Protein AF-A0A0G1YY27-F1 (afdb_monomer_lite)

Sequence (427 aa):
MSLHPALSERAGQSLVEVLVAITVGSIMVIAALSIITPALRGNTDVERIQAGTAIAKEMLENIRTFSESDWNNIADLATGSGNKYFLNAGSSPFRIATGTEGLVLAGSTSSLIGYFKLDETSGNISQDYSGNNATGTWSGSPTAASDCAAGGCYTFDGTDDYIDTPDDSTSLGGGSLSFDDAEDWSVAVWYKGTQTGCGPGTTEVILGRDNGDIWANFGLCDGKAAYAHYNGAWLQIKSNTSVNDDRWHHLVFVNHANATGDMYVDGTLEVGGASSAFNASERRFVINNFMRGHSAAYTAGSLDEVRIYEKALSADEVASIYKAQAFSRYFYVEDVRREVSGALAVSGNVDPSTKKVTVTYAWPGASGNSISSYLTRFRNNIASQTDWSGGSGEIGPVTQMNSGFAAHSNIDYATTAGSIIIDGLTP

pLDDT: mean 81.44, std 15.32, range [33.22, 98.62]

Foldseek 3Di:
DDDDDDDDDDDDDDPVVVVVVVVVVVVVVVVVVVVVVVVVVVVLVVVVVVVQVVVLVVQVVLVQVVCQVPVCLALVQDFDPVFWWGWDPVDVVIHIDTDKDKDWPDLDLPQWQFKFFQQDPDDQWGDGPNPQRQIKGWWPDWDWDDDAPARIWTWDAFPITKIFTDDVPDDDGGNWDWAALLFWKKKKWKWFAQDQAQWVPGRQAQFFDAEPQAQWGWHDYRQWTWIWGDDVHIDIDTFPDRRNPRDIKMWMWIHHSVQFIWIDILLDTRDGRHHNHDPVVSPTTTGRMGQAYYPGRGHTTMIGTIIMGSHGDDSVSSNCNSSGFTKMKTKGKHFWAADPVRDTDPDHDTDSFKIKMKMWMDTPPDDIDIDIDMHGNDPPPPPDQQFLQVEEDDPDDDPDDDNHDHDDPQWDCPPDTRDTDGHPDDD

Secondary structure (DSSP, 8-state):
--PPP------PPPHHHHHHHHHHHHHHHHHHHHHHHHHHHHHHHHHHHHHHHHHHHHHHHHHHHHHHH-THHHHTSPPSTTS-EEEETTSSS-EEEES-EEEE--S--TTEEEEE-----SSSEE---SSS---EEEES-PEEESS-SSS-EEEEESSS-EEEPP--SSS--S---EE-TTS-EEEEEEEE------TTTSSEEEEE--STT-SEEEEEETTEEEEEEESSSEEEEEEEEE--SSS-EEEEEEEETTTEEEEEETTEEEEEEEE----TTT--EE--EESEETTTEE-EEEEEEEEEESS---HHHHHHHHT--EEEEEEEEEEEEE-TTS-EESSSEEEEEEEEEEEEEE-TTSPPEEEEEEEE--TT--------TTEE---S--SS--SEE---TTEE-SSSTT--EETT---

Structure (mmCIF, N/CA/C/O backbone):
data_AF-A0A0G1YY27-F1
#
_entry.id   AF-A0A0G1YY27-F1
#
loop_
_atom_site.group_PDB
_atom_site.id
_atom_site.type_symbol
_atom_site.label_atom_id
_atom_site.label_alt_id
_atom_site.label_comp_id
_atom_site.label_asym_id
_atom_site.label_entity_id
_atom_site.label_seq_id
_atom_site.pdbx_PDB_ins_code
_atom_site.Cartn_x
_atom_site.Cartn_y
_atom_site.Cartn_z
_atom_site.occupancy
_atom_site.B_iso_or_equiv
_atom_site.auth_seq_id
_atom_site.auth_comp_id
_atom_site.auth_asym_id
_atom_site.auth_atom_id
_atom_site.pdbx_PDB_model_num
ATOM 1 N N . MET A 1 1 ? 73.632 -51.063 -4.921 1.00 45.75 1 MET A N 1
ATOM 2 C CA . MET A 1 1 ? 72.415 -51.208 -5.744 1.00 45.75 1 MET A CA 1
ATOM 3 C C . MET A 1 1 ? 71.287 -51.609 -4.804 1.00 45.75 1 MET A C 1
ATOM 5 O O . MET A 1 1 ? 71.221 -52.762 -4.413 1.00 45.75 1 MET A O 1
ATOM 9 N N . SER A 1 2 ? 70.511 -50.635 -4.329 1.00 42.28 2 SER A N 1
ATOM 10 C CA . SER A 1 2 ? 69.338 -50.846 -3.472 1.00 42.28 2 SER A CA 1
ATOM 11 C C . SER A 1 2 ? 68.198 -50.058 -4.105 1.00 42.28 2 SER A C 1
ATOM 13 O O . SER A 1 2 ? 68.303 -48.843 -4.256 1.00 42.28 2 SER A O 1
ATOM 15 N N . LEU A 1 3 ? 67.190 -50.776 -4.595 1.00 43.44 3 LEU A N 1
ATOM 16 C CA . LEU A 1 3 ? 65.989 -50.232 -5.218 1.00 43.44 3 LEU A CA 1
ATOM 17 C C . LEU A 1 3 ? 64.995 -49.857 -4.111 1.00 43.44 3 LEU A C 1
ATOM 19 O O . LEU A 1 3 ? 64.585 -50.715 -3.335 1.00 43.44 3 LEU A O 1
ATOM 23 N N . HIS A 1 4 ? 64.595 -48.589 -4.053 1.00 47.00 4 HIS A N 1
ATOM 24 C CA . HIS A 1 4 ? 63.364 -48.161 -3.387 1.00 47.00 4 HIS A CA 1
ATOM 25 C C . HIS A 1 4 ? 62.231 -48.134 -4.417 1.00 47.00 4 HIS A C 1
ATOM 27 O O . HIS A 1 4 ? 62.365 -47.431 -5.420 1.00 47.00 4 HIS A O 1
ATOM 33 N N . PRO A 1 5 ? 61.104 -48.824 -4.181 1.00 59.22 5 PRO A N 1
ATOM 34 C CA . PRO A 1 5 ? 59.851 -48.508 -4.835 1.00 59.22 5 PRO A CA 1
ATOM 35 C C . PRO A 1 5 ? 58.946 -47.752 -3.852 1.00 59.22 5 PRO A C 1
ATOM 37 O O . PRO A 1 5 ? 58.589 -48.271 -2.798 1.00 59.22 5 PRO A O 1
ATOM 40 N N . ALA A 1 6 ? 58.547 -46.535 -4.211 1.00 46.12 6 ALA A N 1
ATOM 41 C CA . ALA A 1 6 ? 57.373 -45.885 -3.640 1.00 46.12 6 ALA A CA 1
ATOM 42 C C . ALA A 1 6 ? 56.526 -45.343 -4.799 1.00 46.12 6 ALA A C 1
ATOM 44 O O . ALA A 1 6 ? 56.836 -44.315 -5.397 1.00 46.12 6 ALA A O 1
ATOM 45 N N . LEU A 1 7 ? 55.491 -46.104 -5.149 1.00 51.06 7 LEU A N 1
ATOM 46 C CA . LEU A 1 7 ? 54.300 -45.650 -5.866 1.00 51.06 7 LEU A CA 1
ATOM 47 C C . LEU A 1 7 ? 53.138 -45.601 -4.860 1.00 51.06 7 LEU A C 1
ATOM 49 O O . LEU A 1 7 ? 53.197 -46.319 -3.865 1.00 51.06 7 LEU A O 1
ATOM 53 N N . SER A 1 8 ? 52.079 -44.859 -5.221 1.00 47.38 8 SER A N 1
ATOM 54 C CA . SER A 1 8 ? 50.761 -44.694 -4.560 1.00 47.38 8 SER A CA 1
ATOM 55 C C . SER A 1 8 ? 50.662 -43.432 -3.681 1.00 47.38 8 SER A C 1
ATOM 57 O O . SER A 1 8 ? 51.514 -43.202 -2.836 1.00 47.38 8 SER A O 1
ATOM 59 N N . GLU A 1 9 ? 49.700 -42.514 -3.823 1.00 48.53 9 GLU A N 1
ATOM 60 C CA . GLU A 1 9 ? 48.502 -42.414 -4.667 1.00 48.53 9 GLU A CA 1
ATOM 61 C C . GLU A 1 9 ? 48.037 -40.945 -4.647 1.00 48.53 9 GLU A C 1
ATOM 63 O O . GLU A 1 9 ? 48.021 -40.302 -3.598 1.00 48.53 9 GLU A O 1
ATOM 68 N N . ARG A 1 10 ? 47.635 -40.394 -5.798 1.00 53.78 10 ARG A N 1
ATOM 69 C CA . ARG A 1 10 ? 46.806 -39.182 -5.831 1.00 53.78 10 ARG A CA 1
ATOM 70 C C . ARG A 1 10 ? 45.367 -39.637 -5.597 1.00 53.78 10 ARG A C 1
ATOM 72 O O . ARG A 1 10 ? 44.793 -40.269 -6.478 1.00 53.78 10 ARG A O 1
ATOM 79 N N . ALA A 1 11 ? 44.816 -39.348 -4.423 1.00 56.75 11 ALA A N 1
ATOM 80 C CA . ALA A 1 11 ? 43.426 -39.641 -4.097 1.00 56.75 11 ALA A CA 1
ATOM 81 C C . ALA A 1 11 ? 42.490 -38.846 -5.025 1.00 56.75 11 ALA A C 1
ATOM 83 O O . ALA A 1 11 ? 42.406 -37.621 -4.946 1.00 56.75 11 ALA A O 1
ATOM 84 N N . GLY A 1 12 ? 41.819 -39.550 -5.936 1.00 59.56 12 GLY A N 1
ATOM 85 C CA . GLY A 1 12 ? 40.653 -39.032 -6.639 1.00 59.56 12 GLY A CA 1
ATOM 86 C C . GLY A 1 12 ? 39.471 -39.018 -5.676 1.00 59.56 12 GLY A C 1
ATOM 87 O O . GLY A 1 12 ? 39.143 -40.056 -5.106 1.00 59.56 12 GLY A O 1
ATOM 88 N N . GLN A 1 13 ? 38.845 -37.858 -5.483 1.00 59.88 13 GLN A N 1
ATOM 89 C CA . GLN A 1 13 ? 37.563 -37.769 -4.783 1.00 59.88 13 GLN A CA 1
ATOM 90 C C . GLN A 1 13 ? 36.547 -38.665 -5.501 1.00 59.88 13 GLN A C 1
ATOM 92 O O . GLN A 1 13 ? 36.352 -38.555 -6.714 1.00 59.88 13 GLN A O 1
ATOM 97 N N . SER A 1 14 ? 35.940 -39.592 -4.763 1.00 74.88 14 SER A N 1
ATOM 98 C CA . SER A 1 14 ? 34.971 -40.533 -5.322 1.00 74.88 14 SER A CA 1
ATOM 99 C C . SER A 1 14 ? 33.672 -39.795 -5.648 1.00 74.88 14 SER A C 1
ATOM 101 O O . SER A 1 14 ? 33.188 -39.002 -4.843 1.00 74.88 14 SER A O 1
ATOM 103 N N . LEU A 1 15 ? 33.055 -40.091 -6.798 1.00 66.25 15 LEU A N 1
ATOM 104 C CA . LEU A 1 15 ? 31.728 -39.585 -7.195 1.00 66.25 15 LEU A CA 1
ATOM 105 C C . LEU A 1 15 ? 30.682 -39.753 -6.070 1.00 66.25 15 LEU A C 1
ATOM 107 O O . LEU A 1 15 ? 29.768 -38.946 -5.922 1.00 66.25 15 LEU A O 1
ATOM 111 N N . VAL A 1 16 ? 30.850 -40.794 -5.251 1.00 72.88 16 VAL A N 1
ATOM 112 C CA . VAL A 1 16 ? 29.996 -41.104 -4.100 1.00 72.88 16 VAL A CA 1
ATOM 113 C C . VAL A 1 16 ? 30.104 -40.039 -3.003 1.00 72.88 16 VAL A C 1
ATOM 115 O O . VAL A 1 16 ? 29.083 -39.680 -2.427 1.00 72.88 16 VAL A O 1
ATOM 118 N N . GLU A 1 17 ? 31.287 -39.478 -2.737 1.00 73.12 17 GLU A N 1
ATOM 119 C CA . GLU A 1 17 ? 31.454 -38.410 -1.735 1.00 73.12 17 GLU A CA 1
ATOM 120 C C . GLU A 1 17 ? 30.757 -37.118 -2.163 1.00 73.12 17 GLU A C 1
ATOM 122 O O . GLU A 1 17 ? 30.114 -36.468 -1.342 1.00 73.12 17 GLU A O 1
ATOM 127 N N . VAL A 1 18 ? 30.813 -36.779 -3.455 1.00 76.38 18 VAL A N 1
ATOM 128 C CA . VAL A 1 18 ? 30.100 -35.615 -4.004 1.00 76.38 18 VAL A CA 1
ATOM 129 C C . VAL A 1 18 ? 28.587 -35.816 -3.895 1.00 76.38 18 VAL A C 1
ATOM 131 O O . VAL A 1 18 ? 27.871 -34.906 -3.479 1.00 76.38 18 VAL A O 1
ATOM 134 N N . LEU A 1 19 ? 28.089 -37.019 -4.195 1.00 76.38 19 LEU A N 1
ATOM 135 C CA . LEU A 1 19 ? 26.661 -37.327 -4.101 1.00 76.38 19 LEU A CA 1
ATOM 136 C C . LEU A 1 19 ? 26.157 -37.282 -2.650 1.00 76.38 19 LEU A C 1
ATOM 138 O O . LEU A 1 19 ? 25.090 -36.731 -2.376 1.00 76.38 19 LEU A O 1
ATOM 142 N N . VAL A 1 20 ? 26.937 -37.823 -1.711 1.00 80.81 20 VAL A N 1
ATOM 143 C CA . VAL A 1 20 ? 26.630 -37.770 -0.275 1.00 80.81 20 VAL A CA 1
ATOM 144 C C . VAL A 1 20 ? 26.664 -36.326 0.224 1.00 80.81 20 VAL A C 1
ATOM 146 O O . VAL A 1 20 ? 25.742 -35.920 0.924 1.00 80.81 20 VAL A O 1
ATOM 149 N N . ALA A 1 21 ? 27.647 -35.519 -0.186 1.00 73.50 21 ALA A N 1
ATOM 150 C CA . ALA A 1 21 ? 27.725 -34.107 0.190 1.00 73.50 21 ALA A CA 1
ATOM 151 C C . ALA A 1 21 ? 26.520 -33.297 -0.320 1.00 73.50 21 ALA A C 1
ATOM 153 O O . ALA A 1 21 ? 25.949 -32.511 0.435 1.00 73.50 21 ALA A O 1
ATOM 154 N N . ILE A 1 22 ? 26.075 -33.530 -1.560 1.00 79.81 22 ILE A N 1
ATOM 155 C CA . ILE A 1 22 ? 24.872 -32.889 -2.122 1.00 79.81 22 ILE A CA 1
ATOM 156 C C . ILE A 1 22 ? 23.608 -33.346 -1.379 1.00 79.81 22 ILE A C 1
ATOM 158 O O . ILE A 1 22 ? 22.726 -32.538 -1.082 1.00 79.81 22 ILE A O 1
ATOM 162 N N . THR A 1 23 ? 23.519 -34.632 -1.036 1.00 82.00 23 THR A N 1
ATOM 163 C CA . THR A 1 23 ? 22.360 -35.191 -0.320 1.00 82.00 23 THR A CA 1
ATOM 164 C C . THR A 1 23 ? 22.272 -34.639 1.103 1.00 82.00 23 THR A C 1
ATOM 166 O O . THR A 1 23 ? 21.217 -34.192 1.543 1.00 82.00 23 THR A O 1
ATOM 169 N N . VAL A 1 24 ? 23.393 -34.594 1.823 1.00 80.12 24 VAL A N 1
ATOM 170 C CA . VAL A 1 24 ? 23.451 -34.010 3.170 1.00 80.12 24 VAL A CA 1
ATOM 171 C C . VAL A 1 24 ? 23.188 -32.503 3.114 1.00 80.12 24 VAL A C 1
ATOM 173 O O . VAL A 1 24 ? 22.425 -31.990 3.929 1.00 80.12 24 VAL A O 1
ATOM 176 N N . GLY A 1 25 ? 23.748 -31.802 2.123 1.00 73.50 25 GLY A N 1
ATOM 177 C CA . GLY A 1 25 ? 23.511 -30.374 1.911 1.00 73.50 25 GLY A CA 1
ATOM 178 C C . GLY A 1 25 ? 22.038 -30.050 1.657 1.00 73.50 25 GLY A C 1
ATOM 179 O O . GLY A 1 25 ? 21.488 -29.156 2.293 1.00 73.50 25 GLY A O 1
ATOM 180 N N . SER A 1 26 ? 21.365 -30.814 0.795 1.00 68.56 26 SER A N 1
ATOM 181 C CA . SER A 1 26 ? 19.937 -30.617 0.505 1.00 68.56 26 SER A CA 1
ATOM 182 C C . SER A 1 26 ? 19.043 -30.904 1.716 1.00 68.56 26 SER A C 1
ATOM 184 O O . SER A 1 26 ? 18.138 -30.120 1.999 1.00 68.56 26 SER A O 1
ATOM 186 N N . ILE A 1 27 ? 19.335 -31.949 2.498 1.00 78.69 27 ILE A N 1
ATOM 187 C CA . ILE A 1 27 ? 18.615 -32.238 3.751 1.00 78.69 27 ILE A CA 1
ATOM 188 C C . ILE A 1 27 ? 18.801 -31.103 4.769 1.00 78.69 27 ILE A C 1
ATOM 190 O O . ILE A 1 27 ? 17.835 -30.682 5.405 1.00 78.69 27 ILE A O 1
ATOM 194 N N . MET A 1 28 ? 20.020 -30.572 4.902 1.00 71.88 28 MET A N 1
ATOM 195 C CA . MET A 1 28 ? 20.314 -29.461 5.813 1.00 71.88 28 MET A CA 1
ATOM 196 C C . MET A 1 28 ? 19.580 -28.176 5.415 1.00 71.88 28 MET A C 1
ATOM 198 O O . MET A 1 28 ? 19.048 -27.488 6.284 1.00 71.88 28 MET A O 1
ATOM 202 N N . VAL A 1 29 ? 19.496 -27.872 4.116 1.00 70.44 29 VAL A N 1
ATOM 203 C CA . VAL A 1 29 ? 18.755 -26.704 3.612 1.00 70.44 29 VAL A CA 1
ATOM 204 C C . VAL A 1 29 ? 17.254 -26.844 3.879 1.00 70.44 29 VAL A C 1
ATOM 206 O O . VAL A 1 29 ? 16.634 -25.902 4.368 1.00 70.44 29 VAL A O 1
ATOM 209 N N . ILE A 1 30 ? 16.670 -28.023 3.640 1.00 67.19 30 ILE A N 1
ATOM 210 C CA . ILE A 1 30 ? 15.247 -28.281 3.923 1.00 67.19 30 ILE A CA 1
ATOM 211 C C . ILE A 1 30 ? 14.961 -28.162 5.429 1.00 67.19 30 ILE A C 1
ATOM 213 O O . ILE A 1 30 ? 13.982 -27.525 5.824 1.00 67.19 30 ILE A O 1
ATOM 217 N N . ALA A 1 31 ? 15.834 -28.712 6.278 1.00 63.16 31 ALA A N 1
ATOM 218 C CA . ALA A 1 31 ? 15.712 -28.598 7.729 1.00 63.16 31 ALA A CA 1
ATOM 219 C C . ALA A 1 31 ? 15.813 -27.135 8.198 1.00 63.16 31 ALA A C 1
ATOM 221 O O . ALA A 1 31 ? 14.989 -26.690 8.998 1.00 63.16 31 ALA A O 1
ATOM 222 N N . ALA A 1 32 ? 16.756 -26.358 7.658 1.00 53.66 32 ALA A N 1
ATOM 223 C CA . ALA A 1 32 ? 16.901 -24.940 7.977 1.00 53.66 32 ALA A CA 1
ATOM 224 C C . ALA A 1 32 ? 15.657 -24.128 7.577 1.00 53.66 32 ALA A C 1
ATOM 226 O O . ALA A 1 32 ? 15.125 -23.385 8.401 1.00 53.66 32 ALA A O 1
ATOM 227 N N . LEU A 1 33 ? 15.134 -24.322 6.361 1.00 45.41 33 LEU A N 1
ATOM 228 C CA . LEU A 1 33 ? 13.908 -23.659 5.899 1.00 45.41 33 LEU A CA 1
ATOM 229 C C . LEU A 1 33 ? 12.706 -23.999 6.793 1.00 45.41 33 LEU A C 1
ATOM 231 O O . LEU A 1 33 ? 11.946 -23.109 7.170 1.00 45.41 33 LEU A O 1
ATOM 235 N N . SER A 1 34 ? 12.580 -25.261 7.219 1.00 48.91 34 SER A N 1
ATOM 236 C CA . SER A 1 34 ? 11.485 -25.699 8.095 1.00 48.91 34 SER A CA 1
ATOM 237 C C . SER A 1 34 ? 11.510 -25.082 9.501 1.00 48.91 34 SER A C 1
ATOM 239 O O . SER A 1 34 ? 10.46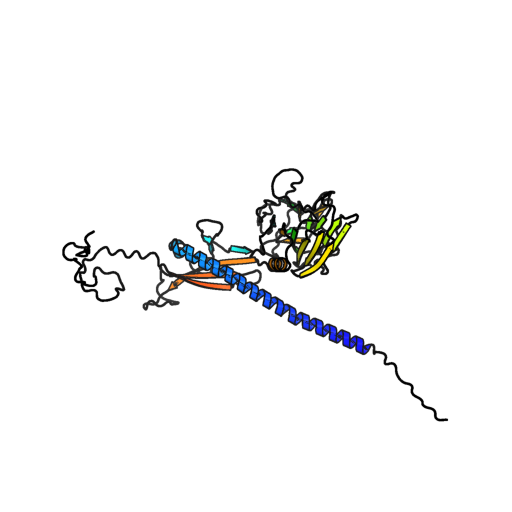4 -24.999 10.138 1.00 48.91 34 SER A O 1
ATOM 241 N N . ILE A 1 35 ? 12.673 -24.619 9.975 1.00 53.44 35 ILE A N 1
ATOM 242 C CA . ILE A 1 35 ? 12.840 -23.963 11.284 1.00 53.44 35 ILE A CA 1
ATOM 243 C C . ILE A 1 35 ? 12.706 -22.439 11.159 1.00 53.44 35 ILE A C 1
ATOM 245 O O . ILE A 1 35 ? 12.109 -21.793 12.021 1.00 53.44 35 ILE A O 1
ATOM 249 N N . ILE A 1 36 ? 13.235 -21.857 10.080 1.00 46.44 36 ILE A N 1
ATOM 250 C CA . ILE A 1 36 ? 13.251 -20.406 9.864 1.00 46.44 36 ILE A CA 1
ATOM 251 C C . ILE A 1 36 ? 11.839 -19.870 9.601 1.00 46.44 36 ILE A C 1
ATOM 253 O O . ILE A 1 36 ? 11.460 -18.854 10.179 1.00 46.44 36 ILE A O 1
ATOM 257 N N . THR A 1 37 ? 11.018 -20.550 8.792 1.00 38.00 37 THR A N 1
ATOM 258 C CA . THR A 1 37 ? 9.678 -20.041 8.448 1.00 38.00 37 THR A CA 1
ATOM 259 C C . THR A 1 37 ? 8.736 -19.937 9.660 1.00 38.00 37 THR A C 1
ATOM 261 O O . THR A 1 37 ? 8.112 -18.886 9.819 1.00 38.00 37 THR A O 1
ATOM 264 N N . PRO A 1 38 ? 8.627 -20.937 10.561 1.00 38.38 38 PRO A N 1
ATOM 265 C CA . PRO A 1 38 ? 7.834 -20.799 11.785 1.00 38.38 38 PRO A CA 1
ATOM 266 C C . PRO A 1 38 ? 8.396 -19.756 12.757 1.00 38.38 38 PRO A C 1
ATOM 268 O O . PRO A 1 38 ? 7.618 -19.062 13.405 1.00 38.38 38 PRO A O 1
ATOM 271 N N . ALA A 1 39 ? 9.724 -19.614 12.848 1.00 33.22 39 ALA A N 1
ATOM 272 C CA . ALA A 1 39 ? 10.358 -18.618 13.712 1.00 33.22 39 ALA A CA 1
ATOM 273 C C . ALA A 1 39 ? 10.089 -17.179 13.235 1.00 33.22 39 ALA A C 1
ATOM 275 O O . ALA A 1 39 ? 9.752 -16.315 14.044 1.00 33.22 39 ALA A O 1
ATOM 276 N N . LEU A 1 40 ? 10.162 -16.932 11.922 1.00 38.59 40 LEU A N 1
ATOM 277 C CA . LEU A 1 40 ? 9.809 -15.643 11.320 1.00 38.59 40 LEU A CA 1
ATOM 278 C C . LEU A 1 40 ? 8.316 -15.330 11.497 1.00 38.59 40 LEU A C 1
ATOM 280 O O . LEU A 1 40 ? 7.984 -14.225 11.919 1.00 38.59 40 LEU A O 1
ATOM 284 N N . ARG A 1 41 ? 7.430 -16.315 11.269 1.00 45.84 41 ARG A N 1
ATOM 285 C CA . ARG A 1 41 ? 5.979 -16.179 11.513 1.00 45.84 41 ARG A CA 1
ATOM 286 C C . ARG A 1 41 ? 5.661 -15.863 12.978 1.00 45.84 41 ARG A C 1
ATOM 288 O O . ARG A 1 41 ? 4.852 -14.984 13.259 1.00 45.84 41 ARG A O 1
ATOM 295 N N . GLY A 1 42 ? 6.339 -16.533 13.912 1.00 40.66 42 GLY A N 1
ATOM 296 C CA . GLY A 1 42 ? 6.190 -16.272 15.343 1.00 40.66 42 GLY A CA 1
ATOM 297 C C . GLY A 1 42 ? 6.600 -14.850 15.730 1.00 40.66 42 GLY A C 1
ATOM 298 O O . GLY A 1 42 ? 5.909 -14.207 16.514 1.00 40.66 42 GLY A O 1
ATOM 299 N N . ASN A 1 43 ? 7.678 -14.325 15.142 1.00 54.47 43 ASN A N 1
ATOM 300 C CA . ASN A 1 43 ? 8.119 -12.958 15.414 1.00 54.47 43 ASN A CA 1
ATOM 301 C C . ASN A 1 43 ? 7.130 -11.917 14.854 1.00 54.47 43 ASN A C 1
ATOM 303 O O . ASN A 1 43 ? 6.803 -10.947 15.534 1.00 54.47 43 ASN A O 1
ATOM 307 N N . THR A 1 44 ? 6.573 -12.156 13.660 1.00 55.62 44 THR A N 1
ATOM 308 C CA . THR A 1 44 ? 5.564 -11.263 13.067 1.00 55.62 44 THR A CA 1
ATOM 309 C C . THR A 1 44 ? 4.243 -11.250 13.835 1.00 55.62 44 THR A C 1
ATOM 311 O O . THR A 1 44 ? 3.635 -10.190 13.967 1.00 55.62 44 THR A O 1
ATOM 314 N N . ASP A 1 45 ? 3.797 -12.385 14.384 1.00 62.75 45 ASP A N 1
ATOM 315 C CA . ASP A 1 45 ? 2.562 -12.441 15.180 1.00 62.75 45 ASP A CA 1
ATOM 316 C C . ASP A 1 45 ? 2.717 -11.734 16.533 1.00 62.75 45 ASP A C 1
ATOM 318 O O . ASP A 1 45 ? 1.796 -11.059 16.991 1.00 62.75 45 ASP A O 1
ATOM 322 N N . VAL A 1 46 ? 3.895 -11.819 17.160 1.00 68.12 46 VAL A N 1
ATOM 323 C CA . VAL A 1 46 ? 4.189 -11.070 18.393 1.00 68.12 46 VAL A CA 1
ATOM 324 C C . VAL A 1 46 ? 4.170 -9.562 18.134 1.00 68.12 46 VAL A C 1
ATOM 326 O O . VAL A 1 46 ? 3.550 -8.824 18.903 1.00 68.12 46 VAL A O 1
ATOM 329 N N . GLU A 1 47 ? 4.783 -9.103 17.041 1.00 64.00 47 GLU A N 1
ATOM 330 C CA . GLU A 1 47 ? 4.723 -7.697 16.620 1.00 64.00 47 GLU A CA 1
ATOM 331 C C . GLU A 1 47 ? 3.268 -7.253 16.350 1.00 64.00 47 GLU A C 1
ATOM 333 O O . GLU A 1 47 ? 2.847 -6.196 16.826 1.00 64.00 47 GLU A O 1
ATOM 338 N N . ARG A 1 48 ? 2.461 -8.091 15.676 1.00 70.19 48 ARG A N 1
ATOM 339 C CA . ARG A 1 48 ? 1.024 -7.850 15.420 1.00 70.19 48 ARG A CA 1
ATOM 340 C C . ARG A 1 48 ? 0.207 -7.717 16.702 1.00 70.19 48 ARG A C 1
ATOM 342 O O . ARG A 1 48 ? -0.599 -6.797 16.840 1.00 70.19 48 ARG A O 1
ATOM 349 N N . ILE A 1 49 ? 0.437 -8.592 17.680 1.00 77.44 49 ILE A N 1
ATOM 350 C CA . ILE A 1 49 ? -0.238 -8.524 18.983 1.00 77.44 49 ILE A CA 1
ATOM 351 C C . ILE A 1 49 ? 0.128 -7.229 19.715 1.00 77.44 49 ILE A C 1
ATOM 353 O O . ILE A 1 49 ? -0.746 -6.587 20.300 1.00 77.44 49 ILE A O 1
ATOM 357 N N . GLN A 1 50 ? 1.397 -6.813 19.683 1.00 76.81 50 GLN A N 1
ATOM 358 C CA . GLN A 1 50 ? 1.836 -5.575 20.333 1.00 76.81 50 GLN A CA 1
ATOM 359 C C . GLN A 1 50 ? 1.189 -4.337 19.699 1.00 76.81 50 GLN A C 1
ATOM 361 O O . GLN A 1 50 ? 0.622 -3.508 20.418 1.00 76.81 50 GLN A O 1
ATOM 366 N N . ALA A 1 51 ? 1.213 -4.247 18.368 1.00 73.94 51 ALA A N 1
ATOM 367 C CA . ALA A 1 51 ? 0.614 -3.150 17.614 1.00 73.94 51 ALA A CA 1
ATOM 368 C C . ALA A 1 51 ? -0.912 -3.083 17.807 1.00 73.94 51 ALA A C 1
ATOM 370 O O . ALA A 1 51 ? -1.457 -2.040 18.179 1.00 73.94 51 ALA A O 1
ATOM 371 N N . GLY A 1 52 ? -1.600 -4.218 17.672 1.00 79.38 52 GLY A N 1
ATOM 372 C CA . GLY A 1 52 ? -3.039 -4.312 17.907 1.00 79.38 52 GLY A CA 1
ATOM 373 C C . GLY A 1 52 ? -3.443 -4.017 19.358 1.00 79.38 52 GLY A C 1
ATOM 374 O O . GLY A 1 52 ? -4.462 -3.372 19.608 1.00 79.38 52 GLY A O 1
ATOM 375 N N . THR A 1 53 ? -2.608 -4.384 20.337 1.00 83.00 53 THR A N 1
ATOM 376 C CA . THR A 1 53 ? -2.828 -4.018 21.746 1.00 83.00 53 THR A CA 1
ATOM 377 C C . THR A 1 53 ? -2.734 -2.507 21.961 1.00 83.00 53 THR A C 1
ATOM 379 O O . THR A 1 53 ? -3.522 -1.959 22.733 1.00 83.00 53 THR A O 1
ATOM 382 N N . ALA A 1 54 ? -1.798 -1.816 21.303 1.00 78.38 54 ALA A N 1
ATOM 383 C CA . ALA A 1 54 ? -1.685 -0.359 21.387 1.00 78.38 54 ALA A CA 1
ATOM 384 C C . ALA A 1 54 ? -2.928 0.337 20.804 1.00 78.38 54 ALA A C 1
ATOM 386 O O . ALA A 1 54 ? -3.522 1.180 21.475 1.00 78.38 54 ALA A O 1
ATOM 387 N N . ILE A 1 55 ? -3.383 -0.105 19.626 1.00 82.62 55 ILE A N 1
ATOM 388 C CA . ILE A 1 55 ? -4.634 0.335 18.986 1.00 82.62 55 ILE A CA 1
ATOM 389 C C . ILE A 1 55 ? -5.840 0.169 19.921 1.00 82.62 55 ILE A C 1
ATOM 391 O O . ILE A 1 55 ? -6.702 1.047 20.024 1.00 82.62 55 ILE A O 1
ATOM 395 N N . ALA A 1 56 ? -5.939 -0.989 20.576 1.00 88.25 56 ALA A N 1
ATOM 396 C CA . ALA A 1 56 ? -7.064 -1.287 21.447 1.00 88.25 56 ALA A CA 1
ATOM 397 C C . ALA A 1 56 ? -7.040 -0.429 22.718 1.00 88.25 56 ALA A C 1
ATOM 399 O O . ALA A 1 56 ? -8.092 0.033 23.160 1.00 88.25 56 ALA A O 1
ATOM 400 N N . LYS A 1 57 ? -5.850 -0.181 23.288 1.00 84.12 57 LYS A N 1
ATOM 401 C CA . LYS A 1 57 ? -5.667 0.719 24.438 1.00 84.12 57 LYS A CA 1
ATOM 402 C C . LYS A 1 57 ? -6.052 2.156 24.100 1.00 84.12 57 LYS A C 1
ATOM 404 O O . LYS A 1 57 ? -6.750 2.783 24.884 1.00 84.12 57 LYS A O 1
ATOM 409 N N . GLU A 1 58 ? -5.643 2.649 22.937 1.00 87.00 58 GLU A N 1
ATOM 410 C CA . GLU A 1 58 ? -6.018 3.978 22.449 1.00 87.00 58 GLU A CA 1
ATOM 411 C C . GLU A 1 58 ? -7.547 4.124 22.337 1.00 87.00 58 GLU A C 1
ATOM 413 O O . GLU A 1 58 ? -8.127 5.044 22.910 1.00 87.00 58 GLU A O 1
ATOM 418 N N . MET A 1 59 ? -8.223 3.170 21.683 1.00 88.25 59 MET A N 1
ATOM 419 C CA . MET A 1 59 ? -9.690 3.151 21.604 1.00 88.25 59 MET A CA 1
ATOM 420 C C . MET A 1 59 ? -10.329 3.107 22.999 1.00 88.25 59 MET A C 1
ATOM 422 O O . MET A 1 59 ? -11.296 3.819 23.251 1.00 88.25 59 MET A O 1
ATOM 426 N N . LEU A 1 60 ? -9.790 2.310 23.925 1.00 90.31 60 LEU A N 1
ATOM 427 C CA . LEU A 1 60 ? -10.305 2.223 25.290 1.00 90.31 60 LEU A CA 1
ATOM 428 C C . LEU A 1 60 ? -10.211 3.563 26.040 1.00 90.31 60 LEU A C 1
ATOM 430 O O . LEU A 1 60 ? -11.171 3.947 26.710 1.00 90.31 60 LEU A O 1
ATOM 434 N N . GLU A 1 61 ? -9.097 4.285 25.907 1.00 86.94 61 GLU A N 1
ATOM 435 C CA . GLU A 1 61 ? -8.942 5.625 26.489 1.00 86.94 61 GLU A CA 1
ATOM 436 C C . GLU A 1 61 ? -9.884 6.642 25.830 1.00 86.94 61 GLU A C 1
ATOM 438 O O . GLU A 1 61 ? -10.541 7.411 26.531 1.00 86.94 61 GLU A O 1
ATOM 443 N N . ASN A 1 62 ? -10.065 6.586 24.507 1.00 88.06 62 ASN A N 1
ATOM 444 C CA . ASN A 1 62 ? -11.039 7.434 23.814 1.00 88.06 62 ASN A CA 1
ATOM 445 C C . ASN A 1 62 ? -12.475 7.161 24.288 1.00 88.06 62 ASN A C 1
ATOM 447 O O . ASN A 1 62 ? -13.226 8.101 24.549 1.00 88.06 62 ASN A O 1
ATOM 451 N N . ILE A 1 63 ? -12.858 5.890 24.468 1.00 90.56 63 ILE A N 1
ATOM 452 C CA . ILE A 1 63 ? -14.167 5.512 25.026 1.00 90.56 63 ILE A CA 1
ATOM 453 C C . ILE A 1 63 ? -14.305 6.034 26.454 1.00 90.56 63 ILE A C 1
ATOM 455 O O . ILE A 1 63 ? -15.366 6.541 26.819 1.00 90.56 63 ILE A O 1
ATOM 459 N N . ARG A 1 64 ? -13.243 5.958 27.260 1.00 88.44 64 ARG A N 1
ATOM 460 C CA . ARG A 1 64 ? -13.242 6.513 28.612 1.00 88.44 64 ARG A CA 1
ATOM 461 C C . ARG A 1 64 ? -13.510 8.015 28.581 1.00 88.44 64 ARG A C 1
ATOM 463 O O . ARG A 1 64 ? -14.474 8.452 29.205 1.00 88.44 64 ARG A O 1
ATOM 470 N N . THR A 1 65 ? -12.743 8.788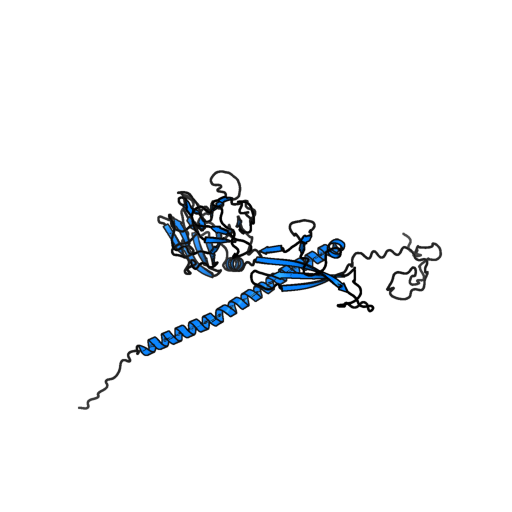 27.814 1.00 86.06 65 THR A N 1
ATOM 471 C CA . THR A 1 65 ? -12.964 10.234 27.655 1.00 86.06 65 THR A CA 1
ATOM 472 C C . THR A 1 65 ? -14.371 10.544 27.136 1.00 86.06 65 THR A C 1
ATOM 474 O O . THR A 1 65 ? -15.039 11.438 27.652 1.00 86.06 65 THR A O 1
ATOM 477 N N . PHE A 1 66 ? -14.864 9.770 26.167 1.00 87.19 66 PHE A N 1
ATOM 478 C CA . PHE A 1 66 ? -16.205 9.927 25.607 1.00 87.19 66 PHE A CA 1
ATOM 479 C C . PHE A 1 66 ? -17.315 9.662 26.640 1.00 87.19 66 PHE A C 1
ATOM 481 O O . PHE A 1 66 ? -18.289 10.414 26.708 1.00 87.19 66 PHE A O 1
ATOM 488 N N . SER A 1 67 ? -17.132 8.648 27.494 1.00 88.50 67 SER A N 1
ATOM 489 C CA . SER A 1 67 ? -18.036 8.323 28.607 1.00 88.50 67 SER A CA 1
ATOM 490 C C . SER A 1 67 ? -18.007 9.362 29.732 1.00 88.50 67 SER A C 1
ATOM 492 O O . SER A 1 67 ? -19.007 9.567 30.417 1.00 88.50 67 SER A O 1
ATOM 494 N N . GLU A 1 68 ? -16.865 10.030 29.926 1.00 85.19 68 GLU A N 1
ATOM 495 C CA . GLU A 1 68 ? -16.710 11.102 30.911 1.00 85.19 68 GLU A CA 1
ATOM 496 C C . GLU A 1 68 ? -17.363 12.412 30.456 1.00 85.19 68 GLU A C 1
ATOM 498 O O . GLU A 1 68 ? -17.732 13.223 31.308 1.00 85.19 68 GLU A O 1
ATOM 503 N N . SER A 1 69 ? -17.515 12.618 29.142 1.00 84.50 69 SER A N 1
ATOM 504 C CA . SER A 1 69 ? -18.219 13.775 28.580 1.00 84.50 69 SER A CA 1
ATOM 505 C C . SER A 1 69 ? -19.732 13.694 28.802 1.00 84.50 69 SER A C 1
ATOM 507 O O . SER A 1 69 ? -20.337 14.683 29.204 1.00 84.50 69 SER A O 1
ATOM 509 N N . ASP A 1 70 ? -20.341 12.539 28.529 1.00 86.06 70 ASP A N 1
ATOM 510 C CA . ASP A 1 70 ? -21.737 12.233 28.858 1.00 86.06 70 ASP A CA 1
ATOM 511 C C . ASP A 1 70 ? -21.872 10.717 29.052 1.00 86.06 70 ASP A C 1
ATOM 513 O O . ASP A 1 70 ? -21.547 9.933 28.162 1.00 86.06 70 ASP A O 1
ATOM 517 N N . TRP A 1 71 ? -22.353 10.297 30.224 1.00 87.19 71 TRP A N 1
ATOM 518 C CA . TRP A 1 71 ? -22.506 8.879 30.557 1.00 87.19 71 TRP A CA 1
ATOM 519 C C . TRP A 1 71 ? -23.522 8.173 29.653 1.00 87.19 71 TRP A C 1
ATOM 521 O O . TRP A 1 71 ? -23.352 6.990 29.347 1.00 87.19 71 TRP A O 1
ATOM 531 N N . ASN A 1 72 ? -24.552 8.888 29.195 1.00 88.00 72 ASN A N 1
ATOM 532 C CA . ASN A 1 72 ? -25.619 8.309 28.378 1.00 88.00 72 ASN A CA 1
ATOM 533 C C . ASN A 1 72 ? -25.101 7.832 27.015 1.00 88.00 72 ASN A C 1
ATOM 535 O O . ASN A 1 72 ? -25.616 6.861 26.468 1.00 88.00 72 ASN A O 1
ATOM 539 N N . ASN A 1 73 ? -23.992 8.410 26.537 1.00 87.06 73 ASN A N 1
ATOM 540 C CA . ASN A 1 73 ? -23.294 7.953 25.336 1.00 87.06 73 ASN A CA 1
ATOM 541 C C . ASN A 1 73 ? -22.920 6.462 25.375 1.00 87.06 73 ASN A C 1
ATOM 543 O O . ASN A 1 73 ? -22.825 5.827 24.328 1.00 87.06 73 ASN A O 1
ATOM 547 N N . ILE A 1 74 ? -22.661 5.917 26.568 1.00 90.81 74 ILE A N 1
ATOM 548 C CA . ILE A 1 74 ? -22.298 4.509 26.767 1.00 90.81 74 ILE A CA 1
ATOM 549 C C . ILE A 1 74 ? -23.429 3.727 27.440 1.00 90.81 74 ILE A C 1
ATOM 551 O O . ILE A 1 74 ? -23.624 2.551 27.133 1.00 90.81 74 ILE A O 1
ATOM 555 N N . ALA A 1 75 ? -24.168 4.352 28.360 1.00 89.12 75 ALA A N 1
ATOM 556 C CA . ALA A 1 75 ? -25.190 3.676 29.154 1.00 89.12 75 ALA A CA 1
ATOM 557 C C . ALA A 1 75 ? -26.344 3.113 28.311 1.00 89.12 75 ALA A C 1
ATOM 559 O O . ALA A 1 75 ? -26.841 2.033 28.639 1.00 89.12 75 ALA A O 1
ATOM 560 N N . ASP A 1 76 ? -26.707 3.818 27.234 1.00 89.94 76 ASP A N 1
ATOM 561 C CA . ASP A 1 76 ? -27.868 3.516 26.388 1.00 89.94 76 ASP A CA 1
ATOM 562 C C . ASP A 1 76 ? -27.549 2.553 25.230 1.00 89.94 76 ASP A C 1
ATOM 564 O O . ASP A 1 76 ? -28.440 2.160 24.474 1.00 89.94 76 ASP A O 1
ATOM 568 N N . LEU A 1 77 ? -26.284 2.150 25.072 1.00 93.56 77 LEU A N 1
ATOM 569 C CA . LEU A 1 77 ? -25.887 1.196 24.038 1.00 93.56 77 LEU A CA 1
ATOM 570 C C . LEU A 1 77 ? -26.451 -0.199 24.326 1.00 93.56 77 LEU A C 1
ATOM 572 O O . LEU A 1 77 ? -26.479 -0.660 25.470 1.00 93.56 77 LEU A O 1
ATOM 576 N N . ALA A 1 78 ? -26.837 -0.909 23.264 1.00 95.62 78 ALA A N 1
ATOM 577 C CA . ALA A 1 78 ? -27.277 -2.291 23.381 1.00 95.62 78 ALA A CA 1
ATOM 578 C C . ALA A 1 78 ? -26.117 -3.173 23.866 1.00 95.62 78 ALA A C 1
ATOM 580 O O . ALA A 1 78 ? -25.007 -3.128 23.329 1.00 95.62 78 ALA A O 1
ATOM 581 N N . THR A 1 79 ? -26.374 -3.987 24.890 1.00 93.88 79 THR A N 1
ATOM 582 C CA . THR A 1 79 ? -25.340 -4.800 25.534 1.00 93.88 79 THR A CA 1
ATOM 583 C C . THR A 1 79 ? -25.139 -6.147 24.835 1.00 93.88 79 THR A C 1
ATOM 585 O O . THR A 1 79 ? -26.041 -6.678 24.187 1.00 93.88 79 THR A O 1
ATOM 588 N N . GLY A 1 80 ? -23.935 -6.710 24.944 1.00 93.06 80 GLY A N 1
ATOM 589 C CA . GLY A 1 80 ? -23.561 -8.017 24.394 1.00 93.06 80 GLY A CA 1
ATOM 590 C C . GLY A 1 80 ? -22.622 -7.947 23.185 1.00 93.06 80 GLY A C 1
ATOM 591 O O . GLY A 1 80 ? -22.621 -6.987 22.421 1.00 93.06 80 GLY A O 1
ATOM 592 N N . SER A 1 81 ? -21.830 -9.005 22.990 1.00 91.25 81 SER A N 1
ATOM 593 C CA . SER A 1 81 ? -20.757 -9.076 21.979 1.00 91.25 81 SER A CA 1
ATOM 594 C C . SER A 1 81 ? -21.226 -9.040 20.519 1.00 91.25 81 SER A C 1
ATOM 596 O O . SER A 1 81 ? -20.417 -8.795 19.624 1.00 91.25 81 SER A O 1
ATOM 598 N N . GLY A 1 82 ? -22.521 -9.261 20.266 1.00 91.56 82 GLY A N 1
ATOM 599 C CA . GLY A 1 82 ? -23.129 -9.100 18.941 1.00 91.56 82 GLY A CA 1
ATOM 600 C C . GLY A 1 82 ? -23.328 -7.637 18.527 1.00 91.56 82 GLY A C 1
ATOM 601 O O . GLY A 1 82 ? -23.401 -7.349 17.335 1.00 91.56 82 GLY A O 1
ATOM 602 N N . ASN A 1 83 ? -23.369 -6.712 19.491 1.00 95.25 83 ASN A N 1
ATOM 603 C CA . ASN A 1 83 ? -23.569 -5.285 19.255 1.00 95.25 83 ASN A CA 1
ATOM 604 C C . ASN A 1 83 ? -22.209 -4.589 19.155 1.00 95.25 83 ASN A C 1
ATOM 606 O O . ASN A 1 83 ? -21.614 -4.199 20.159 1.00 95.25 83 ASN A O 1
ATOM 610 N N . LYS A 1 84 ? -21.687 -4.495 17.931 1.00 95.19 84 LYS A N 1
ATOM 611 C CA . LYS A 1 84 ? -20.361 -3.929 17.661 1.00 95.19 84 LYS A CA 1
ATOM 612 C C . LYS A 1 84 ? -20.445 -2.429 17.411 1.00 95.19 84 LYS A C 1
ATOM 614 O O . LYS A 1 84 ? -21.286 -1.980 16.630 1.00 95.19 84 LYS A O 1
ATOM 619 N N . TYR A 1 85 ? -19.530 -1.685 18.017 1.00 94.44 85 TYR A N 1
ATOM 620 C CA . TYR A 1 85 ? -19.430 -0.237 17.903 1.00 94.44 85 TYR A CA 1
ATOM 621 C C . TYR A 1 85 ? -17.984 0.209 17.685 1.00 94.44 85 TYR A C 1
ATOM 623 O O . TYR A 1 85 ? -17.042 -0.486 18.060 1.00 94.44 85 TYR A O 1
ATOM 631 N N . PHE A 1 86 ? -17.792 1.401 17.133 1.00 92.44 86 PHE A N 1
ATOM 632 C CA . PHE A 1 86 ? -16.505 2.095 17.113 1.00 92.44 86 PHE A CA 1
ATOM 633 C C . PHE A 1 86 ? -16.713 3.607 17.263 1.00 92.44 86 PHE A C 1
ATOM 635 O O . PHE A 1 86 ? -17.826 4.111 17.090 1.00 92.44 86 PHE A O 1
ATOM 642 N N . LEU A 1 87 ? -15.653 4.329 17.628 1.00 87.62 87 LEU A N 1
ATOM 643 C CA . LEU A 1 87 ? -15.656 5.790 17.696 1.00 87.62 87 LEU A CA 1
ATOM 644 C C . LEU A 1 87 ? -15.109 6.369 16.391 1.00 87.62 87 LEU A C 1
ATOM 646 O O . LEU A 1 87 ? -13.981 6.069 16.018 1.00 87.62 87 LEU A O 1
ATOM 650 N N . ASN A 1 88 ? -15.881 7.223 15.717 1.00 73.56 88 ASN A N 1
ATOM 651 C CA . ASN A 1 88 ? -15.415 7.906 14.513 1.00 73.56 88 ASN A CA 1
ATOM 652 C C . ASN A 1 88 ? -14.505 9.093 14.885 1.00 73.56 88 ASN A C 1
ATOM 654 O O . ASN A 1 88 ? -14.989 10.166 15.265 1.00 73.56 88 ASN A O 1
ATOM 658 N N . ALA A 1 89 ? -13.190 8.892 14.762 1.00 57.38 89 ALA A N 1
ATOM 659 C CA . ALA A 1 89 ? -12.161 9.882 15.088 1.00 57.38 89 ALA A CA 1
ATOM 660 C C . ALA A 1 89 ? -12.094 11.075 14.110 1.00 57.38 89 ALA A C 1
ATOM 662 O O . ALA A 1 89 ? -11.505 12.098 14.445 1.00 57.38 89 ALA A O 1
ATOM 663 N N . GLY A 1 90 ? -12.732 10.988 12.933 1.00 53.91 90 GLY A N 1
ATOM 664 C CA . GLY A 1 90 ? -12.815 12.091 11.963 1.00 53.91 90 GLY A CA 1
ATOM 665 C C . GLY A 1 90 ? -13.849 13.167 12.318 1.00 53.91 90 GLY A C 1
ATOM 666 O O . GLY A 1 90 ? -13.971 14.166 11.613 1.00 53.91 90 GLY A O 1
ATOM 667 N N . SER A 1 91 ? -14.610 12.973 13.400 1.00 51.56 91 SER A N 1
ATOM 668 C CA . SER A 1 91 ? -15.636 13.910 13.865 1.00 51.56 91 SER A CA 1
ATOM 669 C C . SER A 1 91 ? -15.264 14.523 15.216 1.00 51.56 91 SER A C 1
ATOM 671 O O . SER A 1 91 ? -14.877 13.816 16.145 1.00 51.56 91 SER A O 1
ATOM 673 N N . SER A 1 92 ? -15.404 15.846 15.336 1.00 59.59 92 SER A N 1
ATOM 674 C CA . SER A 1 92 ? -15.334 16.566 16.611 1.00 59.59 92 SER A CA 1
ATOM 675 C C . SER A 1 92 ? -16.714 17.157 16.933 1.00 59.59 92 SER A C 1
ATOM 677 O O . SER A 1 92 ? -17.218 17.955 16.138 1.00 59.59 92 SER A O 1
ATOM 679 N N . PRO A 1 93 ? -17.367 16.782 18.055 1.00 67.31 93 PRO A N 1
ATOM 680 C CA . PRO A 1 93 ? -16.947 15.762 19.022 1.00 67.31 93 PRO A CA 1
ATOM 681 C C . PRO A 1 93 ? -17.041 14.344 18.441 1.00 67.31 93 PRO A C 1
ATOM 683 O O . PRO A 1 93 ? -17.785 14.136 17.482 1.00 67.31 93 PRO A O 1
ATOM 686 N N . PHE A 1 94 ? -16.383 13.369 19.077 1.00 72.56 94 PHE A N 1
ATOM 687 C CA . PHE A 1 94 ? -16.504 11.954 18.717 1.00 72.56 94 PHE A CA 1
ATOM 688 C C . PHE A 1 94 ? -17.973 11.509 18.609 1.00 72.56 94 PHE A C 1
ATOM 690 O O . PHE A 1 94 ? -18.863 12.018 19.303 1.00 72.56 94 PHE A O 1
ATOM 697 N N . ARG A 1 95 ? -18.241 10.548 17.724 1.00 82.69 95 ARG A N 1
ATOM 698 C CA . ARG A 1 95 ? -19.553 9.911 17.560 1.00 82.69 95 ARG A CA 1
ATOM 699 C C . ARG A 1 95 ? -19.390 8.399 17.537 1.00 82.69 95 ARG A C 1
ATOM 701 O O . ARG A 1 95 ? -18.430 7.892 16.960 1.00 82.69 95 ARG A O 1
ATOM 708 N N . ILE A 1 96 ? -20.344 7.696 18.141 1.00 89.25 96 ILE A N 1
ATOM 709 C CA . ILE A 1 96 ? -20.443 6.242 18.021 1.00 89.25 96 ILE A CA 1
ATOM 710 C C . ILE A 1 96 ? -21.033 5.894 16.661 1.00 89.25 96 ILE A C 1
ATOM 712 O O . ILE A 1 96 ? -22.045 6.459 16.249 1.00 89.25 96 ILE A O 1
ATOM 716 N N . ALA A 1 97 ? -20.416 4.921 16.005 1.00 88.50 97 ALA A N 1
ATOM 717 C CA . ALA A 1 97 ? -20.946 4.242 14.837 1.00 88.50 97 ALA A CA 1
ATOM 718 C C . ALA A 1 97 ? -21.066 2.739 15.123 1.00 88.50 97 ALA A C 1
ATOM 720 O O . ALA A 1 97 ? -20.342 2.185 15.952 1.00 88.50 97 ALA A O 1
ATOM 721 N N . THR A 1 98 ? -22.004 2.075 14.451 1.00 91.56 98 THR A N 1
ATOM 722 C CA . THR A 1 98 ? -22.179 0.619 14.523 1.00 91.56 98 THR A CA 1
ATOM 723 C C . THR A 1 98 ? -21.232 -0.087 13.561 1.00 91.56 98 THR A C 1
ATOM 725 O O . THR A 1 98 ? -21.034 0.381 12.442 1.00 91.56 98 THR A O 1
ATOM 728 N N . GLY A 1 99 ? -20.726 -1.254 13.951 1.00 88.75 99 GLY A N 1
ATOM 729 C CA . GLY A 1 99 ? -19.901 -2.112 13.104 1.00 88.75 99 GLY A CA 1
ATOM 730 C C . GLY A 1 99 ? -18.454 -2.212 13.573 1.00 88.75 99 GLY A C 1
ATOM 731 O O . GLY A 1 99 ? -18.168 -2.209 14.770 1.00 88.75 99 GLY A O 1
ATOM 732 N N . THR A 1 100 ? -17.548 -2.374 12.616 1.00 85.69 100 THR A N 1
ATOM 733 C CA . THR A 1 100 ? -16.116 -2.578 12.841 1.00 85.69 100 THR A CA 1
ATOM 734 C C . THR A 1 100 ? -15.334 -1.555 12.029 1.00 85.69 100 THR A C 1
ATOM 736 O O . THR A 1 100 ? -15.628 -1.345 10.858 1.00 85.69 100 THR A O 1
ATOM 739 N N . GLU A 1 101 ? -14.357 -0.917 12.665 1.00 83.62 101 GLU A N 1
ATOM 740 C CA . GLU A 1 101 ? -13.464 0.061 12.051 1.00 83.62 101 GLU A CA 1
ATOM 741 C C . GLU A 1 101 ? -12.263 -0.656 11.431 1.00 83.62 101 GLU A C 1
ATOM 743 O O . GLU A 1 101 ? -11.589 -1.425 12.118 1.00 83.62 101 GLU A O 1
ATOM 748 N N . GLY A 1 102 ? -11.992 -0.401 10.151 1.00 74.88 102 GLY A N 1
ATOM 749 C CA . GLY A 1 102 ? -10.736 -0.775 9.504 1.00 74.88 102 GLY A CA 1
ATOM 750 C C . GLY A 1 102 ? -9.654 0.260 9.803 1.00 74.88 102 GLY A C 1
ATOM 751 O O . GLY A 1 102 ? -9.887 1.462 9.710 1.00 74.88 102 GLY A O 1
ATOM 752 N N . LEU A 1 103 ? -8.469 -0.209 10.167 1.00 69.56 103 LEU A N 1
ATOM 753 C CA . LEU A 1 103 ? -7.299 0.596 10.472 1.00 69.56 103 LEU A CA 1
ATOM 754 C C . LEU A 1 103 ? -6.136 0.091 9.644 1.00 69.56 103 LEU A C 1
ATOM 756 O O . LEU A 1 103 ? -5.819 -1.092 9.670 1.00 69.56 103 LEU A O 1
ATOM 760 N N . VAL A 1 104 ? -5.437 1.005 8.998 1.00 63.97 104 VAL A N 1
ATOM 761 C CA . VAL A 1 104 ? -4.107 0.717 8.478 1.00 63.97 104 VAL A CA 1
ATOM 762 C C . VAL A 1 104 ? -3.152 1.476 9.374 1.00 63.97 104 VAL A C 1
ATOM 764 O O . VAL A 1 104 ? -3.216 2.705 9.440 1.00 63.97 104 VAL A O 1
ATOM 767 N N . LEU A 1 105 ? -2.301 0.759 10.111 1.00 60.69 105 LEU A N 1
ATOM 768 C CA . LEU A 1 105 ? -1.169 1.406 10.766 1.00 60.69 105 LEU A CA 1
ATOM 769 C C . LEU A 1 105 ? -0.233 1.862 9.660 1.00 60.69 105 LEU A C 1
ATOM 771 O O . LEU A 1 105 ? 0.543 1.068 9.133 1.00 60.69 105 LEU A O 1
ATOM 775 N N . ALA A 1 106 ? -0.372 3.122 9.261 1.00 53.09 106 ALA A N 1
ATOM 776 C CA . ALA A 1 106 ? 0.468 3.687 8.232 1.00 53.09 106 ALA A CA 1
ATOM 777 C C . ALA A 1 106 ? 1.927 3.621 8.705 1.00 53.09 106 ALA A C 1
ATOM 779 O O . ALA A 1 106 ? 2.309 4.275 9.677 1.00 53.09 106 ALA A O 1
ATOM 780 N N . GLY A 1 107 ? 2.746 2.834 8.003 1.00 56.88 107 GLY A N 1
ATOM 781 C CA . GLY A 1 107 ? 4.165 3.153 7.897 1.00 56.88 107 GLY A CA 1
ATOM 782 C C . GLY A 1 107 ? 4.296 4.589 7.378 1.00 56.88 107 GLY A C 1
ATOM 783 O O . GLY A 1 107 ? 3.449 5.018 6.598 1.00 56.88 107 GLY A O 1
ATOM 784 N N . SER A 1 108 ? 5.287 5.329 7.889 1.00 52.84 108 SER A N 1
ATOM 785 C CA . SER A 1 108 ? 5.647 6.726 7.568 1.00 52.84 108 SER A CA 1
ATOM 786 C C . SER A 1 108 ? 4.711 7.433 6.567 1.00 52.84 108 SER A C 1
ATOM 788 O O . SER A 1 108 ? 4.801 7.208 5.366 1.00 52.84 108 SER A O 1
ATOM 790 N N . THR A 1 109 ? 3.813 8.306 7.042 1.00 59.16 109 THR A N 1
ATOM 791 C CA . THR A 1 109 ? 3.005 9.191 6.170 1.00 59.16 109 THR A CA 1
ATOM 792 C C . THR A 1 109 ? 3.762 10.454 5.751 1.00 59.16 109 THR A C 1
ATOM 794 O O . THR A 1 109 ? 3.215 11.308 5.056 1.00 59.16 109 THR A O 1
ATOM 797 N N . SER A 1 110 ? 5.016 10.603 6.188 1.00 65.75 110 SER A N 1
ATOM 798 C CA . SER A 1 110 ? 5.866 11.722 5.792 1.00 65.75 110 SER A CA 1
ATOM 799 C C . SER A 1 110 ? 6.135 11.664 4.291 1.00 65.75 110 SER A C 1
ATOM 801 O O . SER A 1 110 ? 6.510 10.615 3.775 1.00 65.75 110 SER A O 1
ATOM 803 N N . SER A 1 111 ? 5.990 12.802 3.612 1.00 81.50 111 SER A N 1
ATOM 804 C CA . SER A 1 111 ? 6.242 12.951 2.169 1.00 81.50 111 SER A CA 1
ATOM 805 C C . SER A 1 111 ? 5.409 12.025 1.269 1.00 81.50 111 SER A C 1
ATOM 807 O O . SER A 1 111 ? 5.785 11.790 0.126 1.00 81.50 111 SER A O 1
ATOM 809 N N . LEU A 1 112 ? 4.295 11.481 1.770 1.00 85.12 112 LEU A N 1
ATOM 810 C CA . LEU A 1 112 ? 3.355 10.689 0.980 1.00 85.12 112 LEU A CA 1
ATOM 811 C C . LEU A 1 112 ? 2.542 11.629 0.077 1.00 85.12 112 LEU A C 1
ATOM 813 O O . LEU A 1 112 ? 1.884 12.537 0.580 1.00 85.12 112 LEU A O 1
ATOM 817 N N . ILE A 1 113 ? 2.576 11.396 -1.233 1.00 88.19 113 ILE A N 1
ATOM 818 C CA . ILE A 1 113 ? 1.930 12.239 -2.262 1.00 88.19 113 ILE A CA 1
ATOM 819 C C . ILE A 1 113 ? 0.977 11.473 -3.184 1.00 88.19 113 ILE A C 1
ATOM 821 O O . ILE A 1 113 ? 0.345 12.059 -4.060 1.00 88.19 113 ILE A O 1
ATOM 825 N N . GLY A 1 114 ? 0.873 10.162 -2.987 1.00 87.31 114 GLY A N 1
ATOM 826 C CA . GLY A 1 114 ? -0.173 9.332 -3.564 1.00 87.31 114 GLY A CA 1
ATOM 827 C C . GLY A 1 114 ? -0.402 8.128 -2.665 1.00 87.31 114 GLY A C 1
ATOM 828 O O . GLY A 1 114 ? 0.557 7.453 -2.288 1.00 87.31 114 GLY A O 1
ATOM 829 N N . TYR A 1 115 ? -1.652 7.870 -2.287 1.00 89.75 115 TYR A N 1
ATOM 830 C CA . TYR A 1 115 ? -2.007 6.666 -1.541 1.00 89.75 115 TYR A CA 1
ATOM 831 C C . TYR A 1 115 ? -3.370 6.136 -1.960 1.00 89.75 115 TYR A C 1
ATOM 833 O O . TYR A 1 115 ? -4.393 6.733 -1.637 1.00 89.75 115 TYR A O 1
ATOM 841 N N . PHE A 1 116 ? -3.376 4.990 -2.630 1.00 91.06 116 PHE A N 1
ATOM 842 C CA . PHE A 1 116 ? -4.571 4.338 -3.146 1.00 91.06 116 PHE A CA 1
ATOM 843 C C . PHE A 1 116 ? -4.695 2.980 -2.472 1.00 91.06 116 PHE A C 1
ATOM 845 O O . PHE A 1 116 ? -3.917 2.068 -2.744 1.00 91.06 116 PHE A O 1
ATOM 852 N N . LYS A 1 117 ? -5.664 2.871 -1.564 1.00 87.56 117 LYS A N 1
ATOM 853 C CA . LYS A 1 117 ? -5.928 1.624 -0.837 1.00 87.56 117 LYS A CA 1
ATOM 854 C C . LYS A 1 117 ? -6.588 0.577 -1.720 1.00 87.56 117 LYS A C 1
ATOM 856 O O . LYS A 1 117 ? -6.310 -0.589 -1.557 1.00 87.56 117 LYS A O 1
ATOM 861 N N . LEU A 1 118 ? -7.415 1.015 -2.676 1.00 89.81 118 LEU A N 1
ATOM 862 C CA . LEU A 1 118 ? -8.226 0.143 -3.536 1.00 89.81 118 LEU A CA 1
ATOM 863 C C . LEU A 1 118 ? -9.301 -0.647 -2.756 1.00 89.81 118 LEU A C 1
ATOM 865 O O . LEU A 1 118 ? -9.744 -1.715 -3.171 1.00 89.81 118 LEU A O 1
ATOM 869 N N . ASP A 1 119 ? -9.774 -0.048 -1.656 1.00 86.38 119 ASP A N 1
ATOM 870 C CA . ASP A 1 119 ? -10.829 -0.544 -0.762 1.00 86.38 119 ASP A CA 1
ATOM 871 C C . ASP A 1 119 ? -12.250 -0.144 -1.209 1.00 86.38 119 ASP A C 1
ATOM 873 O O . ASP A 1 119 ? -13.239 -0.450 -0.529 1.00 86.38 119 ASP A O 1
ATOM 877 N N . GLU A 1 120 ? -12.389 0.632 -2.289 1.00 82.19 120 GLU A N 1
ATOM 878 C CA . GLU A 1 120 ? -13.681 1.159 -2.714 1.00 82.19 120 GLU A CA 1
ATOM 879 C C . GLU A 1 120 ? -14.650 0.017 -3.037 1.00 82.19 120 GLU A C 1
ATOM 881 O O . GLU A 1 120 ? -14.282 -0.988 -3.630 1.00 82.19 120 GLU A O 1
ATOM 886 N N . THR A 1 121 ? -15.918 0.152 -2.647 1.00 77.44 121 THR A N 1
ATOM 887 C CA . THR A 1 121 ? -16.944 -0.896 -2.849 1.00 77.44 121 THR A CA 1
ATOM 888 C C . THR A 1 121 ? -17.972 -0.530 -3.919 1.00 77.44 121 THR A C 1
ATOM 890 O O . THR A 1 121 ? -18.870 -1.316 -4.222 1.00 77.44 121 THR A O 1
ATOM 893 N N . SER A 1 122 ? -17.874 0.678 -4.482 1.00 76.62 122 SER A N 1
ATOM 894 C CA . SER A 1 122 ? -18.785 1.190 -5.505 1.00 76.62 122 SER A CA 1
ATOM 895 C C . SER A 1 122 ? -18.193 2.398 -6.226 1.00 76.62 122 SER A C 1
ATOM 897 O O . SER A 1 122 ? -17.449 3.167 -5.620 1.00 76.62 122 SER A O 1
ATOM 899 N N . GLY A 1 123 ? -18.635 2.628 -7.462 1.00 83.50 123 GLY A N 1
ATOM 900 C CA . GLY A 1 123 ? -18.170 3.738 -8.292 1.00 83.50 123 GLY A CA 1
ATOM 901 C C . GLY A 1 123 ? -16.951 3.364 -9.129 1.00 83.50 123 GLY A C 1
ATOM 902 O O . GLY A 1 123 ? -16.523 2.217 -9.144 1.00 83.50 123 GLY A O 1
ATOM 903 N N . ASN A 1 124 ? -16.432 4.344 -9.860 1.00 86.38 124 ASN A N 1
ATOM 904 C CA . ASN A 1 124 ? -15.266 4.212 -10.728 1.00 86.38 124 ASN A CA 1
ATOM 905 C C . ASN A 1 124 ? -14.188 5.229 -10.339 1.00 86.38 124 ASN A C 1
ATOM 907 O O . ASN A 1 124 ? -13.535 5.803 -11.210 1.00 86.38 124 ASN A O 1
ATOM 911 N N . ILE A 1 125 ? -13.978 5.437 -9.035 1.00 86.06 125 ILE A N 1
ATOM 912 C CA . ILE A 1 125 ? -12.951 6.338 -8.496 1.00 86.06 125 ILE A CA 1
ATOM 913 C C . ILE A 1 125 ? -12.017 5.564 -7.558 1.00 86.06 125 ILE A C 1
ATOM 915 O O . ILE A 1 125 ? -12.496 4.781 -6.742 1.00 86.06 125 ILE A O 1
ATOM 919 N N . SER A 1 126 ? -10.704 5.757 -7.685 1.00 87.56 126 SER A N 1
ATOM 920 C CA . SER A 1 126 ? -9.694 5.325 -6.707 1.00 87.56 126 SER A CA 1
ATOM 921 C C . SER A 1 126 ? -9.288 6.548 -5.897 1.00 87.56 126 SER A C 1
ATOM 923 O O . SER A 1 126 ? -8.622 7.445 -6.420 1.00 87.56 126 SER A O 1
ATOM 925 N N . GLN A 1 127 ? -9.711 6.629 -4.638 1.00 84.44 127 GLN A N 1
ATOM 926 C CA . GLN A 1 127 ? -9.465 7.812 -3.824 1.00 84.44 127 GLN A CA 1
ATOM 927 C C . GLN A 1 127 ? -7.979 7.921 -3.468 1.00 84.44 127 GLN A C 1
ATOM 929 O O . GLN A 1 127 ? -7.373 6.969 -2.978 1.00 84.44 127 GLN A O 1
ATOM 934 N N . ASP A 1 128 ? -7.410 9.114 -3.647 1.00 82.38 128 ASP A N 1
ATOM 935 C CA . ASP A 1 128 ? -6.099 9.434 -3.087 1.00 82.38 128 ASP A CA 1
ATOM 936 C C . ASP A 1 128 ? -6.250 9.844 -1.611 1.00 82.38 128 ASP A C 1
ATOM 938 O O . ASP A 1 128 ? -6.895 10.846 -1.286 1.00 82.38 128 ASP A O 1
ATOM 942 N N . TYR A 1 129 ? -5.659 9.053 -0.718 1.00 79.12 129 TYR A N 1
ATOM 943 C CA . TYR A 1 129 ? -5.643 9.241 0.734 1.00 79.12 129 TYR A CA 1
ATOM 944 C C . TYR A 1 129 ? -4.406 10.001 1.237 1.00 79.12 129 TYR A C 1
ATOM 946 O O . TYR A 1 129 ? -4.281 10.212 2.444 1.00 79.12 129 TYR A O 1
ATOM 954 N N . SER A 1 130 ? -3.493 10.410 0.351 1.00 75.44 130 SER A N 1
ATOM 955 C CA . SER A 1 130 ? -2.321 11.217 0.723 1.00 75.44 130 SER A CA 1
ATOM 956 C C . SER A 1 130 ? -2.675 12.680 1.012 1.00 75.44 130 SER A C 1
ATOM 958 O O . SER A 1 130 ? -1.978 13.354 1.766 1.00 75.44 130 SER A O 1
ATOM 960 N N . GLY A 1 131 ? -3.784 13.162 0.439 1.00 71.69 131 GLY A N 1
ATOM 961 C CA . GLY A 1 131 ? -4.187 14.567 0.481 1.00 71.69 131 GLY A CA 1
ATOM 962 C C . GLY A 1 131 ? -3.658 15.410 -0.686 1.00 71.69 131 GLY A C 1
ATOM 963 O O . GLY A 1 131 ? -3.939 16.607 -0.721 1.00 71.69 131 GLY A O 1
ATOM 964 N N . ASN A 1 132 ? -2.946 14.810 -1.649 1.00 74.00 132 ASN A N 1
ATOM 965 C CA . ASN A 1 132 ? -2.428 15.491 -2.842 1.00 74.00 132 ASN A CA 1
ATOM 966 C C . ASN A 1 132 ? -3.466 15.618 -3.977 1.00 74.00 132 ASN A C 1
ATOM 968 O O . ASN A 1 132 ? -3.201 16.242 -4.999 1.00 74.00 132 ASN A O 1
ATOM 972 N N . ASN A 1 133 ? -4.667 15.059 -3.794 1.00 79.00 133 ASN A N 1
ATOM 973 C CA . ASN A 1 133 ? -5.749 15.035 -4.783 1.00 79.00 133 ASN A CA 1
ATOM 974 C C . ASN A 1 133 ? -5.379 14.328 -6.101 1.00 79.00 133 ASN A C 1
ATOM 976 O O . ASN A 1 133 ? -5.995 14.596 -7.130 1.00 79.00 133 ASN A O 1
ATOM 980 N N . ALA A 1 134 ? -4.468 13.352 -6.071 1.00 82.94 134 ALA A N 1
ATOM 981 C CA . ALA A 1 134 ? -4.12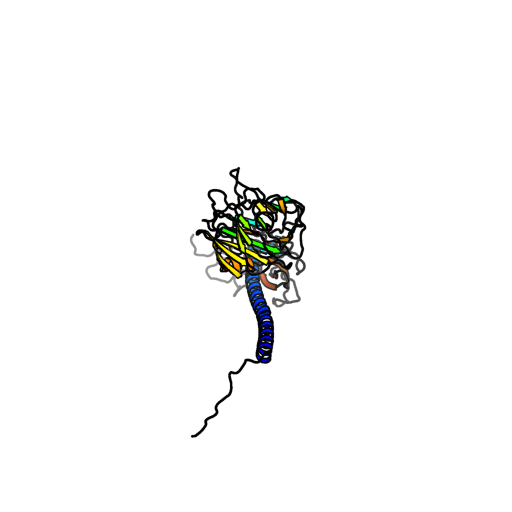2 12.512 -7.224 1.00 82.94 134 ALA A CA 1
ATOM 982 C C . ALA A 1 134 ? -5.198 11.442 -7.536 1.00 82.94 134 ALA A C 1
ATOM 984 O O . ALA A 1 134 ? -4.890 10.356 -8.013 1.00 82.94 134 ALA A O 1
ATOM 985 N N . THR A 1 135 ? -6.467 11.714 -7.218 1.00 85.44 135 THR A N 1
ATOM 986 C CA . THR A 1 135 ? -7.573 10.741 -7.263 1.00 85.44 135 THR A CA 1
ATOM 987 C C . THR A 1 135 ? -7.733 10.143 -8.661 1.00 85.44 135 THR A C 1
ATOM 989 O O . THR A 1 135 ? -7.874 10.878 -9.636 1.00 85.44 135 THR A O 1
ATOM 992 N N . GLY A 1 136 ? -7.723 8.812 -8.746 1.00 88.81 136 GLY A N 1
ATOM 993 C CA . GLY A 1 136 ? -7.764 8.070 -10.002 1.00 88.81 136 GLY A CA 1
ATOM 994 C C . GLY A 1 136 ? -9.181 7.747 -10.471 1.00 88.81 136 GLY A C 1
ATOM 995 O O . GLY A 1 136 ? -10.115 7.680 -9.672 1.00 88.81 136 GLY A O 1
ATOM 996 N N . THR A 1 137 ? -9.343 7.516 -11.771 1.00 92.25 137 THR A N 1
ATOM 997 C CA . THR A 1 137 ? -10.591 7.062 -12.398 1.00 92.25 137 THR A CA 1
ATOM 998 C C . THR A 1 137 ? -10.379 5.701 -13.043 1.00 92.25 137 THR A C 1
ATOM 1000 O O . THR A 1 137 ? -9.426 5.502 -13.790 1.00 92.25 137 THR A O 1
ATOM 1003 N N . TRP A 1 138 ? -11.276 4.760 -12.774 1.00 92.06 138 TRP A N 1
ATOM 1004 C CA . TRP A 1 138 ? -11.185 3.405 -13.310 1.00 92.06 138 TRP A CA 1
ATOM 1005 C C . TRP A 1 138 ? -11.767 3.327 -14.727 1.00 92.06 138 TRP A C 1
ATOM 1007 O O . TRP A 1 138 ? -12.752 4.001 -15.048 1.00 92.06 138 TRP A O 1
ATOM 1017 N N . SER A 1 139 ? -11.207 2.435 -15.539 1.00 94.06 139 SER A N 1
ATOM 1018 C CA . SER A 1 139 ? -11.691 2.051 -16.869 1.00 94.06 139 SER A CA 1
ATOM 1019 C C . SER A 1 139 ? -11.608 0.526 -17.039 1.00 94.06 139 SER A C 1
ATOM 1021 O O . SER A 1 139 ? -10.942 -0.123 -16.239 1.00 94.06 139 SER A O 1
ATOM 1023 N N . GLY A 1 140 ? -12.325 -0.049 -18.012 1.00 90.06 140 GLY A N 1
ATOM 1024 C CA . GLY A 1 140 ? -12.407 -1.508 -18.264 1.00 90.06 140 GLY A CA 1
ATOM 1025 C C . GLY A 1 140 ? -13.355 -2.285 -17.336 1.00 90.06 140 GLY A C 1
ATOM 1026 O O . GLY A 1 140 ? -14.049 -3.197 -17.771 1.00 90.06 140 GLY A O 1
ATOM 1027 N N . SER A 1 141 ? -13.590 -1.771 -16.123 1.00 90.12 141 SER A N 1
ATOM 1028 C CA . SER A 1 141 ? -14.369 -2.414 -15.040 1.00 90.12 141 SER A CA 1
ATOM 1029 C C . SER A 1 141 ? -13.618 -3.545 -14.317 1.00 90.12 141 SER A C 1
ATOM 1031 O O . SER A 1 141 ? -14.143 -4.662 -14.222 1.00 90.12 141 SER A O 1
ATOM 1033 N N . PRO A 1 142 ? -12.453 -3.250 -13.711 1.00 91.38 142 PRO A N 1
ATOM 1034 C CA . PRO A 1 142 ? -11.710 -4.227 -12.935 1.00 91.38 142 PRO A CA 1
ATOM 1035 C C . PRO A 1 142 ? -12.550 -4.780 -11.790 1.00 91.38 142 PRO A C 1
ATOM 1037 O O . PRO A 1 142 ? -13.452 -4.135 -11.242 1.00 91.38 142 PRO A O 1
ATOM 1040 N N . THR A 1 143 ? -12.246 -6.016 -11.420 1.00 92.94 143 THR A N 1
ATOM 1041 C CA . THR A 1 143 ? -13.094 -6.810 -10.531 1.00 92.94 143 THR A CA 1
ATOM 1042 C C . THR A 1 143 ? -12.551 -6.819 -9.111 1.00 92.94 143 THR A C 1
ATOM 1044 O O . THR A 1 143 ? -11.382 -7.128 -8.884 1.00 92.94 143 THR A O 1
ATOM 1047 N N . ALA A 1 144 ? -13.401 -6.505 -8.132 1.00 89.69 144 ALA A N 1
ATOM 1048 C CA . ALA A 1 144 ? -13.033 -6.621 -6.725 1.00 89.69 144 ALA A CA 1
ATOM 1049 C C . ALA A 1 144 ? -12.674 -8.079 -6.383 1.00 89.69 144 ALA A C 1
ATOM 1051 O O . ALA A 1 144 ? -13.409 -9.008 -6.732 1.00 89.69 144 ALA A O 1
ATOM 1052 N N . ALA A 1 145 ? -11.561 -8.277 -5.681 1.00 84.44 145 ALA A N 1
ATOM 1053 C CA . ALA A 1 145 ? -11.107 -9.583 -5.217 1.00 84.44 145 ALA A CA 1
ATOM 1054 C C . ALA A 1 145 ? -11.309 -9.743 -3.701 1.00 84.44 145 ALA A C 1
ATOM 1056 O O . ALA A 1 145 ? -11.493 -8.778 -2.966 1.00 84.44 145 ALA A O 1
ATOM 1057 N N . SER A 1 146 ? -11.320 -10.994 -3.228 1.00 76.88 146 SER A N 1
ATOM 1058 C CA . SER A 1 146 ? -11.514 -11.330 -1.806 1.00 76.88 146 SER A CA 1
ATOM 1059 C C . SER A 1 146 ? -10.228 -11.725 -1.076 1.00 76.88 146 SER A C 1
ATOM 1061 O O . SER A 1 146 ? -10.224 -11.837 0.146 1.00 76.88 146 SER A O 1
ATOM 1063 N N . ASP A 1 147 ? -9.167 -12.017 -1.826 1.00 80.69 147 ASP A N 1
ATOM 1064 C CA . ASP A 1 147 ? -7.841 -12.369 -1.318 1.00 80.69 147 ASP A CA 1
ATOM 1065 C C . ASP A 1 147 ? -6.903 -11.191 -1.590 1.00 80.69 147 ASP A C 1
ATOM 1067 O O . ASP A 1 147 ? -6.246 -11.155 -2.634 1.00 80.69 147 ASP A O 1
ATOM 1071 N N . CYS A 1 148 ? -6.928 -10.217 -0.679 1.00 86.19 148 CYS A N 1
ATOM 1072 C CA . CYS A 1 148 ? -6.242 -8.926 -0.773 1.00 86.19 148 CYS A CA 1
ATOM 1073 C C . CYS A 1 148 ? -5.073 -8.838 0.206 1.00 86.19 148 CYS A C 1
ATOM 1075 O O . CYS A 1 148 ? -5.074 -9.516 1.240 1.00 86.19 148 CYS A O 1
ATOM 1077 N N . ALA A 1 149 ? -4.072 -8.022 -0.120 1.00 82.00 149 ALA A N 1
ATOM 1078 C CA . ALA A 1 149 ? -2.926 -7.812 0.756 1.00 82.00 149 ALA A CA 1
ATOM 1079 C C . ALA A 1 149 ? -3.340 -7.039 2.020 1.00 82.00 149 ALA A C 1
ATOM 1081 O O . ALA A 1 149 ? -2.915 -7.375 3.131 1.00 82.00 149 ALA A O 1
ATOM 1082 N N . ALA A 1 150 ? -4.233 -6.064 1.865 1.00 78.00 150 ALA A N 1
ATOM 1083 C CA . ALA A 1 150 ? -4.942 -5.361 2.921 1.00 78.00 150 ALA A CA 1
ATOM 1084 C C . ALA A 1 150 ? -6.385 -5.088 2.472 1.00 78.00 150 ALA A C 1
ATOM 1086 O O . ALA A 1 150 ? -6.678 -5.126 1.291 1.00 78.00 150 ALA A O 1
ATOM 1087 N N . GLY A 1 151 ? -7.299 -4.855 3.422 1.00 79.75 151 GLY A N 1
ATOM 1088 C CA . GLY A 1 151 ? -8.653 -4.374 3.113 1.00 79.75 151 GLY A CA 1
ATOM 1089 C C . GLY A 1 151 ? -9.342 -5.073 1.925 1.00 79.75 151 GLY A C 1
ATOM 1090 O O . GLY A 1 151 ? -9.648 -6.267 2.000 1.00 79.75 151 GLY A O 1
ATOM 1091 N N . GLY A 1 152 ? -9.626 -4.297 0.882 1.00 84.19 152 GLY A N 1
ATOM 1092 C CA . GLY A 1 152 ? -10.091 -4.706 -0.436 1.00 84.19 152 GLY A CA 1
ATOM 1093 C C . GLY A 1 152 ? -9.049 -4.402 -1.516 1.00 84.19 152 GLY A C 1
ATOM 1094 O O . GLY A 1 152 ? -8.101 -3.665 -1.312 1.00 84.19 152 GLY A O 1
ATOM 1095 N N . CYS A 1 153 ? -9.226 -5.014 -2.680 1.00 90.44 153 CYS A N 1
ATOM 1096 C CA . CYS A 1 153 ? -8.284 -4.939 -3.787 1.00 90.44 153 CYS A CA 1
ATOM 1097 C C . CYS A 1 153 ? -8.999 -5.270 -5.095 1.00 90.44 153 CYS A C 1
ATOM 1099 O O . CYS A 1 153 ? -10.102 -5.832 -5.099 1.00 90.44 153 CYS A O 1
ATOM 1101 N N . TYR A 1 154 ? -8.345 -4.978 -6.216 1.00 95.06 154 TYR A N 1
ATOM 1102 C CA . TYR A 1 154 ? -8.929 -5.145 -7.544 1.00 95.06 154 TYR A CA 1
ATOM 1103 C C . TYR A 1 154 ? -8.031 -5.952 -8.472 1.00 95.06 154 TYR A C 1
ATOM 1105 O O . TYR A 1 154 ? -6.806 -5.872 -8.407 1.00 95.06 154 TYR A O 1
ATOM 1113 N N . THR A 1 155 ? -8.664 -6.739 -9.340 1.00 96.69 155 THR A N 1
ATOM 1114 C CA . THR A 1 155 ? -8.026 -7.551 -10.377 1.00 96.69 155 THR A CA 1
ATOM 1115 C C . THR A 1 155 ? -8.294 -6.949 -11.745 1.00 96.69 155 THR A C 1
ATOM 1117 O O . THR A 1 155 ? -9.444 -6.673 -12.085 1.00 96.69 155 THR A O 1
ATOM 1120 N N . PHE A 1 156 ? -7.213 -6.791 -12.499 1.00 97.19 156 PHE A N 1
ATOM 1121 C CA . PHE A 1 156 ? -7.138 -6.241 -13.843 1.00 97.19 156 PHE A CA 1
ATOM 1122 C C . PHE A 1 156 ? -6.903 -7.387 -14.824 1.00 97.19 156 PHE A C 1
ATOM 1124 O O . PHE A 1 156 ? -6.024 -8.231 -14.604 1.00 97.19 156 PHE A O 1
ATOM 1131 N N . ASP A 1 157 ? -7.686 -7.434 -15.894 1.00 96.06 157 ASP A N 1
ATOM 1132 C CA . ASP A 1 157 ? -7.705 -8.556 -16.833 1.00 96.06 157 ASP A CA 1
ATOM 1133 C C . ASP A 1 157 ? -6.583 -8.533 -17.893 1.00 96.06 157 ASP A C 1
ATOM 1135 O O . ASP A 1 157 ? -6.326 -9.547 -18.545 1.00 96.06 157 ASP A O 1
ATOM 1139 N N . GLY A 1 158 ? -5.887 -7.401 -18.036 1.00 94.69 158 GLY A N 1
ATOM 1140 C CA . GLY A 1 158 ? -4.841 -7.188 -19.039 1.00 94.69 158 GLY A CA 1
ATOM 1141 C C . GLY A 1 158 ? -5.357 -6.943 -20.458 1.00 94.69 158 GLY A C 1
ATOM 1142 O O . GLY A 1 158 ? -4.593 -7.113 -21.409 1.00 94.69 158 GLY A O 1
ATOM 1143 N N . THR A 1 159 ? -6.623 -6.549 -20.617 1.00 95.19 159 THR A N 1
ATOM 1144 C CA . THR A 1 159 ? -7.239 -6.223 -21.911 1.00 95.19 159 THR A CA 1
ATOM 1145 C C . THR A 1 159 ? -7.635 -4.757 -22.000 1.00 95.19 159 THR A C 1
ATOM 1147 O O . THR A 1 159 ? -7.269 -4.099 -22.973 1.00 95.19 159 THR A O 1
ATOM 1150 N N . ASP A 1 160 ? -8.405 -4.255 -21.035 1.00 95.12 160 ASP A N 1
ATOM 1151 C CA . ASP A 1 160 ? -8.883 -2.867 -21.020 1.00 95.12 160 ASP A CA 1
ATOM 1152 C C . ASP A 1 160 ? -9.015 -2.252 -19.616 1.00 95.12 160 ASP A C 1
ATOM 1154 O O . ASP A 1 160 ? -9.324 -1.061 -19.506 1.00 95.12 160 ASP A O 1
ATOM 1158 N N . ASP A 1 161 ? -8.707 -3.015 -18.563 1.00 96.56 161 ASP A N 1
ATOM 1159 C CA . ASP A 1 161 ? -8.722 -2.564 -17.172 1.00 96.56 161 ASP A CA 1
ATOM 1160 C C . ASP A 1 161 ? -7.512 -1.688 -16.816 1.00 96.56 161 ASP A C 1
ATOM 1162 O O . ASP A 1 161 ? -6.362 -2.096 -16.988 1.00 96.56 161 ASP A O 1
ATOM 1166 N N . TYR A 1 162 ? -7.757 -0.500 -16.249 1.00 96.12 162 TYR A N 1
ATOM 1167 C CA . TYR A 1 162 ? -6.711 0.377 -15.699 1.00 96.12 162 TYR A CA 1
ATOM 1168 C C . TYR A 1 162 ? -7.275 1.465 -14.774 1.00 96.12 162 TYR A C 1
ATOM 1170 O O . TYR A 1 162 ? -8.487 1.698 -14.726 1.00 96.12 162 TYR A O 1
ATOM 1178 N N . ILE A 1 163 ? -6.382 2.150 -14.052 1.00 95.50 163 ILE A N 1
ATOM 1179 C CA . ILE A 1 163 ? -6.692 3.386 -13.318 1.00 95.50 163 ILE A CA 1
ATOM 1180 C C . ILE A 1 163 ? -5.928 4.536 -13.973 1.00 95.50 163 ILE A C 1
ATOM 1182 O O . ILE A 1 163 ? -4.709 4.464 -14.104 1.00 95.50 163 ILE A O 1
ATOM 1186 N N . ASP A 1 164 ? -6.641 5.588 -14.359 1.00 93.25 164 ASP A N 1
ATOM 1187 C CA . ASP A 1 164 ? -6.083 6.843 -14.865 1.00 93.25 164 ASP A CA 1
ATOM 1188 C C . ASP A 1 164 ? -5.956 7.841 -13.712 1.00 93.25 164 ASP A C 1
ATOM 1190 O O . ASP A 1 164 ? -6.954 8.164 -13.063 1.00 93.25 164 ASP A O 1
ATOM 1194 N N . THR A 1 165 ? -4.747 8.316 -13.430 1.00 90.25 165 THR A N 1
ATOM 1195 C CA . THR A 1 165 ? -4.490 9.372 -12.444 1.00 90.25 165 THR A CA 1
ATOM 1196 C C . THR A 1 165 ? -4.208 10.702 -13.148 1.00 90.25 165 THR A C 1
ATOM 1198 O O . THR A 1 165 ? -3.693 10.709 -14.268 1.00 90.25 165 THR A O 1
ATOM 1201 N N . PRO A 1 166 ? -4.523 11.853 -12.522 1.00 84.06 166 PRO A N 1
ATOM 1202 C CA . PRO A 1 166 ? -4.324 13.156 -13.145 1.00 84.06 166 PRO A CA 1
ATOM 1203 C C . PRO A 1 166 ? -2.879 13.383 -13.616 1.00 84.06 166 PRO A C 1
ATOM 1205 O O . PRO A 1 166 ? -1.919 13.114 -12.895 1.00 84.06 166 PRO A O 1
ATOM 1208 N N . ASP A 1 167 ? -2.735 13.933 -14.821 1.00 76.50 167 ASP A N 1
ATOM 1209 C CA . ASP A 1 167 ? -1.465 14.376 -15.399 1.00 76.50 167 ASP A CA 1
ATOM 1210 C C . ASP A 1 167 ? -1.460 15.913 -15.472 1.00 76.50 167 ASP A C 1
ATOM 1212 O O . ASP A 1 167 ? -2.185 16.499 -16.276 1.00 76.50 167 ASP A O 1
ATOM 1216 N N . ASP A 1 168 ? -0.653 16.585 -14.639 1.00 60.72 168 ASP A N 1
ATOM 1217 C CA . ASP A 1 168 ? -0.514 18.056 -14.659 1.00 60.72 168 ASP A CA 1
ATOM 1218 C C . ASP A 1 168 ? 0.533 18.551 -15.675 1.00 60.72 168 ASP A C 1
ATOM 1220 O O . ASP A 1 168 ? 1.145 19.606 -15.516 1.00 60.72 168 ASP A O 1
ATOM 1224 N N . SER A 1 169 ? 0.792 17.832 -16.766 1.00 53.16 169 SER A N 1
ATOM 1225 C CA . SER A 1 169 ? 1.645 18.398 -17.822 1.00 53.16 169 SER A CA 1
ATOM 1226 C C . SER A 1 169 ? 1.034 19.643 -18.499 1.00 53.16 169 SER A C 1
ATOM 1228 O O . SER A 1 169 ? 1.707 20.266 -19.323 1.00 53.16 169 SER A O 1
ATOM 1230 N N . THR A 1 170 ? -0.203 20.059 -18.155 1.00 41.66 170 THR A N 1
ATOM 1231 C CA . THR A 1 170 ? -0.868 21.224 -18.772 1.00 41.66 170 THR A CA 1
ATOM 1232 C C . THR A 1 170 ? -1.746 22.139 -17.886 1.00 41.66 170 THR A C 1
ATOM 1234 O O . THR A 1 170 ? -2.209 23.148 -18.426 1.00 41.66 170 THR A O 1
ATOM 1237 N N . SER A 1 171 ? -1.987 21.923 -16.578 1.00 37.41 171 SER A N 1
ATOM 1238 C CA . SER A 1 171 ? -2.915 22.805 -15.831 1.00 37.41 171 SER A CA 1
ATOM 1239 C C . SER A 1 171 ? -2.790 22.813 -14.295 1.00 37.41 171 SER A C 1
ATOM 1241 O O . SER A 1 171 ? -3.514 22.083 -13.630 1.00 37.41 171 SER A O 1
ATOM 1243 N N . LEU A 1 172 ? -1.980 23.743 -13.762 1.00 34.41 172 LEU A N 1
ATOM 1244 C CA . LEU A 1 172 ? -1.933 24.298 -12.387 1.00 34.41 172 LEU A CA 1
ATOM 1245 C C . LEU A 1 172 ? -2.974 23.771 -11.369 1.00 34.41 172 LEU A C 1
ATOM 1247 O O . LEU A 1 172 ? -3.809 24.527 -10.860 1.00 34.41 172 LEU A O 1
ATOM 1251 N N . GLY A 1 173 ? -2.887 22.496 -11.017 1.00 40.22 173 GLY A N 1
ATOM 1252 C CA . GLY A 1 173 ? -3.767 21.834 -10.067 1.00 40.22 173 GLY A CA 1
ATOM 1253 C C . GLY A 1 173 ? -3.019 20.643 -9.498 1.00 40.22 173 GLY A C 1
ATOM 1254 O O . GLY A 1 173 ? -2.583 19.785 -10.253 1.00 40.22 173 GLY A O 1
ATOM 1255 N N . GLY A 1 174 ? -2.814 20.625 -8.179 1.00 54.81 174 GLY A N 1
ATOM 1256 C CA . GLY A 1 174 ? -2.081 19.549 -7.502 1.00 54.81 174 GLY A CA 1
ATOM 1257 C C . GLY A 1 174 ? -2.590 18.146 -7.862 1.00 54.81 174 GLY A C 1
ATOM 1258 O O . GLY A 1 174 ? -3.726 17.988 -8.305 1.00 54.81 174 GLY A O 1
ATOM 1259 N N . GLY A 1 175 ? -1.733 17.140 -7.670 1.00 65.81 175 GLY A N 1
ATOM 1260 C CA . GLY A 1 175 ? -2.036 15.734 -7.971 1.00 65.81 175 GLY A CA 1
ATOM 1261 C C . GLY A 1 175 ? -1.151 15.095 -9.045 1.00 65.81 175 GLY A C 1
ATOM 1262 O O . GLY A 1 175 ? -1.273 13.898 -9.285 1.00 65.81 175 GLY A O 1
ATOM 1263 N N . SER A 1 176 ? -0.241 15.856 -9.664 1.00 80.88 176 SER A N 1
ATOM 1264 C CA . SER A 1 176 ? 0.764 15.310 -10.586 1.00 80.88 176 SER A CA 1
ATOM 1265 C C . SER A 1 176 ? 1.787 14.451 -9.856 1.00 80.88 176 SER A C 1
ATOM 1267 O O . SER A 1 176 ? 2.364 14.881 -8.858 1.00 80.88 176 SER A O 1
ATOM 1269 N N . LEU A 1 177 ? 2.066 13.269 -10.396 1.00 88.38 177 LEU A N 1
ATOM 1270 C CA . LEU A 1 177 ? 3.080 12.349 -9.891 1.00 88.38 177 LEU A CA 1
ATOM 1271 C C . LEU A 1 177 ? 4.240 12.330 -10.896 1.00 88.38 177 LEU A C 1
ATOM 1273 O O . LEU A 1 177 ? 4.248 11.520 -11.823 1.00 88.38 177 LEU A O 1
ATOM 1277 N N . SER A 1 178 ? 5.168 13.285 -10.763 1.00 90.56 178 SER A N 1
ATOM 1278 C CA . SER A 1 178 ? 6.229 13.558 -11.744 1.00 90.56 178 SER A CA 1
ATOM 1279 C C . SER A 1 178 ? 7.599 13.747 -11.091 1.00 90.56 178 SER A C 1
ATOM 1281 O O . SER A 1 178 ? 7.796 14.655 -10.285 1.00 90.56 178 SER A O 1
ATOM 1283 N N . PHE A 1 179 ? 8.579 12.947 -11.502 1.00 91.81 179 PHE A N 1
ATOM 1284 C CA . PHE A 1 179 ? 9.829 12.742 -10.773 1.00 91.81 179 PHE A CA 1
ATOM 1285 C C . PHE A 1 179 ? 11.071 13.007 -11.627 1.00 91.81 179 PHE A C 1
ATOM 1287 O O . PHE A 1 179 ? 11.134 12.627 -12.801 1.00 91.81 179 PHE A O 1
ATOM 1294 N N . ASP A 1 180 ? 12.060 13.649 -11.009 1.00 94.69 180 ASP A N 1
ATOM 1295 C CA . ASP A 1 180 ? 13.423 13.791 -11.521 1.00 94.69 180 ASP A CA 1
ATOM 1296 C C . ASP A 1 180 ? 14.277 12.587 -11.099 1.00 94.69 180 ASP A C 1
ATOM 1298 O O . ASP A 1 180 ? 14.049 12.007 -10.035 1.00 94.69 180 ASP A O 1
ATOM 1302 N N . ASP A 1 181 ? 15.284 12.212 -11.885 1.00 94.62 181 ASP A N 1
ATOM 1303 C CA . ASP A 1 181 ? 16.241 11.183 -11.466 1.00 94.62 181 ASP A CA 1
ATOM 1304 C C . ASP A 1 181 ? 17.197 11.694 -10.381 1.00 94.62 181 ASP A C 1
ATOM 1306 O O . ASP A 1 181 ? 17.694 10.901 -9.580 1.00 94.62 181 ASP A O 1
ATOM 1310 N N . ALA A 1 182 ? 17.408 13.012 -10.308 1.00 95.81 182 ALA A N 1
ATOM 1311 C CA . ALA A 1 182 ? 18.216 13.675 -9.289 1.00 95.81 182 ALA A CA 1
ATOM 1312 C C . ALA A 1 182 ? 17.415 14.128 -8.047 1.00 95.81 182 ALA A C 1
ATOM 1314 O O . ALA A 1 182 ? 17.903 14.934 -7.251 1.00 95.81 182 ALA A O 1
ATOM 1315 N N . GLU A 1 183 ? 16.198 13.613 -7.852 1.00 96.00 183 GLU A N 1
ATOM 1316 C CA . GLU A 1 183 ? 15.362 13.853 -6.669 1.00 96.00 183 GLU A CA 1
ATOM 1317 C C . GLU A 1 183 ? 15.125 12.562 -5.875 1.00 96.00 183 GLU A C 1
ATOM 1319 O O . GLU A 1 183 ? 15.149 11.454 -6.410 1.00 96.00 183 GLU A O 1
ATOM 1324 N N . ASP A 1 184 ? 14.869 12.707 -4.577 1.00 96.31 184 ASP A N 1
ATOM 1325 C CA . ASP A 1 184 ? 14.472 11.598 -3.715 1.00 96.31 184 ASP A CA 1
ATOM 1326 C C . ASP A 1 184 ? 12.990 11.264 -3.933 1.00 96.31 184 ASP A C 1
ATOM 1328 O O . ASP A 1 184 ? 12.119 12.111 -3.728 1.00 96.31 184 ASP A O 1
ATOM 1332 N N . TRP A 1 185 ? 12.681 10.017 -4.286 1.00 96.38 185 TRP A N 1
ATOM 1333 C CA . TRP A 1 185 ? 11.300 9.544 -4.399 1.00 96.38 185 TRP A CA 1
ATOM 1334 C C . TRP A 1 185 ? 11.210 8.028 -4.251 1.00 96.38 185 TRP A C 1
ATOM 1336 O O . TRP A 1 185 ? 12.202 7.307 -4.342 1.00 96.38 185 TRP A O 1
ATOM 1346 N N . SER A 1 186 ? 10.018 7.511 -3.965 1.00 97.75 186 SER A N 1
ATOM 1347 C CA . SER A 1 186 ? 9.790 6.066 -3.864 1.00 97.75 186 SER A CA 1
ATOM 1348 C C . SER A 1 186 ? 8.380 5.690 -4.283 1.00 97.75 186 SER A C 1
ATOM 1350 O O . SER A 1 186 ? 7.430 6.439 -4.055 1.00 97.75 186 SER A O 1
ATOM 1352 N N . VAL A 1 187 ? 8.238 4.490 -4.835 1.00 97.81 187 VAL A N 1
ATOM 1353 C CA . VAL A 1 187 ? 6.946 3.852 -5.106 1.00 97.81 187 VAL A CA 1
ATOM 1354 C C . VAL A 1 187 ? 6.893 2.506 -4.402 1.00 97.81 187 VAL A C 1
ATOM 1356 O O . VAL A 1 187 ? 7.874 1.767 -4.415 1.00 97.81 187 VAL A O 1
ATOM 1359 N N . ALA A 1 188 ? 5.760 2.191 -3.785 1.00 96.44 188 ALA A N 1
ATOM 1360 C CA . ALA A 1 188 ? 5.510 0.931 -3.098 1.00 96.44 188 ALA A CA 1
ATOM 1361 C C . ALA A 1 188 ? 4.125 0.404 -3.475 1.00 96.44 188 ALA A C 1
ATOM 1363 O O . ALA A 1 188 ? 3.164 1.169 -3.529 1.00 96.44 188 ALA A O 1
ATOM 1364 N N . VAL A 1 189 ? 4.016 -0.891 -3.752 1.00 97.38 189 VAL A N 1
ATOM 1365 C CA . VAL A 1 189 ? 2.760 -1.499 -4.194 1.00 97.38 189 VAL A CA 1
ATOM 1366 C C . VAL A 1 189 ? 2.694 -2.969 -3.817 1.00 97.38 189 VAL A C 1
ATOM 1368 O O . VAL A 1 189 ? 3.706 -3.670 -3.855 1.00 97.38 189 VAL A O 1
ATOM 1371 N N . TRP A 1 190 ? 1.500 -3.452 -3.491 1.00 96.75 190 TRP A N 1
ATOM 1372 C CA . TRP A 1 190 ? 1.232 -4.881 -3.456 1.00 96.75 190 TRP A CA 1
ATOM 1373 C C . TRP A 1 190 ? 0.717 -5.331 -4.820 1.00 96.75 190 TRP A C 1
ATOM 1375 O O . TRP A 1 190 ? -0.240 -4.773 -5.355 1.00 96.75 190 TRP A O 1
ATOM 1385 N N . TYR A 1 191 ? 1.369 -6.342 -5.388 1.00 98.06 191 TYR A N 1
ATOM 1386 C CA . TYR A 1 191 ? 1.011 -6.923 -6.679 1.00 98.06 191 TYR A CA 1
ATOM 1387 C C . TYR A 1 191 ? 0.899 -8.444 -6.570 1.00 98.06 191 TYR A C 1
ATOM 1389 O O . TYR A 1 191 ? 1.687 -9.082 -5.869 1.00 98.06 191 TYR A O 1
ATOM 1397 N N . LYS A 1 192 ? -0.062 -9.023 -7.293 1.00 97.31 192 LYS A N 1
ATOM 1398 C CA . LYS A 1 192 ? -0.230 -10.470 -7.465 1.00 97.31 192 LYS A CA 1
ATOM 1399 C C . LYS A 1 192 ? -0.504 -10.785 -8.931 1.00 97.31 192 LYS A C 1
ATOM 1401 O O . LYS A 1 192 ? -1.406 -10.205 -9.527 1.00 97.31 192 LYS A O 1
ATOM 1406 N N . GLY A 1 193 ? 0.237 -11.715 -9.523 1.00 95.94 193 GLY A N 1
ATOM 1407 C CA . GLY A 1 193 ? -0.024 -12.143 -10.895 1.00 95.94 193 GLY A CA 1
ATOM 1408 C C . GLY A 1 193 ? 1.018 -13.109 -11.440 1.00 95.94 193 GLY A C 1
ATOM 1409 O O . GLY A 1 193 ? 1.860 -13.626 -10.709 1.00 95.94 193 GLY A O 1
ATOM 1410 N N . THR A 1 194 ? 0.953 -13.358 -12.749 1.00 96.81 194 THR A N 1
ATOM 1411 C CA . THR A 1 194 ? 1.761 -14.386 -13.430 1.00 96.81 194 THR A CA 1
ATOM 1412 C C . THR A 1 194 ? 2.514 -13.856 -14.650 1.00 96.81 194 THR A C 1
ATOM 1414 O O . THR A 1 194 ? 2.962 -14.643 -15.484 1.00 96.81 194 THR A O 1
ATOM 1417 N N . GLN A 1 195 ? 2.632 -12.533 -14.801 1.00 94.38 195 GLN A N 1
ATOM 1418 C CA . GLN A 1 195 ? 3.247 -11.932 -15.985 1.00 94.38 195 GLN A CA 1
ATOM 1419 C C . GLN A 1 195 ? 4.719 -12.320 -16.115 1.00 94.38 195 GLN A C 1
ATOM 1421 O O . GLN A 1 195 ? 5.490 -12.205 -15.166 1.00 94.38 195 GLN A O 1
ATOM 1426 N N . THR A 1 196 ? 5.118 -12.756 -17.309 1.00 92.38 196 THR A N 1
ATOM 1427 C CA . THR A 1 196 ? 6.511 -13.108 -17.638 1.00 92.38 196 THR A CA 1
ATOM 1428 C C . THR A 1 196 ? 7.124 -12.192 -18.690 1.00 92.38 196 THR A C 1
ATOM 1430 O O . THR A 1 196 ? 8.324 -12.278 -18.935 1.00 92.38 196 THR A O 1
ATOM 1433 N N . GLY A 1 197 ? 6.305 -11.373 -19.355 1.00 88.25 197 GLY A N 1
ATOM 1434 C CA . GLY A 1 197 ? 6.737 -10.449 -20.398 1.00 88.25 197 GLY A CA 1
ATOM 1435 C C . GLY A 1 197 ? 7.480 -9.239 -19.842 1.00 88.25 197 GLY A C 1
ATOM 1436 O O . GLY A 1 197 ? 7.671 -9.109 -18.635 1.00 88.25 197 GLY A O 1
ATOM 1437 N N . CYS A 1 198 ? 7.905 -8.363 -20.749 1.00 88.31 198 CYS A N 1
ATOM 1438 C CA . CYS A 1 198 ? 8.497 -7.063 -20.440 1.00 88.31 198 CYS A CA 1
ATOM 1439 C C . CYS A 1 198 ? 7.752 -5.934 -21.173 1.00 88.31 198 CYS A C 1
ATOM 1441 O O . CYS A 1 198 ? 8.327 -4.870 -21.358 1.00 88.31 198 CYS A O 1
ATOM 1443 N N . GLY A 1 199 ? 6.513 -6.164 -21.626 1.00 79.38 199 GLY A N 1
ATOM 1444 C CA . GLY A 1 199 ? 5.662 -5.185 -22.305 1.00 79.38 199 GLY A CA 1
ATOM 1445 C C . GLY A 1 199 ? 6.254 -4.551 -23.580 1.00 79.38 199 GLY A C 1
ATOM 1446 O O . GLY A 1 199 ? 7.442 -4.677 -23.899 1.00 79.38 199 GLY A O 1
ATOM 1447 N N . PRO A 1 200 ? 5.446 -3.827 -24.367 1.00 68.00 200 PRO A N 1
ATOM 1448 C CA . PRO A 1 200 ? 5.957 -2.949 -25.406 1.00 68.00 200 PRO A CA 1
ATOM 1449 C C . PRO A 1 200 ? 6.506 -1.681 -24.747 1.00 68.00 200 PRO A C 1
ATOM 1451 O O . PRO A 1 200 ? 5.764 -0.788 -24.361 1.00 68.00 200 PRO A O 1
ATOM 1454 N N . GLY A 1 201 ? 7.826 -1.591 -24.622 1.00 62.25 201 GLY A N 1
ATOM 1455 C CA . GLY A 1 201 ? 8.481 -0.364 -24.172 1.00 62.25 201 GLY A CA 1
ATOM 1456 C C . GLY A 1 201 ? 9.533 -0.560 -23.097 1.00 62.25 201 GLY A C 1
ATOM 1457 O O . GLY A 1 201 ? 10.417 0.284 -23.068 1.00 62.25 201 GLY A O 1
ATOM 1458 N N . THR A 1 202 ? 9.469 -1.634 -22.282 1.00 78.06 202 THR A N 1
ATOM 1459 C CA . THR A 1 202 ? 10.554 -2.195 -21.425 1.00 78.06 202 THR A CA 1
ATOM 1460 C C . THR A 1 202 ? 10.066 -2.980 -20.206 1.00 78.06 202 THR A C 1
ATOM 1462 O O . THR A 1 202 ? 10.815 -3.828 -19.726 1.00 78.06 202 THR A O 1
ATOM 1465 N N . THR A 1 203 ? 8.872 -2.711 -19.670 1.00 88.25 203 THR A N 1
ATOM 1466 C CA . THR A 1 203 ? 8.238 -3.557 -18.636 1.00 88.25 203 THR A CA 1
ATOM 1467 C C . THR A 1 203 ? 6.741 -3.724 -18.912 1.00 88.25 203 THR A C 1
ATOM 1469 O O . THR A 1 203 ? 6.150 -2.890 -19.601 1.00 88.25 203 THR A O 1
ATOM 1472 N N . GLU A 1 204 ? 6.126 -4.779 -18.371 1.00 94.00 204 GLU A N 1
ATOM 1473 C CA . GLU A 1 204 ? 4.673 -4.826 -18.150 1.00 94.00 204 GLU A CA 1
ATOM 1474 C C . GLU A 1 204 ? 4.352 -3.818 -17.042 1.00 94.00 204 GLU A C 1
ATOM 1476 O O . GLU A 1 204 ? 4.751 -4.010 -15.890 1.00 94.00 204 GLU A O 1
ATOM 1481 N N . VAL A 1 205 ? 3.728 -2.696 -17.396 1.00 94.38 205 VAL A N 1
ATOM 1482 C CA . VAL A 1 205 ? 3.625 -1.527 -16.513 1.00 94.38 205 VAL A CA 1
ATOM 1483 C C . VAL A 1 205 ? 2.635 -1.781 -15.381 1.00 94.38 205 VAL A C 1
ATOM 1485 O O . VAL A 1 205 ? 1.468 -2.072 -15.634 1.00 94.38 205 VAL A O 1
ATOM 1488 N N . ILE A 1 206 ? 3.088 -1.601 -14.138 1.00 96.94 206 ILE A N 1
ATOM 1489 C CA . ILE A 1 206 ? 2.213 -1.510 -12.961 1.00 96.94 206 ILE A CA 1
ATOM 1490 C C . ILE A 1 206 ? 1.930 -0.039 -12.662 1.00 96.94 206 ILE A C 1
ATOM 1492 O O . ILE A 1 206 ? 0.773 0.325 -12.507 1.00 96.94 206 ILE A O 1
ATOM 1496 N N . LEU A 1 207 ? 2.965 0.806 -12.625 1.00 95.69 207 LEU A N 1
ATOM 1497 C CA . LEU A 1 207 ? 2.866 2.254 -12.443 1.00 95.69 207 LEU A CA 1
ATOM 1498 C C . LEU A 1 207 ? 3.672 2.945 -13.543 1.00 95.69 207 LEU A C 1
ATOM 1500 O O . LEU A 1 207 ? 4.880 2.719 -13.683 1.00 95.69 207 LEU A O 1
ATOM 1504 N N . GLY A 1 208 ? 3.030 3.803 -14.325 1.00 91.44 208 GLY A N 1
ATOM 1505 C CA . GLY A 1 208 ? 3.745 4.521 -15.367 1.00 91.44 208 GLY A CA 1
ATOM 1506 C C . GLY A 1 208 ? 2.859 5.423 -16.196 1.00 91.44 208 GLY A C 1
ATOM 1507 O O . GLY A 1 208 ? 1.902 6.020 -15.701 1.00 91.44 208 GLY A O 1
ATOM 1508 N N . ARG A 1 209 ? 3.232 5.544 -17.467 1.00 87.38 209 ARG A N 1
ATOM 1509 C CA . ARG A 1 209 ? 2.619 6.469 -18.406 1.00 87.38 209 ARG A CA 1
ATOM 1510 C C . ARG A 1 209 ? 2.131 5.746 -19.651 1.00 87.38 209 ARG A C 1
ATOM 1512 O O . ARG A 1 209 ? 2.865 4.944 -20.223 1.00 87.38 209 ARG A O 1
ATOM 1519 N N . ASP A 1 210 ? 0.918 6.068 -20.091 1.00 83.19 210 ASP A N 1
ATOM 1520 C CA . ASP A 1 210 ? 0.374 5.631 -21.382 1.00 83.19 210 ASP A CA 1
ATOM 1521 C C . ASP A 1 210 ? 0.503 6.742 -22.435 1.00 83.19 210 ASP A C 1
ATOM 1523 O O . ASP A 1 210 ? -0.460 7.402 -22.817 1.00 83.19 210 ASP A O 1
ATOM 1527 N N . ASN A 1 211 ? 1.732 7.007 -22.880 1.00 78.12 211 ASN A N 1
ATOM 1528 C CA . ASN A 1 211 ? 2.004 7.932 -23.981 1.00 78.12 211 ASN A CA 1
ATOM 1529 C C . ASN A 1 211 ? 3.356 7.585 -24.633 1.00 78.12 211 ASN A C 1
ATOM 1531 O O . ASN A 1 211 ? 4.180 6.896 -24.039 1.00 78.12 211 ASN A O 1
ATOM 1535 N N . GLY A 1 212 ? 3.602 8.033 -25.866 1.00 72.12 212 GLY A N 1
ATOM 1536 C CA . GLY A 1 212 ? 4.836 7.778 -26.627 1.00 72.12 212 GLY A CA 1
ATOM 1537 C C . GLY A 1 212 ? 6.095 8.457 -26.073 1.00 72.12 212 GLY A C 1
ATOM 1538 O O . GLY A 1 212 ? 7.163 8.393 -26.685 1.00 72.12 212 GLY A O 1
ATOM 1539 N N . ASP A 1 213 ? 5.977 9.152 -24.945 1.00 78.88 213 ASP A N 1
ATOM 1540 C CA . ASP A 1 213 ? 7.001 9.981 -24.323 1.00 78.88 213 ASP A CA 1
ATOM 1541 C C . ASP A 1 213 ? 7.555 9.420 -22.995 1.00 78.88 213 ASP A C 1
ATOM 1543 O O . ASP A 1 213 ? 8.125 10.155 -22.197 1.00 78.88 213 ASP A O 1
ATOM 1547 N N . ILE A 1 214 ? 7.447 8.112 -22.761 1.00 85.00 214 ILE A N 1
ATOM 1548 C CA . ILE A 1 214 ? 7.920 7.460 -21.524 1.00 85.00 214 ILE A CA 1
ATOM 1549 C C . ILE A 1 214 ? 9.444 7.455 -21.434 1.00 85.00 214 ILE A C 1
ATOM 1551 O O . ILE A 1 214 ? 10.101 6.911 -22.321 1.00 85.00 214 ILE A O 1
ATOM 1555 N N . TRP A 1 215 ? 9.990 7.995 -20.339 1.00 87.44 215 TRP A N 1
ATOM 1556 C CA . TRP A 1 215 ? 11.421 7.932 -19.989 1.00 87.44 215 TRP A CA 1
ATOM 1557 C C . TRP A 1 215 ? 11.729 6.974 -18.837 1.00 87.44 215 TRP A C 1
ATOM 1559 O O . TRP A 1 215 ? 12.879 6.564 -18.691 1.00 87.44 215 TRP A O 1
ATOM 1569 N N . ALA A 1 216 ? 10.715 6.596 -18.057 1.00 92.44 216 ALA A N 1
ATOM 1570 C CA . ALA A 1 216 ? 10.805 5.551 -17.052 1.00 92.44 216 ALA A CA 1
ATOM 1571 C C . ALA A 1 216 ? 9.428 4.963 -16.718 1.00 92.44 216 ALA A C 1
ATOM 1573 O O . ALA A 1 216 ? 8.393 5.587 -16.969 1.00 92.44 216 ALA A O 1
ATOM 1574 N N . ASN A 1 217 ? 9.424 3.761 -16.154 1.00 93.25 217 ASN A N 1
ATOM 1575 C CA . ASN A 1 217 ? 8.235 3.025 -15.738 1.00 93.25 217 ASN A CA 1
ATOM 1576 C C . ASN A 1 217 ? 8.597 1.968 -14.693 1.00 93.25 217 ASN A C 1
ATOM 1578 O O . ASN A 1 217 ? 9.697 1.407 -14.696 1.00 93.25 217 ASN A O 1
ATOM 1582 N N . PHE A 1 218 ? 7.637 1.667 -13.823 1.00 96.62 218 PHE A N 1
ATOM 1583 C CA . PHE A 1 218 ? 7.758 0.629 -12.811 1.00 96.62 218 PHE A CA 1
ATOM 1584 C C . PHE A 1 218 ? 6.755 -0.491 -13.085 1.00 96.62 218 PHE A C 1
ATOM 1586 O O . PHE A 1 218 ? 5.572 -0.254 -13.339 1.00 96.62 218 PHE A O 1
ATOM 1593 N N . GLY A 1 219 ? 7.230 -1.729 -13.065 1.00 96.50 219 GLY A N 1
ATOM 1594 C CA . GLY A 1 219 ? 6.432 -2.858 -13.505 1.00 96.50 219 GLY A CA 1
ATOM 1595 C C . GLY A 1 219 ? 7.174 -4.178 -13.403 1.00 96.50 219 GLY A C 1
ATOM 1596 O O . GLY A 1 219 ? 7.933 -4.408 -12.460 1.00 96.50 219 GLY A O 1
ATOM 1597 N N . LEU A 1 220 ? 6.950 -5.050 -14.383 1.00 97.31 220 LEU A N 1
ATOM 1598 C CA . LEU A 1 220 ? 7.507 -6.398 -14.418 1.00 97.31 220 LEU A CA 1
ATOM 1599 C C . LEU A 1 220 ? 8.317 -6.644 -15.689 1.00 97.31 220 LEU A C 1
ATOM 1601 O O . LEU A 1 220 ? 7.970 -6.184 -16.774 1.00 97.31 220 LEU A O 1
ATOM 1605 N N . CYS A 1 221 ? 9.396 -7.407 -15.564 1.00 95.88 221 CYS A N 1
ATOM 1606 C CA . CYS A 1 221 ? 10.107 -7.968 -16.707 1.00 95.88 221 CYS A CA 1
ATOM 1607 C C . CYS A 1 221 ? 10.705 -9.323 -16.334 1.00 95.88 221 CYS A C 1
ATOM 1609 O O . CYS A 1 221 ? 11.322 -9.452 -15.277 1.00 95.88 221 CYS A O 1
ATOM 1611 N N . ASP A 1 222 ? 10.520 -10.337 -17.182 1.00 95.25 222 ASP A N 1
ATOM 1612 C CA . ASP A 1 222 ? 10.967 -11.717 -16.940 1.00 95.25 222 ASP A CA 1
ATOM 1613 C C . ASP A 1 222 ? 10.431 -12.299 -15.615 1.00 95.25 222 ASP A C 1
ATOM 1615 O O . ASP A 1 222 ? 11.125 -13.028 -14.901 1.00 95.25 222 ASP A O 1
ATOM 1619 N N . GLY A 1 223 ? 9.202 -11.926 -15.244 1.00 95.94 223 GLY A N 1
ATOM 1620 C CA . GLY A 1 223 ? 8.571 -12.344 -13.989 1.00 95.94 223 GLY A CA 1
ATOM 1621 C C . GLY A 1 223 ? 9.156 -11.710 -12.728 1.00 95.94 223 GLY A C 1
ATOM 1622 O O . GLY A 1 223 ? 8.927 -12.212 -11.633 1.00 95.94 223 GLY A O 1
ATOM 1623 N N . LYS A 1 224 ? 9.927 -10.628 -12.857 1.00 98.06 224 LYS A N 1
ATOM 1624 C CA . LYS A 1 224 ? 10.579 -9.917 -11.749 1.00 98.06 224 LYS A CA 1
ATOM 1625 C C . LYS A 1 224 ? 10.095 -8.479 -11.678 1.00 98.06 224 LYS A C 1
ATOM 1627 O O . LYS A 1 224 ? 9.863 -7.870 -12.720 1.00 98.06 224 LYS A O 1
ATOM 1632 N N . ALA A 1 225 ? 10.036 -7.916 -10.472 1.00 98.19 225 ALA A N 1
ATOM 1633 C CA . ALA A 1 225 ? 9.854 -6.477 -10.295 1.00 98.19 225 ALA A CA 1
ATOM 1634 C C . ALA A 1 225 ? 10.995 -5.719 -10.978 1.00 98.19 225 ALA A C 1
ATOM 1636 O O . ALA A 1 225 ? 12.166 -6.085 -10.806 1.00 98.19 225 ALA A O 1
ATOM 1637 N N . ALA A 1 226 ? 10.646 -4.701 -11.758 1.00 97.81 226 ALA A N 1
ATOM 1638 C CA . ALA A 1 226 ? 11.558 -3.982 -12.625 1.00 97.81 226 ALA A CA 1
ATOM 1639 C C . ALA A 1 226 ? 11.246 -2.482 -12.638 1.00 97.81 226 ALA A C 1
ATOM 1641 O O . ALA A 1 226 ? 10.110 -2.068 -12.858 1.00 97.81 226 ALA A O 1
ATOM 1642 N N . TYR A 1 227 ? 12.288 -1.674 -12.467 1.00 97.62 227 TYR A N 1
ATOM 1643 C CA . TYR A 1 227 ? 12.277 -0.263 -12.831 1.00 97.62 227 TYR A CA 1
ATOM 1644 C C . TYR A 1 227 ? 13.060 -0.103 -14.129 1.00 97.62 227 TYR A C 1
ATOM 1646 O O . TYR A 1 227 ? 14.242 -0.458 -14.183 1.00 97.62 227 TYR A O 1
ATOM 1654 N N . ALA A 1 228 ? 12.411 0.395 -15.174 1.00 95.56 228 ALA A N 1
ATOM 1655 C CA . ALA A 1 228 ? 13.057 0.685 -16.444 1.00 95.56 228 ALA A CA 1
ATOM 1656 C C . ALA A 1 228 ? 13.173 2.190 -16.658 1.00 95.56 228 ALA A C 1
ATOM 1658 O O . ALA A 1 228 ? 12.283 2.942 -16.271 1.00 95.56 228 ALA A O 1
ATOM 1659 N N . HIS A 1 229 ? 14.276 2.618 -17.267 1.00 94.56 229 HIS A N 1
ATOM 1660 C CA . HIS A 1 229 ? 14.530 4.019 -17.592 1.00 94.56 229 HIS A CA 1
ATOM 1661 C C . HIS A 1 229 ? 15.395 4.152 -18.851 1.00 94.56 229 HIS A C 1
ATOM 1663 O O . HIS A 1 229 ? 16.131 3.229 -19.217 1.00 94.56 229 HIS A O 1
ATOM 1669 N N . TYR A 1 230 ? 15.300 5.298 -19.526 1.00 93.12 230 TYR A N 1
ATOM 1670 C CA . TYR A 1 230 ? 16.036 5.581 -20.753 1.00 93.12 230 TYR A CA 1
ATOM 1671 C C . TYR A 1 230 ? 17.252 6.482 -20.504 1.00 93.12 230 TYR A C 1
ATOM 1673 O O . TYR A 1 230 ? 17.128 7.621 -20.057 1.00 93.12 230 TYR A O 1
ATOM 1681 N N . ASN A 1 231 ? 18.436 5.995 -20.878 1.00 93.00 231 ASN A N 1
ATOM 1682 C CA . ASN A 1 231 ? 19.687 6.751 -20.826 1.00 93.00 231 ASN A CA 1
ATOM 1683 C C . ASN A 1 231 ? 20.595 6.374 -22.001 1.00 93.00 231 ASN A C 1
ATOM 1685 O O . ASN A 1 231 ? 21.482 5.526 -21.895 1.00 93.00 231 ASN A O 1
ATOM 1689 N N . GLY A 1 232 ? 20.283 6.912 -23.183 1.00 91.44 232 GLY A N 1
ATOM 1690 C CA . GLY A 1 232 ? 20.919 6.532 -24.455 1.00 91.44 232 GLY A CA 1
ATOM 1691 C C . GLY A 1 232 ? 20.557 5.122 -24.948 1.00 91.44 232 GLY A C 1
ATOM 1692 O O . GLY A 1 232 ? 20.646 4.840 -26.140 1.00 91.44 232 GLY A O 1
ATOM 1693 N N . ALA A 1 233 ? 20.104 4.258 -24.044 1.00 92.31 233 ALA A N 1
ATOM 1694 C CA . ALA A 1 233 ? 19.437 2.992 -24.276 1.00 92.31 233 ALA A CA 1
ATOM 1695 C C . ALA A 1 233 ? 18.470 2.720 -23.116 1.00 92.31 233 ALA A C 1
ATOM 1697 O O . ALA A 1 233 ? 18.551 3.342 -22.057 1.00 92.31 233 ALA A O 1
ATOM 1698 N N . TRP A 1 234 ? 17.568 1.767 -23.316 1.00 92.06 234 TRP A N 1
ATOM 1699 C CA . TRP A 1 234 ? 16.708 1.276 -22.251 1.00 92.06 234 TRP A CA 1
ATOM 1700 C C . TRP A 1 234 ? 17.491 0.396 -21.277 1.00 92.06 234 TRP A C 1
ATOM 1702 O O . TRP A 1 234 ? 18.107 -0.594 -21.676 1.00 92.06 234 TRP A O 1
ATOM 1712 N N . LEU A 1 235 ? 17.443 0.766 -20.003 1.00 94.12 235 LEU A N 1
ATOM 1713 C CA . LEU A 1 235 ? 18.079 0.073 -18.891 1.00 94.12 235 LEU A CA 1
ATOM 1714 C C . LEU A 1 235 ? 17.013 -0.428 -17.919 1.00 94.12 235 LEU A C 1
ATOM 1716 O O . LEU A 1 235 ? 15.901 0.095 -17.878 1.00 94.12 235 LEU A O 1
ATOM 1720 N N . GLN A 1 236 ? 17.356 -1.452 -17.138 1.00 94.31 236 GLN A N 1
ATOM 1721 C CA . GLN A 1 236 ? 16.451 -2.061 -16.167 1.00 94.31 236 GLN A CA 1
ATOM 1722 C C . GLN A 1 236 ? 17.182 -2.375 -14.863 1.00 94.31 236 GLN A C 1
ATOM 1724 O O . GLN A 1 236 ? 18.234 -3.016 -14.870 1.00 94.31 236 GLN A O 1
ATOM 1729 N N . ILE A 1 237 ? 16.566 -2.005 -13.745 1.00 97.44 237 ILE A N 1
ATOM 1730 C CA . ILE A 1 237 ? 16.902 -2.485 -12.407 1.00 97.44 237 ILE A CA 1
ATOM 1731 C C . ILE A 1 237 ? 15.872 -3.560 -12.069 1.00 97.44 237 ILE A C 1
ATOM 1733 O O . ILE A 1 237 ? 14.698 -3.246 -11.889 1.00 97.44 237 ILE A O 1
ATOM 1737 N N . LYS A 1 238 ? 16.292 -4.829 -12.027 1.00 97.56 238 LYS A N 1
ATOM 1738 C CA . LYS A 1 238 ? 15.408 -5.976 -11.767 1.00 97.56 238 LYS A CA 1
ATOM 1739 C C . LYS A 1 238 ? 15.717 -6.605 -10.419 1.00 97.56 238 LYS A C 1
ATOM 1741 O O . LYS A 1 238 ? 16.880 -6.797 -10.087 1.00 97.56 238 LYS A O 1
ATOM 1746 N N . SER A 1 239 ? 14.680 -6.993 -9.693 1.00 98.12 239 SER A N 1
ATOM 1747 C CA . SER A 1 239 ? 14.803 -7.823 -8.490 1.00 98.12 239 SER A CA 1
ATOM 1748 C C . SER A 1 239 ? 15.448 -9.193 -8.782 1.00 98.12 239 SER A C 1
ATOM 1750 O O . SER A 1 239 ? 15.432 -9.704 -9.912 1.00 98.12 239 SER A O 1
ATOM 1752 N N . ASN A 1 240 ? 16.039 -9.829 -7.761 1.00 94.56 240 ASN A N 1
ATOM 1753 C CA . ASN A 1 240 ? 16.553 -11.199 -7.902 1.00 94.56 240 ASN A CA 1
ATOM 1754 C C . ASN A 1 240 ? 15.420 -12.226 -7.851 1.00 94.56 240 ASN A C 1
ATOM 1756 O O . ASN A 1 240 ? 15.435 -13.184 -8.629 1.00 94.56 240 ASN A O 1
ATOM 1760 N N . THR A 1 241 ? 14.453 -11.986 -6.970 1.00 93.19 241 THR A N 1
ATOM 1761 C CA . THR A 1 241 ? 13.283 -12.827 -6.730 1.00 93.19 241 THR A CA 1
ATOM 1762 C C . THR A 1 241 ? 12.244 -12.658 -7.839 1.00 93.19 241 THR A C 1
ATOM 1764 O O . THR A 1 241 ? 11.895 -11.544 -8.221 1.00 93.19 241 THR A O 1
ATOM 1767 N N . SER A 1 242 ? 11.763 -13.779 -8.374 1.00 95.38 242 SER A N 1
ATOM 1768 C CA . SER A 1 242 ? 10.603 -13.807 -9.266 1.00 95.38 242 SER A CA 1
ATOM 1769 C C . SER A 1 242 ? 9.316 -13.638 -8.457 1.00 95.38 242 SER A C 1
ATOM 1771 O O . SER A 1 242 ? 9.177 -14.253 -7.404 1.00 95.38 242 SER A O 1
ATOM 1773 N N . VAL A 1 243 ? 8.392 -12.826 -8.965 1.00 95.06 243 VAL A N 1
ATOM 1774 C CA . VAL A 1 243 ? 7.131 -12.417 -8.313 1.00 95.06 243 VAL A CA 1
ATOM 1775 C C . VAL A 1 243 ? 5.897 -12.822 -9.134 1.00 95.06 243 VAL A C 1
ATOM 1777 O O . VAL A 1 243 ? 4.795 -12.332 -8.917 1.00 95.06 243 VAL A O 1
ATOM 1780 N N . ASN A 1 244 ? 6.093 -13.694 -10.126 1.00 95.62 244 ASN A N 1
ATOM 1781 C CA . ASN A 1 244 ? 5.080 -14.158 -11.073 1.00 95.62 244 ASN A CA 1
ATOM 1782 C C . ASN A 1 244 ? 4.483 -15.523 -10.682 1.00 95.62 244 ASN A C 1
ATOM 1784 O O . ASN A 1 244 ? 4.283 -16.390 -11.537 1.00 95.62 244 ASN A O 1
ATOM 1788 N N . ASP A 1 245 ? 4.264 -15.745 -9.389 1.00 92.25 245 ASP A N 1
ATOM 1789 C CA . ASP A 1 245 ? 3.826 -17.024 -8.822 1.00 92.25 245 ASP A CA 1
ATOM 1790 C C . ASP A 1 245 ? 2.384 -17.000 -8.288 1.00 92.25 245 ASP A C 1
ATOM 1792 O O . ASP A 1 245 ? 1.981 -17.909 -7.560 1.00 92.25 245 ASP A O 1
ATOM 1796 N N . ASP A 1 246 ? 1.618 -15.974 -8.674 1.00 92.81 246 ASP A N 1
ATOM 1797 C CA . ASP A 1 246 ? 0.236 -15.744 -8.246 1.00 92.81 246 ASP A CA 1
ATOM 1798 C C . ASP A 1 246 ? 0.075 -15.580 -6.720 1.00 92.81 246 ASP A C 1
ATOM 1800 O O . ASP A 1 246 ? -0.970 -15.886 -6.144 1.00 92.81 246 ASP A O 1
ATOM 1804 N N . ARG A 1 247 ? 1.112 -15.077 -6.035 1.00 90.62 247 ARG A N 1
ATOM 1805 C CA . ARG A 1 247 ? 1.044 -14.652 -4.629 1.00 90.62 247 ARG A CA 1
ATOM 1806 C C . ARG A 1 247 ? 1.272 -13.150 -4.499 1.00 90.62 247 ARG A C 1
ATOM 1808 O O . ARG A 1 247 ? 1.875 -12.514 -5.357 1.00 90.62 247 ARG A O 1
ATOM 1815 N N . TRP A 1 248 ? 0.757 -12.582 -3.410 1.00 93.94 248 TRP A N 1
ATOM 1816 C CA . TRP A 1 248 ? 0.991 -11.182 -3.074 1.00 93.94 248 TRP A CA 1
ATOM 1817 C C . TRP A 1 248 ? 2.462 -10.942 -2.757 1.00 93.94 248 TRP A C 1
ATOM 1819 O O . TRP A 1 248 ? 3.001 -11.547 -1.828 1.00 93.94 248 TRP A O 1
ATOM 1829 N N . HIS A 1 249 ? 3.057 -10.012 -3.495 1.00 94.69 249 HIS A N 1
ATOM 1830 C CA . HIS A 1 249 ? 4.394 -9.499 -3.258 1.00 94.69 249 HIS A CA 1
ATOM 1831 C C . HIS A 1 249 ? 4.353 -7.988 -3.064 1.00 94.69 249 HIS A C 1
ATOM 1833 O O . HIS A 1 249 ? 3.677 -7.273 -3.806 1.00 94.69 249 HIS A O 1
ATOM 1839 N N . HIS A 1 250 ? 5.102 -7.501 -2.079 1.00 95.69 250 HIS A N 1
ATOM 1840 C CA . HIS A 1 250 ? 5.276 -6.071 -1.859 1.00 95.69 250 HIS A CA 1
ATOM 1841 C C . HIS A 1 250 ? 6.505 -5.587 -2.620 1.00 95.69 250 HIS A C 1
ATOM 1843 O O . HIS A 1 250 ? 7.637 -5.932 -2.274 1.00 95.69 250 HIS A O 1
ATOM 1849 N N . LEU A 1 251 ? 6.278 -4.803 -3.667 1.00 98.50 251 LEU A N 1
ATOM 1850 C CA . LEU A 1 251 ? 7.304 -4.326 -4.583 1.00 98.50 251 LEU A CA 1
ATOM 1851 C C . LEU A 1 251 ? 7.589 -2.860 -4.284 1.00 98.50 251 LEU A C 1
ATOM 1853 O O . LEU A 1 251 ? 6.664 -2.047 -4.255 1.00 98.50 251 LEU A O 1
ATOM 1857 N N . VAL A 1 252 ? 8.860 -2.514 -4.081 1.00 98.38 252 VAL A N 1
ATOM 1858 C CA . VAL A 1 252 ? 9.259 -1.128 -3.811 1.00 98.38 252 VAL A CA 1
ATOM 1859 C C . VAL A 1 252 ? 10.462 -0.752 -4.649 1.00 98.38 252 VAL A C 1
ATOM 1861 O O . VAL A 1 252 ? 11.462 -1.471 -4.668 1.00 98.38 252 VAL A O 1
ATOM 1864 N N . PHE A 1 253 ? 10.378 0.411 -5.285 1.00 98.62 253 PHE A N 1
ATOM 1865 C CA . PHE A 1 253 ? 11.523 1.069 -5.891 1.00 98.62 253 PHE A CA 1
ATOM 1866 C C . PHE A 1 253 ? 11.789 2.397 -5.186 1.00 98.62 253 PHE A C 1
ATOM 1868 O O . PHE A 1 253 ? 10.868 3.188 -4.974 1.00 98.62 253 PHE A O 1
ATOM 1875 N N . VAL A 1 254 ? 13.048 2.620 -4.820 1.00 98.56 254 VAL A N 1
ATOM 1876 C CA . VAL A 1 254 ? 13.530 3.823 -4.139 1.00 98.56 254 VAL A CA 1
ATOM 1877 C C . VAL A 1 254 ? 14.556 4.491 -5.040 1.00 98.56 254 VAL A C 1
ATOM 1879 O O . VAL A 1 254 ? 15.556 3.867 -5.378 1.00 98.56 254 VAL A O 1
ATOM 1882 N N . ASN A 1 255 ? 14.327 5.747 -5.409 1.00 98.56 255 ASN A N 1
ATOM 1883 C CA . ASN A 1 255 ? 15.308 6.582 -6.087 1.00 98.56 255 ASN A CA 1
ATOM 1884 C C . ASN A 1 255 ? 15.934 7.558 -5.094 1.00 98.56 255 ASN A C 1
ATOM 1886 O O . ASN A 1 255 ? 15.233 8.193 -4.304 1.00 98.56 255 ASN A O 1
ATOM 1890 N N . HIS A 1 256 ? 17.249 7.694 -5.177 1.00 98.19 256 HIS A N 1
ATOM 1891 C CA . HIS A 1 256 ? 18.035 8.645 -4.406 1.00 98.19 256 HIS A CA 1
ATOM 1892 C C . HIS A 1 256 ? 18.449 9.817 -5.295 1.00 98.19 256 HIS A C 1
ATOM 1894 O O . HIS A 1 256 ? 18.778 9.626 -6.466 1.00 98.19 256 HIS A O 1
ATOM 1900 N N . ALA A 1 257 ? 18.558 11.013 -4.717 1.00 97.19 257 ALA A N 1
ATOM 1901 C CA . ALA A 1 257 ? 18.894 12.261 -5.410 1.00 97.19 257 ALA A CA 1
ATOM 1902 C C . ALA A 1 257 ? 20.252 12.266 -6.150 1.00 97.19 257 ALA A C 1
ATOM 1904 O O . ALA A 1 257 ? 20.580 13.194 -6.885 1.00 97.19 257 ALA A O 1
ATOM 1905 N N . ASN A 1 258 ? 21.078 11.236 -5.963 1.00 96.88 258 ASN A N 1
ATOM 1906 C CA . ASN A 1 258 ? 22.306 11.005 -6.724 1.00 96.88 258 ASN A CA 1
ATOM 1907 C C . ASN A 1 258 ? 22.094 10.120 -7.974 1.00 96.88 258 ASN A C 1
ATOM 1909 O O . ASN A 1 258 ? 23.078 9.597 -8.502 1.00 96.88 258 ASN A O 1
ATOM 1913 N N . ALA A 1 259 ? 20.845 9.941 -8.417 1.00 97.19 259 ALA A N 1
ATOM 1914 C CA . ALA A 1 259 ? 20.442 9.101 -9.544 1.00 97.19 259 ALA A CA 1
ATOM 1915 C C . ALA A 1 259 ? 20.871 7.628 -9.401 1.00 97.19 259 ALA A C 1
ATOM 1917 O O . ALA A 1 259 ? 21.321 6.969 -10.354 1.00 97.19 259 ALA A O 1
ATOM 1918 N N . THR A 1 260 ? 20.743 7.117 -8.173 1.00 98.50 260 THR A N 1
ATOM 1919 C CA . THR A 1 260 ? 20.855 5.686 -7.880 1.00 98.50 260 THR A CA 1
ATOM 1920 C C . THR A 1 260 ? 19.553 5.136 -7.322 1.00 98.50 260 THR A C 1
ATOM 1922 O O . THR A 1 260 ? 18.804 5.845 -6.654 1.00 98.50 260 THR A O 1
ATOM 1925 N N . GLY A 1 261 ? 19.283 3.868 -7.617 1.00 98.19 261 GLY A N 1
ATOM 1926 C CA . GLY A 1 261 ? 18.036 3.196 -7.315 1.00 98.19 261 GLY A CA 1
ATOM 1927 C C . GLY A 1 261 ? 18.233 1.897 -6.545 1.00 98.19 261 GLY A C 1
ATOM 1928 O O . GLY A 1 261 ? 19.129 1.102 -6.858 1.00 98.19 261 GLY A O 1
ATOM 1929 N N . ASP A 1 262 ? 17.333 1.669 -5.595 1.00 98.62 262 ASP A N 1
ATOM 1930 C CA . ASP A 1 262 ? 17.221 0.446 -4.813 1.00 98.62 262 ASP A CA 1
ATOM 1931 C C . ASP A 1 262 ? 15.892 -0.260 -5.121 1.00 98.62 262 ASP A C 1
ATOM 1933 O O . ASP A 1 262 ? 14.842 0.371 -5.256 1.00 98.62 262 ASP A O 1
ATOM 1937 N N . MET A 1 263 ? 15.928 -1.587 -5.217 1.00 98.62 263 MET A N 1
ATOM 1938 C CA . MET A 1 263 ? 14.767 -2.444 -5.451 1.00 98.62 263 MET A CA 1
ATOM 1939 C C . MET A 1 263 ? 14.569 -3.374 -4.260 1.00 98.62 263 MET A C 1
ATOM 1941 O O . MET A 1 263 ? 15.481 -4.128 -3.900 1.00 98.62 263 MET A O 1
ATOM 1945 N N . TYR A 1 264 ? 13.363 -3.370 -3.700 1.00 98.25 264 TYR A N 1
ATOM 1946 C CA . TYR A 1 264 ? 12.963 -4.256 -2.615 1.00 98.25 264 TYR A CA 1
ATOM 1947 C C . TYR A 1 264 ? 11.806 -5.154 -3.042 1.00 98.25 264 TYR A C 1
ATOM 1949 O O . TYR A 1 264 ? 10.895 -4.730 -3.757 1.00 98.25 264 TYR A O 1
ATOM 1957 N N . VAL A 1 265 ? 11.827 -6.385 -2.537 1.00 96.88 265 VAL A N 1
ATOM 1958 C CA . VAL A 1 265 ? 10.713 -7.335 -2.617 1.00 96.88 265 VAL A CA 1
ATOM 1959 C C . VAL A 1 265 ? 10.440 -7.847 -1.208 1.00 96.88 265 VAL A C 1
ATOM 1961 O O . VAL A 1 265 ? 11.367 -8.213 -0.485 1.00 96.88 265 VAL A O 1
ATOM 1964 N N . ASP A 1 266 ? 9.176 -7.820 -0.789 1.00 91.50 266 ASP A N 1
ATOM 1965 C CA . ASP A 1 266 ? 8.710 -8.337 0.504 1.00 91.50 266 ASP A CA 1
ATOM 1966 C C . ASP A 1 266 ? 9.505 -7.779 1.700 1.00 91.50 266 ASP A C 1
ATOM 1968 O O . ASP A 1 266 ? 9.905 -8.487 2.627 1.00 91.50 266 ASP A O 1
ATOM 1972 N N . GLY A 1 267 ? 9.792 -6.474 1.642 1.00 87.44 267 GLY A N 1
ATOM 1973 C CA . GLY A 1 267 ? 10.524 -5.742 2.678 1.00 87.44 267 GLY A CA 1
ATOM 1974 C C . GLY A 1 267 ? 12.042 -5.968 2.688 1.00 87.44 267 GLY A C 1
ATOM 1975 O O . GLY A 1 267 ? 12.725 -5.400 3.537 1.00 87.44 267 GLY A O 1
ATOM 1976 N N . THR A 1 268 ? 12.583 -6.767 1.764 1.00 88.44 268 THR A N 1
ATOM 1977 C CA . THR A 1 268 ? 14.014 -7.099 1.684 1.00 88.44 268 THR A CA 1
ATOM 1978 C C . THR A 1 268 ? 14.675 -6.383 0.509 1.00 88.44 268 THR A C 1
ATOM 1980 O O . THR A 1 268 ? 14.139 -6.392 -0.595 1.00 88.44 268 THR A O 1
ATOM 1983 N N . LEU A 1 269 ? 15.844 -5.770 0.736 1.00 96.31 269 LEU A N 1
ATOM 1984 C CA . LEU A 1 269 ? 16.650 -5.154 -0.324 1.00 96.31 269 LEU A CA 1
ATOM 1985 C C . LEU A 1 269 ? 17.242 -6.245 -1.225 1.00 96.31 269 LEU A C 1
ATOM 1987 O O . LEU A 1 269 ? 18.005 -7.087 -0.754 1.00 96.31 269 LEU A O 1
ATOM 1991 N N . GLU A 1 270 ? 16.926 -6.197 -2.514 1.00 96.06 270 GLU A N 1
ATOM 1992 C CA . GLU A 1 270 ? 17.385 -7.172 -3.511 1.00 96.06 270 GLU A CA 1
ATOM 1993 C C . GLU A 1 270 ? 18.488 -6.596 -4.407 1.00 96.06 270 GLU A C 1
ATOM 1995 O O . GLU A 1 270 ? 19.456 -7.280 -4.744 1.00 96.06 270 GLU A O 1
ATOM 2000 N N . VAL A 1 271 ? 18.361 -5.322 -4.782 1.00 98.12 271 VAL A N 1
ATOM 2001 C CA . VAL A 1 271 ? 19.359 -4.584 -5.567 1.00 98.12 271 VAL A CA 1
ATOM 2002 C C . VAL A 1 271 ? 19.519 -3.207 -4.956 1.00 98.12 271 VAL A C 1
ATOM 2004 O O . VAL A 1 271 ? 18.513 -2.555 -4.712 1.00 98.12 271 VAL A O 1
ATOM 2007 N N . GLY A 1 272 ? 20.757 -2.766 -4.729 1.00 97.75 272 GLY A N 1
ATOM 2008 C CA . GLY A 1 272 ? 21.033 -1.444 -4.172 1.00 97.75 272 GLY A CA 1
ATOM 2009 C C . GLY A 1 272 ? 22.086 -0.671 -4.959 1.00 97.75 272 GLY A C 1
ATOM 2010 O O . GLY A 1 272 ? 23.045 -1.262 -5.465 1.00 97.75 272 GLY A O 1
ATOM 2011 N N . GLY A 1 273 ? 21.909 0.646 -5.050 1.00 97.00 273 GLY A N 1
ATOM 2012 C CA . GLY A 1 273 ? 22.840 1.578 -5.680 1.00 97.00 273 GLY A CA 1
ATOM 2013 C C . GLY A 1 273 ? 23.000 1.391 -7.190 1.00 97.00 273 GLY A C 1
ATOM 2014 O O . GLY A 1 273 ? 24.039 1.758 -7.742 1.00 97.00 273 GLY A O 1
ATOM 2015 N N . ALA A 1 274 ? 22.020 0.789 -7.869 1.00 98.12 274 ALA A N 1
ATOM 2016 C CA . ALA A 1 274 ? 22.052 0.662 -9.323 1.00 98.12 274 ALA A CA 1
ATOM 2017 C C . ALA A 1 274 ? 21.804 2.031 -9.972 1.00 98.12 274 ALA A C 1
ATOM 2019 O O . ALA A 1 274 ? 21.098 2.856 -9.410 1.00 98.12 274 ALA A O 1
ATOM 2020 N N . SER A 1 275 ? 22.368 2.303 -11.150 1.00 97.69 275 SER A N 1
ATOM 2021 C CA . SER A 1 275 ? 22.080 3.573 -11.830 1.00 97.69 275 SER A CA 1
ATOM 2022 C C . SER A 1 275 ? 20.607 3.624 -12.234 1.00 97.69 275 SER A C 1
ATOM 2024 O O . SER A 1 275 ? 20.129 2.709 -12.903 1.00 97.69 275 SER A O 1
ATOM 2026 N N . SER A 1 276 ? 19.919 4.685 -11.824 1.00 97.00 276 SER A N 1
ATOM 2027 C CA . SER A 1 276 ? 18.544 5.023 -12.212 1.00 97.00 276 SER A CA 1
ATOM 2028 C C . SER A 1 276 ? 18.486 6.296 -13.064 1.00 97.00 276 SER A C 1
ATOM 2030 O O . SER A 1 276 ? 17.404 6.830 -13.299 1.00 97.00 276 SER A O 1
ATOM 2032 N N . ALA A 1 277 ? 19.650 6.772 -13.519 1.00 96.94 277 ALA A N 1
ATOM 2033 C CA . ALA A 1 277 ? 19.831 8.064 -14.159 1.00 96.94 277 ALA A CA 1
ATOM 2034 C C . ALA A 1 277 ? 19.179 8.134 -15.541 1.00 96.94 277 ALA A C 1
ATOM 2036 O O . ALA A 1 277 ? 19.453 7.289 -16.395 1.00 96.94 277 ALA A O 1
ATOM 2037 N N . PHE A 1 278 ? 18.405 9.184 -15.794 1.00 94.19 278 PHE A N 1
ATOM 2038 C CA . PHE A 1 278 ? 17.796 9.500 -17.088 1.00 94.19 278 PHE A CA 1
ATOM 2039 C C . PHE A 1 278 ? 17.822 11.015 -17.317 1.00 94.19 278 PHE A C 1
ATOM 2041 O O . PHE A 1 278 ? 18.028 11.788 -16.396 1.00 94.19 278 PHE A O 1
ATOM 2048 N N . ASN A 1 279 ? 17.637 11.496 -18.550 1.00 91.94 279 ASN A N 1
ATOM 2049 C CA . ASN A 1 279 ? 17.632 12.946 -18.770 1.00 91.94 279 ASN A CA 1
ATOM 2050 C C . ASN A 1 279 ? 16.278 13.565 -18.373 1.00 91.94 279 ASN A C 1
ATOM 2052 O O . ASN A 1 279 ? 15.418 13.768 -19.234 1.00 91.94 279 ASN A O 1
ATOM 2056 N N . ALA A 1 280 ? 16.102 13.897 -17.091 1.00 88.75 280 ALA A N 1
ATOM 2057 C CA . ALA A 1 280 ? 14.871 14.499 -16.576 1.00 88.75 280 ALA A CA 1
ATOM 2058 C C . ALA A 1 280 ? 14.546 15.877 -17.187 1.00 88.75 280 ALA A C 1
ATOM 2060 O O . ALA A 1 280 ? 13.378 16.267 -17.244 1.00 88.75 280 ALA A O 1
ATOM 2061 N N . SER A 1 281 ? 15.553 16.589 -17.718 1.00 87.88 281 SER A N 1
ATOM 2062 C CA . SER A 1 281 ? 15.350 17.854 -18.446 1.00 87.88 281 SER A CA 1
ATOM 2063 C C . SER A 1 281 ? 14.723 17.668 -19.831 1.00 87.88 281 SER A C 1
ATOM 2065 O O . SER A 1 281 ? 14.100 18.592 -20.352 1.00 87.88 281 SER A O 1
ATOM 2067 N N . GLU A 1 282 ? 14.869 16.479 -20.426 1.00 88.69 282 GLU A N 1
ATOM 2068 C CA . GLU A 1 282 ? 14.120 16.099 -21.622 1.00 88.69 282 GLU A CA 1
ATOM 2069 C C . GLU A 1 282 ? 12.729 15.617 -21.230 1.00 88.69 282 GLU A C 1
ATOM 2071 O O . GLU A 1 282 ? 11.740 16.129 -21.759 1.00 88.69 282 GLU A O 1
ATOM 2076 N N . ARG A 1 283 ? 12.655 14.630 -20.326 1.00 88.81 283 ARG A N 1
ATOM 2077 C CA . ARG A 1 283 ? 11.397 14.035 -19.862 1.00 88.81 283 ARG A CA 1
ATOM 2078 C C . ARG A 1 283 ? 11.539 13.475 -18.449 1.00 88.81 283 ARG A C 1
ATOM 2080 O O . ARG A 1 283 ? 12.442 12.690 -18.175 1.00 88.81 283 ARG A O 1
ATOM 2087 N N . ARG A 1 284 ? 10.601 13.847 -17.579 1.00 90.94 284 ARG A N 1
ATOM 2088 C CA . ARG A 1 284 ? 10.473 13.329 -16.209 1.00 90.94 284 ARG A CA 1
ATOM 2089 C C . ARG A 1 284 ? 9.798 11.957 -16.199 1.00 90.94 284 ARG A C 1
ATOM 2091 O O . ARG A 1 284 ? 9.064 11.614 -17.130 1.00 90.94 284 ARG A O 1
ATOM 2098 N N . PHE A 1 285 ? 10.003 11.188 -15.133 1.00 91.38 285 PHE A N 1
ATOM 2099 C CA . PHE A 1 285 ? 9.193 9.999 -14.883 1.00 91.38 285 PHE A CA 1
ATOM 2100 C C . PHE A 1 285 ? 7.808 10.438 -14.409 1.00 91.38 285 PHE A C 1
ATOM 2102 O O . PHE A 1 285 ? 7.699 11.091 -13.380 1.00 91.38 285 PHE A O 1
ATOM 2109 N N . VAL A 1 286 ? 6.755 10.097 -15.151 1.00 91.31 286 VAL A N 1
ATOM 2110 C CA . VAL A 1 286 ? 5.375 10.456 -14.798 1.00 91.31 286 VAL A CA 1
ATOM 2111 C C . VAL A 1 286 ? 4.560 9.194 -14.555 1.00 91.31 286 VAL A C 1
ATOM 2113 O O . VAL A 1 286 ? 4.625 8.253 -15.347 1.00 91.31 286 VAL A O 1
ATOM 2116 N N . ILE A 1 287 ? 3.766 9.205 -13.488 1.00 92.31 287 ILE A N 1
ATOM 2117 C CA . ILE A 1 287 ? 2.793 8.162 -13.169 1.00 92.31 287 ILE A CA 1
ATOM 2118 C C . ILE A 1 287 ? 1.393 8.747 -13.374 1.00 92.31 287 ILE A C 1
ATOM 2120 O O . ILE A 1 287 ? 0.855 9.411 -12.492 1.00 92.31 287 ILE A O 1
ATOM 2124 N N . ASN A 1 288 ? 0.816 8.521 -14.555 1.00 91.25 288 ASN A N 1
ATOM 2125 C CA . ASN A 1 288 ? -0.567 8.906 -14.859 1.00 91.25 288 ASN A CA 1
ATOM 2126 C C . ASN A 1 288 ? -1.485 7.694 -15.086 1.00 91.25 288 ASN A C 1
ATOM 2128 O O . ASN A 1 288 ? -2.676 7.862 -15.296 1.00 91.25 288 ASN A O 1
ATOM 2132 N N . ASN A 1 289 ? -0.945 6.474 -15.093 1.00 92.75 289 ASN A N 1
ATOM 2133 C CA . ASN A 1 289 ? -1.709 5.251 -15.303 1.00 92.75 289 ASN A CA 1
ATOM 2134 C C . ASN A 1 289 ? -1.191 4.126 -14.397 1.00 92.75 289 ASN A C 1
ATOM 2136 O O . ASN A 1 289 ? 0.024 3.937 -14.250 1.00 92.75 289 ASN A O 1
ATOM 2140 N N . PHE A 1 290 ? -2.115 3.348 -13.829 1.00 96.19 290 PHE A N 1
ATOM 2141 C CA . PHE A 1 290 ? -1.825 2.070 -13.177 1.00 96.19 290 PHE A CA 1
ATOM 2142 C C . PHE A 1 290 ? -2.293 0.918 -14.060 1.00 96.19 290 PHE A C 1
ATOM 2144 O O . PHE A 1 290 ? -3.371 0.987 -14.647 1.00 96.19 290 PHE A O 1
ATOM 2151 N N . MET A 1 291 ? -1.497 -0.150 -14.125 1.00 96.12 291 MET A N 1
ATOM 2152 C CA . MET A 1 291 ? -1.758 -1.366 -14.913 1.00 96.12 291 MET A CA 1
ATOM 2153 C C . MET A 1 291 ? -1.864 -1.130 -16.429 1.00 96.12 291 MET A C 1
ATOM 2155 O O . MET A 1 291 ? -2.295 -2.008 -17.174 1.00 96.12 291 MET A O 1
ATOM 2159 N N . ARG A 1 292 ? -1.429 0.045 -16.901 1.00 93.12 292 ARG A N 1
ATOM 2160 C CA . ARG A 1 292 ? -1.408 0.425 -18.313 1.00 93.12 292 ARG A CA 1
ATOM 2161 C C . ARG A 1 292 ? -0.169 1.248 -18.639 1.00 93.12 292 ARG A C 1
ATOM 2163 O O . ARG A 1 292 ? 0.173 2.191 -17.929 1.00 93.12 292 ARG A O 1
ATOM 2170 N N . GLY A 1 293 ? 0.506 0.872 -19.716 1.00 88.75 293 GLY A N 1
ATOM 2171 C CA . GLY A 1 293 ? 1.716 1.510 -20.219 1.00 88.75 293 GLY A CA 1
ATOM 2172 C C . GLY A 1 293 ? 1.617 1.891 -21.690 1.00 88.75 293 GLY A C 1
ATOM 2173 O O . GLY A 1 293 ? 0.545 1.839 -22.287 1.00 88.75 293 GLY A O 1
ATOM 2174 N N . HIS A 1 294 ? 2.769 2.238 -22.270 1.00 85.31 294 HIS A N 1
ATOM 2175 C CA . HIS A 1 294 ? 2.948 2.678 -23.656 1.00 85.31 294 HIS A CA 1
ATOM 2176 C C . HIS A 1 294 ? 2.024 2.001 -24.678 1.00 85.31 294 HIS A C 1
ATOM 2178 O O . HIS A 1 294 ? 2.015 0.777 -24.803 1.00 85.31 294 HIS A O 1
ATOM 2184 N N . SER A 1 295 ? 1.382 2.807 -25.530 1.00 85.88 295 SER A N 1
ATOM 2185 C CA . SER A 1 295 ? 0.542 2.313 -26.631 1.00 85.88 295 SER A CA 1
ATOM 2186 C C . SER A 1 295 ? -0.602 1.418 -26.152 1.00 85.88 295 SER A C 1
ATOM 2188 O O . SER A 1 295 ? -0.914 0.424 -26.807 1.00 85.88 295 SER A O 1
ATOM 2190 N N . ALA A 1 296 ? -1.225 1.782 -25.027 1.00 87.00 296 ALA A N 1
ATOM 2191 C CA . ALA A 1 296 ? -2.299 1.022 -24.403 1.00 87.00 296 ALA A CA 1
ATOM 2192 C C . ALA A 1 296 ? -1.899 -0.437 -24.121 1.00 87.00 296 ALA A C 1
ATOM 2194 O O . ALA A 1 296 ? -2.625 -1.372 -24.447 1.00 87.00 296 ALA A O 1
ATOM 2195 N N . ALA A 1 297 ? -0.715 -0.635 -23.547 1.00 90.75 297 ALA A N 1
ATOM 2196 C CA . ALA A 1 297 ? -0.286 -1.947 -23.090 1.00 90.75 297 ALA A CA 1
ATOM 2197 C C . ALA A 1 297 ? -0.844 -2.220 -21.698 1.00 90.75 297 ALA A C 1
ATOM 2199 O O . ALA A 1 297 ? -0.432 -1.568 -20.741 1.00 90.75 297 ALA A O 1
ATOM 2200 N N . TYR A 1 298 ? -1.782 -3.154 -21.600 1.00 93.81 298 TYR A N 1
ATOM 2201 C CA . TYR A 1 298 ? -2.459 -3.497 -20.354 1.00 93.81 298 TYR A CA 1
ATOM 2202 C C . TYR A 1 298 ? -1.749 -4.651 -19.650 1.00 93.81 298 TYR A C 1
ATOM 2204 O O . TYR A 1 298 ? -1.364 -5.639 -20.276 1.00 93.81 298 TYR A O 1
ATOM 2212 N N . THR A 1 299 ? -1.614 -4.535 -18.335 1.00 95.75 299 THR A N 1
ATOM 2213 C CA . THR A 1 299 ? -0.989 -5.544 -17.480 1.00 95.75 299 THR A CA 1
ATOM 2214 C C . THR A 1 299 ? -2.078 -6.286 -16.716 1.00 95.75 299 THR A C 1
ATOM 2216 O O . THR A 1 299 ? -2.877 -5.654 -16.032 1.00 95.75 299 THR A O 1
ATOM 2219 N N . ALA A 1 300 ? -2.106 -7.622 -16.774 1.00 96.69 300 ALA A N 1
ATOM 2220 C CA . ALA A 1 300 ? -3.025 -8.397 -15.934 1.00 96.69 300 ALA A CA 1
ATOM 2221 C C . ALA A 1 300 ? -2.427 -8.680 -14.547 1.00 96.69 300 ALA A C 1
ATOM 2223 O O . ALA A 1 300 ? -1.222 -8.932 -14.413 1.00 96.69 300 ALA A O 1
ATOM 2224 N N . GLY A 1 301 ? -3.279 -8.711 -13.525 1.00 96.88 301 GLY A N 1
ATOM 2225 C CA . GLY A 1 301 ? -2.919 -9.022 -12.139 1.00 96.88 301 GLY A CA 1
ATOM 2226 C C . GLY A 1 301 ? -3.825 -8.318 -11.132 1.00 96.88 301 GLY A C 1
ATOM 2227 O O . GLY A 1 301 ? -4.699 -7.545 -11.512 1.00 96.88 301 GLY A O 1
ATOM 2228 N N . SER A 1 302 ? -3.619 -8.571 -9.844 1.00 97.44 302 SER A N 1
ATOM 2229 C CA . SER A 1 302 ? -4.274 -7.840 -8.760 1.00 97.44 302 SER A CA 1
ATOM 2230 C C . SER A 1 302 ? -3.348 -6.772 -8.182 1.00 97.44 302 SER A C 1
ATOM 2232 O O . SER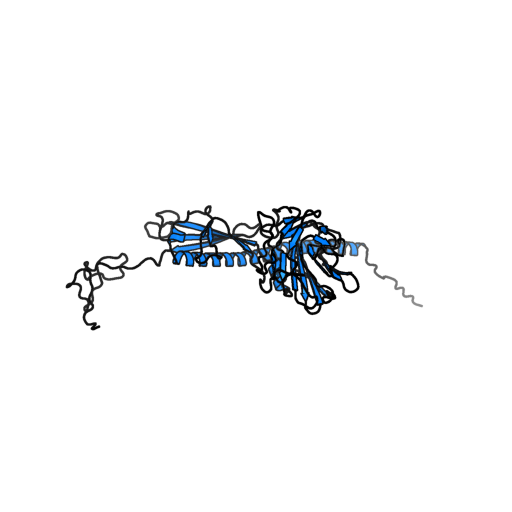 A 1 302 ? -2.143 -6.999 -8.043 1.00 97.44 302 SER A O 1
ATOM 2234 N N . LEU A 1 303 ? -3.927 -5.623 -7.835 1.00 97.19 303 LEU A N 1
ATOM 2235 C CA . LEU A 1 303 ? -3.239 -4.473 -7.254 1.00 97.19 303 LEU A CA 1
ATOM 2236 C C . LEU A 1 303 ? -3.867 -4.110 -5.912 1.00 97.19 303 LEU A C 1
ATOM 2238 O O . LEU A 1 303 ? -5.088 -4.200 -5.759 1.00 97.19 303 LEU A O 1
ATOM 2242 N N . ASP A 1 304 ? -3.034 -3.679 -4.972 1.00 94.38 304 ASP A N 1
ATOM 2243 C CA . ASP A 1 304 ? -3.465 -3.252 -3.647 1.00 94.38 304 ASP A CA 1
ATOM 2244 C C . ASP A 1 304 ? -2.467 -2.240 -3.047 1.00 94.38 304 ASP A C 1
ATOM 2246 O O . ASP A 1 304 ? -1.270 -2.266 -3.363 1.00 94.38 304 ASP A O 1
ATOM 2250 N N . GLU A 1 305 ? -2.950 -1.352 -2.174 1.00 91.69 305 GLU A N 1
ATOM 2251 C CA . GLU A 1 305 ? -2.118 -0.549 -1.267 1.00 91.69 305 GLU A CA 1
ATOM 2252 C C . GLU A 1 305 ? -0.978 0.267 -1.940 1.00 91.69 305 GLU A C 1
ATOM 2254 O O . GLU A 1 305 ? 0.144 0.354 -1.420 1.00 91.69 305 GLU A O 1
ATOM 2259 N N . VAL A 1 306 ? -1.265 0.902 -3.086 1.00 95.69 306 VAL A N 1
ATOM 2260 C CA . VAL A 1 306 ? -0.312 1.721 -3.865 1.00 95.69 306 VAL A CA 1
ATOM 2261 C C . VAL A 1 306 ? 0.073 2.980 -3.092 1.00 95.69 306 VAL A C 1
ATOM 2263 O O . VAL A 1 306 ? -0.788 3.775 -2.712 1.00 95.69 306 VAL A O 1
ATOM 2266 N N . ARG A 1 307 ? 1.373 3.214 -2.907 1.00 93.75 307 ARG A N 1
ATOM 2267 C CA . ARG A 1 307 ? 1.931 4.378 -2.207 1.00 93.75 307 ARG A CA 1
ATOM 2268 C C . ARG A 1 307 ? 3.058 5.022 -2.996 1.00 93.75 307 ARG A C 1
ATOM 2270 O O . ARG A 1 307 ? 3.904 4.333 -3.562 1.00 93.75 307 ARG A O 1
ATOM 2277 N N . ILE A 1 308 ? 3.085 6.349 -2.990 1.00 94.88 308 ILE A N 1
ATOM 2278 C CA . ILE A 1 308 ? 4.039 7.162 -3.742 1.00 94.88 308 ILE A CA 1
ATOM 2279 C C . ILE A 1 308 ? 4.547 8.288 -2.841 1.00 94.88 308 ILE A C 1
ATOM 2281 O O . ILE A 1 308 ? 3.754 8.963 -2.179 1.00 94.88 308 ILE A O 1
ATOM 2285 N N . TYR A 1 309 ? 5.864 8.479 -2.814 1.00 93.06 309 TYR A N 1
ATOM 2286 C CA . TYR A 1 309 ? 6.559 9.348 -1.869 1.00 93.06 309 TYR A CA 1
ATOM 2287 C C . TYR A 1 309 ? 7.514 10.323 -2.565 1.00 93.06 309 TYR A C 1
ATOM 2289 O O . TYR A 1 309 ? 8.273 9.909 -3.436 1.00 93.06 309 TYR A O 1
ATOM 2297 N N . GLU A 1 310 ? 7.581 11.569 -2.087 1.00 92.25 310 GLU A N 1
ATOM 2298 C CA . GLU A 1 310 ? 8.646 12.556 -2.384 1.00 92.25 310 GLU A CA 1
ATOM 2299 C C . GLU A 1 310 ? 9.837 12.389 -1.429 1.00 92.25 310 GLU A C 1
ATOM 2301 O O . GLU A 1 310 ? 10.332 13.332 -0.804 1.00 92.25 310 GLU A O 1
ATOM 2306 N N . LYS A 1 311 ? 10.215 11.137 -1.187 1.00 92.88 311 LYS A N 1
ATOM 2307 C CA . LYS A 1 311 ? 11.316 10.779 -0.303 1.00 92.88 311 LYS A CA 1
ATOM 2308 C C . LYS A 1 311 ? 11.898 9.440 -0.728 1.00 92.88 311 LYS A C 1
ATOM 2310 O O . LYS A 1 311 ? 11.154 8.539 -1.109 1.00 92.88 311 LYS A O 1
ATOM 2315 N N . ALA A 1 312 ? 13.207 9.290 -0.560 1.00 95.88 312 ALA A N 1
ATOM 2316 C CA . ALA A 1 312 ? 13.877 8.004 -0.581 1.00 95.88 312 ALA A CA 1
ATOM 2317 C C . ALA A 1 312 ? 13.573 7.254 0.728 1.00 95.88 312 ALA A C 1
ATOM 2319 O O . ALA A 1 312 ? 14.029 7.648 1.810 1.00 95.88 312 ALA A O 1
ATOM 2320 N N . LEU A 1 313 ? 12.744 6.210 0.657 1.00 94.94 313 LEU A N 1
ATOM 2321 C CA . LEU A 1 313 ? 12.400 5.407 1.829 1.00 94.94 313 LEU A CA 1
ATOM 2322 C C . LEU A 1 313 ? 13.643 4.698 2.377 1.00 94.94 313 LEU A C 1
ATOM 2324 O O . LEU A 1 313 ? 14.396 4.060 1.645 1.00 94.94 313 LEU A O 1
ATOM 2328 N N . SER A 1 314 ? 13.830 4.762 3.693 1.00 91.88 314 SER A N 1
ATOM 2329 C CA . SER A 1 314 ? 14.838 3.942 4.368 1.00 91.88 314 SER A CA 1
ATOM 2330 C C . SER A 1 314 ? 14.424 2.467 4.410 1.00 91.88 314 SER A C 1
ATOM 2332 O O . SER A 1 314 ? 13.239 2.142 4.360 1.00 91.88 314 SER A O 1
ATOM 2334 N N . ALA A 1 315 ? 15.389 1.558 4.587 1.00 86.06 315 ALA A N 1
ATOM 2335 C CA . ALA A 1 315 ? 15.103 0.127 4.731 1.00 86.06 315 ALA A CA 1
ATOM 2336 C C . ALA A 1 315 ? 14.103 -0.172 5.871 1.00 86.06 315 ALA A C 1
ATOM 2338 O O . ALA A 1 315 ? 13.234 -1.027 5.713 1.00 86.06 315 ALA A O 1
ATOM 2339 N N . ASP A 1 316 ? 14.174 0.567 6.984 1.00 80.81 316 ASP A N 1
ATOM 2340 C CA . ASP A 1 316 ? 13.236 0.430 8.106 1.00 80.81 316 ASP A CA 1
ATOM 2341 C C . ASP A 1 316 ? 11.826 0.919 7.748 1.00 80.81 316 ASP A C 1
ATOM 2343 O O . ASP A 1 316 ? 10.836 0.318 8.169 1.00 80.81 316 ASP A O 1
ATOM 2347 N N . GLU A 1 317 ? 11.710 1.985 6.951 1.00 85.81 317 GLU A N 1
ATOM 2348 C CA . GLU A 1 317 ? 10.420 2.452 6.437 1.00 85.81 317 GLU A CA 1
ATOM 2349 C C . GLU A 1 317 ? 9.827 1.447 5.450 1.00 85.81 317 GLU A C 1
ATOM 2351 O O . GLU A 1 317 ? 8.657 1.099 5.589 1.00 85.81 317 GLU A O 1
ATOM 2356 N N . VAL A 1 318 ? 10.628 0.909 4.524 1.00 89.88 318 VAL A N 1
ATOM 2357 C CA . VAL A 1 318 ? 10.194 -0.144 3.593 1.00 89.88 318 VAL A CA 1
ATOM 2358 C C . VAL A 1 318 ? 9.729 -1.385 4.352 1.00 89.88 318 VAL A C 1
ATOM 2360 O O . VAL A 1 318 ? 8.647 -1.904 4.078 1.00 89.88 318 VAL A O 1
ATOM 2363 N N . ALA A 1 319 ? 10.495 -1.833 5.349 1.00 81.38 319 ALA A N 1
ATOM 2364 C CA . ALA A 1 319 ? 10.107 -2.949 6.201 1.00 81.38 319 ALA A CA 1
ATOM 2365 C C . ALA A 1 319 ? 8.824 -2.641 6.986 1.00 81.38 319 ALA A C 1
ATOM 2367 O O . ALA A 1 319 ? 7.980 -3.519 7.139 1.00 81.38 319 ALA A O 1
ATOM 2368 N N . SER A 1 320 ? 8.646 -1.405 7.458 1.00 75.31 320 SER A N 1
ATOM 2369 C CA . SER A 1 320 ? 7.440 -0.981 8.178 1.00 75.31 320 SER A CA 1
ATOM 2370 C C . SER A 1 320 ? 6.208 -0.912 7.278 1.00 75.31 320 SER A C 1
ATOM 2372 O O . SER A 1 320 ? 5.130 -1.274 7.732 1.00 75.31 320 SER A O 1
ATOM 2374 N N . ILE A 1 321 ? 6.354 -0.481 6.021 1.00 83.69 321 ILE A N 1
ATOM 2375 C CA . ILE A 1 321 ? 5.273 -0.451 5.022 1.00 83.69 321 ILE A CA 1
ATOM 2376 C C . ILE A 1 321 ? 4.919 -1.872 4.579 1.00 83.69 321 ILE A C 1
ATOM 2378 O O . ILE A 1 321 ? 3.747 -2.224 4.565 1.00 83.69 321 ILE A O 1
ATOM 2382 N N . TYR A 1 322 ? 5.912 -2.725 4.311 1.00 84.81 322 TYR A N 1
ATOM 2383 C CA . TYR A 1 322 ? 5.688 -4.149 4.032 1.00 84.81 322 TYR A CA 1
ATOM 2384 C C . TYR A 1 322 ? 4.961 -4.839 5.189 1.00 84.81 322 TYR A C 1
ATOM 2386 O O . TYR A 1 322 ? 4.048 -5.639 5.003 1.00 84.81 322 TYR A O 1
ATOM 2394 N N . LYS A 1 323 ? 5.366 -4.509 6.415 1.00 73.94 323 LYS A N 1
ATOM 2395 C CA . LYS A 1 323 ? 4.705 -4.988 7.618 1.00 73.94 323 LYS A CA 1
ATOM 2396 C C . LYS A 1 323 ? 3.424 -4.230 7.922 1.00 73.94 323 LYS A C 1
ATOM 2398 O O . LYS A 1 323 ? 2.804 -4.651 8.887 1.00 73.94 323 LYS A O 1
ATOM 2403 N N . ALA A 1 324 ? 3.050 -3.153 7.220 1.00 67.50 324 ALA A N 1
ATOM 2404 C CA . ALA A 1 324 ? 1.901 -2.325 7.578 1.00 67.50 324 ALA A CA 1
ATOM 2405 C C . ALA A 1 324 ? 0.653 -3.201 7.607 1.00 67.50 324 ALA A C 1
ATOM 2407 O O . ALA A 1 324 ? 0.379 -3.984 6.702 1.00 67.50 324 ALA A O 1
ATOM 2408 N N . GLN A 1 325 ? -0.053 -3.139 8.727 1.00 61.72 325 GLN A N 1
ATOM 2409 C CA . GLN A 1 325 ? -1.037 -4.152 9.080 1.00 61.72 325 GLN A CA 1
ATOM 2410 C C . GLN A 1 325 ? -2.409 -3.526 8.953 1.00 61.72 325 GLN A C 1
ATOM 2412 O O . GLN A 1 325 ? -2.711 -2.540 9.635 1.00 61.72 325 GLN A O 1
ATOM 2417 N N . ALA A 1 326 ? -3.241 -4.134 8.113 1.00 67.88 326 ALA A N 1
ATOM 2418 C CA . ALA A 1 326 ? -4.675 -3.958 8.198 1.00 67.88 326 ALA A CA 1
ATOM 2419 C C . ALA A 1 326 ? -5.136 -4.560 9.528 1.00 67.88 326 ALA A C 1
ATOM 2421 O O . ALA A 1 326 ? -5.163 -5.775 9.719 1.00 67.88 326 ALA A O 1
ATOM 2422 N N . PHE A 1 327 ? -5.462 -3.698 10.476 1.00 77.81 327 PHE A N 1
ATOM 2423 C CA . PHE A 1 327 ? -6.200 -4.068 11.662 1.00 77.81 327 PHE A CA 1
ATOM 2424 C C . PHE A 1 327 ? -7.676 -3.767 11.452 1.00 77.81 327 PHE A C 1
ATOM 2426 O O . PHE A 1 327 ? -8.073 -2.868 10.722 1.00 77.81 327 PHE A O 1
ATOM 2433 N N . SER A 1 328 ? -8.510 -4.506 12.152 1.00 83.69 328 SER A N 1
ATOM 2434 C CA . SER A 1 328 ? -9.896 -4.156 12.385 1.00 83.69 328 SER A CA 1
ATOM 2435 C C . SER A 1 328 ? -10.090 -4.028 13.885 1.00 83.69 328 SER A C 1
ATOM 2437 O O . SER A 1 328 ? -9.517 -4.812 14.645 1.00 83.69 328 SER A O 1
ATOM 2439 N N . ARG A 1 329 ? -10.866 -3.040 14.334 1.00 89.25 329 ARG A N 1
ATOM 2440 C CA . ARG A 1 329 ? -11.230 -2.899 15.746 1.00 89.25 329 ARG A CA 1
ATOM 2441 C C . ARG A 1 329 ? -12.702 -2.577 15.931 1.00 89.25 329 ARG A C 1
ATOM 2443 O O . ARG A 1 329 ? -13.336 -1.933 15.103 1.00 89.25 329 ARG A O 1
ATOM 2450 N N . TYR A 1 330 ? -13.249 -3.015 17.051 1.00 93.00 330 TYR A N 1
ATOM 2451 C CA . TYR A 1 330 ? -14.561 -2.604 17.539 1.00 93.00 330 TYR A CA 1
ATOM 2452 C C . TYR A 1 330 ? -14.591 -2.737 19.057 1.00 93.00 330 TYR A C 1
ATOM 2454 O O . TYR A 1 330 ? -13.768 -3.433 19.650 1.00 93.00 330 TYR A O 1
ATOM 2462 N N . PHE A 1 331 ? -15.560 -2.111 19.703 1.00 96.06 331 PHE A N 1
ATOM 2463 C CA . PHE A 1 331 ? -15.892 -2.372 21.089 1.00 96.06 331 PHE A CA 1
ATOM 2464 C C . PHE A 1 331 ? -17.340 -2.829 21.220 1.00 96.06 331 PHE A C 1
ATOM 2466 O O . PHE A 1 331 ? -18.173 -2.604 20.343 1.00 96.06 331 PHE A O 1
ATOM 2473 N N . TYR A 1 332 ? -17.630 -3.486 22.330 1.00 96.69 332 TYR A N 1
ATOM 2474 C CA . TYR A 1 332 ? -18.985 -3.758 22.779 1.00 96.69 332 TYR A CA 1
ATOM 2475 C C . TYR A 1 332 ? -19.064 -3.527 24.284 1.00 96.69 332 TYR A C 1
ATOM 2477 O O . TYR A 1 332 ? -18.042 -3.519 24.984 1.00 96.69 332 TYR A O 1
ATOM 2485 N N . VAL A 1 333 ? -20.281 -3.326 24.778 1.00 96.50 333 VAL A N 1
ATOM 2486 C CA . VAL A 1 333 ? -20.533 -3.092 26.199 1.00 96.50 333 VAL A CA 1
ATOM 2487 C C . VAL A 1 333 ? -21.328 -4.229 26.813 1.00 96.50 333 VAL A C 1
ATOM 2489 O O . VAL A 1 333 ? -22.150 -4.870 26.161 1.00 96.50 333 VAL A O 1
ATOM 2492 N N . GLU A 1 334 ? -21.083 -4.487 28.086 1.00 94.75 334 GLU A N 1
ATOM 2493 C CA . GLU A 1 334 ? -21.788 -5.483 28.878 1.00 94.75 334 GLU A CA 1
ATOM 2494 C C . GLU A 1 334 ? -22.296 -4.840 30.166 1.00 94.75 334 GLU A C 1
ATOM 2496 O O . GLU A 1 334 ? -21.628 -3.994 30.778 1.00 94.75 334 GLU A O 1
ATOM 2501 N N . ASP A 1 335 ? -23.485 -5.268 30.585 1.00 93.50 335 ASP A N 1
ATOM 2502 C CA . ASP A 1 335 ? -24.022 -4.901 31.886 1.00 93.50 335 ASP A CA 1
ATOM 2503 C C . ASP A 1 335 ? -23.186 -5.521 32.993 1.00 93.50 335 ASP A C 1
ATOM 2505 O O . ASP A 1 335 ? -22.850 -6.709 32.970 1.00 93.50 335 ASP A O 1
ATOM 2509 N N . VAL A 1 336 ? -22.898 -4.711 34.001 1.00 90.50 336 VAL A N 1
ATOM 2510 C CA . VAL A 1 336 ? -22.194 -5.154 35.194 1.00 90.50 336 VAL A CA 1
ATOM 2511 C C . VAL A 1 336 ? -23.223 -5.450 36.264 1.00 90.50 336 VAL A C 1
ATOM 2513 O O . VAL A 1 336 ? -24.185 -4.707 36.430 1.00 90.50 336 VAL A O 1
ATOM 2516 N N . ARG A 1 337 ? -23.056 -6.569 36.967 1.00 88.00 337 ARG A N 1
ATOM 2517 C CA . ARG A 1 337 ? -23.971 -6.987 38.028 1.00 88.00 337 ARG A CA 1
ATOM 2518 C C . ARG A 1 337 ? -23.277 -6.944 39.376 1.00 88.00 337 ARG A C 1
ATOM 2520 O O . ARG A 1 337 ? -22.070 -7.175 39.467 1.00 88.00 337 ARG A O 1
ATOM 2527 N N . ARG A 1 338 ? -24.057 -6.652 40.415 1.00 83.00 338 ARG A N 1
ATOM 2528 C CA . ARG A 1 338 ? -23.612 -6.700 41.807 1.00 83.00 338 ARG A CA 1
ATOM 2529 C C . ARG A 1 338 ? -24.465 -7.646 42.632 1.00 83.00 338 ARG A C 1
ATOM 2531 O O . ARG A 1 338 ? -25.682 -7.741 42.442 1.00 83.00 338 ARG A O 1
ATOM 2538 N N . GLU A 1 339 ? -23.816 -8.312 43.578 1.00 83.12 339 GLU A N 1
ATOM 2539 C CA . GLU A 1 339 ? -24.511 -9.009 44.659 1.00 83.12 339 GLU A CA 1
ATOM 2540 C C . GLU A 1 339 ? -25.014 -8.009 45.704 1.00 83.12 339 GLU A C 1
ATOM 2542 O O . GLU A 1 339 ? -24.648 -6.833 45.702 1.00 83.12 339 GLU A O 1
ATOM 2547 N N . VAL A 1 340 ? -25.820 -8.492 46.652 1.00 77.62 340 VAL A N 1
ATOM 2548 C CA . VAL A 1 340 ? -26.351 -7.683 47.765 1.00 77.62 340 VAL A CA 1
ATOM 2549 C C . VAL A 1 340 ? -25.230 -7.050 48.606 1.00 77.62 340 VAL A C 1
ATOM 2551 O O . VAL A 1 340 ? -25.414 -5.982 49.179 1.00 77.62 340 VAL A O 1
ATOM 2554 N N . SER A 1 341 ? -24.048 -7.671 48.638 1.00 75.38 341 SER A N 1
ATOM 2555 C CA . SER A 1 341 ? -22.843 -7.168 49.311 1.00 75.38 341 SER A CA 1
ATOM 2556 C C . SER A 1 341 ? -22.169 -5.984 48.599 1.00 75.38 341 SER A C 1
ATOM 2558 O O . SER A 1 341 ? -21.230 -5.404 49.139 1.00 75.38 341 SER A O 1
ATOM 2560 N N . GLY A 1 342 ? -22.605 -5.635 47.382 1.00 69.19 342 GLY A N 1
ATOM 2561 C CA . GLY A 1 342 ? -21.999 -4.595 46.547 1.00 69.19 342 GLY A CA 1
ATOM 2562 C C . GLY A 1 342 ? -20.789 -5.059 45.724 1.00 69.19 342 GLY A C 1
ATOM 2563 O O . GLY A 1 342 ? -20.264 -4.275 44.929 1.00 69.19 342 GLY A O 1
ATOM 2564 N N . ALA A 1 343 ? -20.357 -6.317 45.857 1.00 77.38 343 ALA A N 1
ATOM 2565 C CA . ALA A 1 343 ? -19.292 -6.899 45.040 1.00 77.38 343 ALA A CA 1
ATOM 2566 C C . ALA A 1 343 ? -19.750 -7.147 43.592 1.00 77.38 343 ALA A C 1
ATOM 2568 O O . ALA A 1 343 ? -20.922 -7.437 43.352 1.00 77.38 343 ALA A O 1
ATOM 2569 N N . LEU A 1 344 ? -18.821 -7.045 42.632 1.00 82.81 344 LEU A N 1
ATOM 2570 C CA . LEU A 1 344 ? -19.068 -7.421 41.236 1.00 82.81 344 LEU A CA 1
ATOM 2571 C C . LEU A 1 344 ? -19.346 -8.923 41.137 1.00 82.81 344 LEU A C 1
ATOM 2573 O O . LEU A 1 344 ? -18.604 -9.719 41.710 1.00 82.81 344 LEU A O 1
ATOM 2577 N N . ALA A 1 345 ? -20.365 -9.304 40.373 1.00 80.69 345 ALA A N 1
ATOM 2578 C CA . ALA A 1 345 ? -20.737 -10.700 40.193 1.00 80.69 345 ALA A CA 1
ATOM 2579 C C . ALA A 1 345 ? -21.268 -11.010 38.797 1.00 80.69 345 ALA A C 1
ATOM 2581 O O . ALA A 1 345 ? -21.662 -10.134 38.031 1.00 80.69 345 ALA A O 1
ATOM 2582 N N . VAL A 1 346 ? -21.279 -12.305 38.482 1.00 76.94 346 VAL A N 1
ATOM 2583 C CA . VAL A 1 346 ? -21.813 -12.849 37.225 1.00 76.94 346 VAL A CA 1
ATOM 2584 C C . VAL A 1 346 ? -23.350 -12.818 37.222 1.00 76.94 346 VAL A C 1
ATOM 2586 O O . VAL A 1 346 ? -23.977 -12.691 36.173 1.00 76.94 346 VAL A O 1
ATOM 2589 N N . SER A 1 347 ? -23.966 -12.872 38.406 1.00 76.25 347 SER A N 1
ATOM 2590 C CA . SER A 1 347 ? -25.413 -12.809 38.631 1.00 76.25 347 SER A CA 1
ATOM 2591 C C . SER A 1 347 ? -25.756 -11.770 39.698 1.00 76.25 347 SER A C 1
ATOM 2593 O O . SER A 1 347 ? -24.920 -11.448 40.535 1.00 76.25 347 SER A O 1
ATOM 2595 N N . GLY A 1 348 ? -26.990 -11.265 39.694 1.00 81.25 348 GLY A N 1
ATOM 2596 C CA . GLY A 1 348 ? -27.449 -10.243 40.636 1.00 81.25 348 GLY A CA 1
ATOM 2597 C C . GLY A 1 348 ? -28.136 -9.077 39.936 1.00 81.25 348 GLY A C 1
ATOM 2598 O O . GLY A 1 348 ? -28.548 -9.188 38.775 1.00 81.25 348 GLY A O 1
ATOM 2599 N N . ASN A 1 349 ? -28.254 -7.959 40.648 1.00 85.81 349 ASN A N 1
ATOM 2600 C CA . ASN A 1 349 ? -28.878 -6.752 40.116 1.00 85.81 349 ASN A CA 1
ATOM 2601 C C . ASN A 1 349 ? -27.907 -6.034 39.179 1.00 85.81 349 ASN A C 1
ATOM 2603 O O . ASN A 1 349 ? -26.711 -5.960 39.460 1.00 85.81 349 ASN A O 1
ATOM 2607 N N . VAL A 1 350 ? -28.426 -5.512 38.068 1.00 85.88 350 VAL A N 1
ATOM 2608 C CA . VAL A 1 350 ? -27.638 -4.686 37.146 1.00 85.88 350 VAL A CA 1
ATOM 2609 C C . VAL A 1 350 ? -27.239 -3.398 37.861 1.00 85.88 350 VAL A C 1
ATOM 2611 O O . VAL A 1 350 ? -28.084 -2.743 38.467 1.00 85.88 350 VAL A O 1
ATOM 2614 N N . ASP A 1 351 ? -25.958 -3.051 37.790 1.00 86.19 351 ASP A N 1
ATOM 2615 C CA . ASP A 1 351 ? -25.423 -1.765 38.212 1.00 86.19 351 ASP A CA 1
ATOM 2616 C C . ASP A 1 351 ? -25.592 -0.758 37.060 1.00 86.19 351 ASP A C 1
ATOM 2618 O O . ASP A 1 351 ? -24.847 -0.821 36.079 1.00 86.19 351 ASP A O 1
ATOM 2622 N N . PRO A 1 352 ? -26.555 0.178 37.135 1.00 83.88 352 PRO A N 1
ATOM 2623 C CA . PRO A 1 352 ? -26.769 1.161 36.073 1.00 83.88 352 PRO A CA 1
ATOM 2624 C C . PRO A 1 352 ? -25.618 2.177 35.957 1.00 83.88 352 PRO A C 1
ATOM 2626 O O . PRO A 1 352 ? -25.528 2.900 34.963 1.00 83.88 352 PRO A O 1
ATOM 2629 N N . SER A 1 353 ? -24.745 2.249 36.965 1.00 85.38 353 SER A N 1
ATOM 2630 C CA . SER A 1 353 ? -23.643 3.209 37.042 1.00 85.38 353 SER A CA 1
ATOM 2631 C C . SER A 1 353 ? -22.322 2.643 36.539 1.00 85.38 353 SER A C 1
ATOM 2633 O O . SER A 1 353 ? -21.361 3.404 36.426 1.00 85.38 353 SER A O 1
ATOM 2635 N N . THR A 1 354 ? -22.256 1.349 36.218 1.00 88.75 354 THR A N 1
ATOM 2636 C CA . THR A 1 354 ? -21.031 0.695 35.758 1.00 88.75 354 THR A CA 1
ATOM 2637 C C . THR A 1 354 ? -21.303 -0.164 34.524 1.00 88.75 354 THR A C 1
ATOM 2639 O O . THR A 1 354 ? -22.215 -0.987 34.500 1.00 88.75 354 THR A O 1
ATOM 2642 N N . LYS A 1 355 ? -20.474 -0.008 33.490 1.00 91.25 355 LYS A N 1
ATOM 2643 C CA . LYS A 1 355 ? -20.466 -0.867 32.298 1.00 91.25 355 LYS A CA 1
ATOM 2644 C C . LYS A 1 355 ? -19.093 -1.503 32.141 1.00 91.25 355 LYS A C 1
ATOM 2646 O O . LYS A 1 355 ? -18.076 -0.876 32.439 1.00 91.25 355 LYS A O 1
ATOM 2651 N N . LYS A 1 356 ? -19.052 -2.735 31.642 1.00 93.56 356 LYS A N 1
ATOM 2652 C CA . LYS A 1 356 ? -17.811 -3.356 31.178 1.00 93.56 356 LYS A CA 1
ATOM 2653 C C . LYS A 1 356 ? -17.708 -3.099 29.685 1.00 93.56 356 LYS A C 1
ATOM 2655 O O . LYS A 1 356 ? -18.621 -3.433 28.938 1.00 93.56 356 LYS A O 1
ATOM 2660 N N . VAL A 1 357 ? -16.606 -2.507 29.257 1.00 95.81 357 VAL A N 1
ATOM 2661 C CA . VAL A 1 357 ? -16.297 -2.289 27.847 1.00 95.81 357 VAL A CA 1
ATOM 2662 C C . VAL A 1 357 ? -15.230 -3.283 27.442 1.00 95.81 357 VAL A C 1
ATOM 2664 O O . VAL A 1 357 ? -14.216 -3.416 28.128 1.00 95.81 357 VAL A O 1
ATOM 2667 N N . THR A 1 358 ? -15.452 -3.969 26.328 1.00 96.62 358 THR A N 1
ATOM 2668 C CA . THR A 1 358 ? -14.460 -4.854 25.723 1.00 96.62 358 THR A CA 1
ATOM 2669 C C . THR A 1 358 ? -14.129 -4.347 24.333 1.00 96.62 358 THR A C 1
ATOM 2671 O O . THR A 1 358 ? -15.007 -4.283 23.476 1.00 96.62 358 THR A O 1
ATOM 2674 N N . VAL A 1 359 ? -12.864 -3.999 24.111 1.00 95.62 359 VAL A N 1
ATOM 2675 C CA . VAL A 1 359 ? -12.324 -3.635 22.800 1.00 95.62 359 VAL A CA 1
ATOM 2676 C C . VAL A 1 359 ? -11.705 -4.881 22.192 1.00 95.62 359 VAL A C 1
ATOM 2678 O O . VAL A 1 359 ? -10.876 -5.534 22.822 1.00 95.62 359 VAL A O 1
AT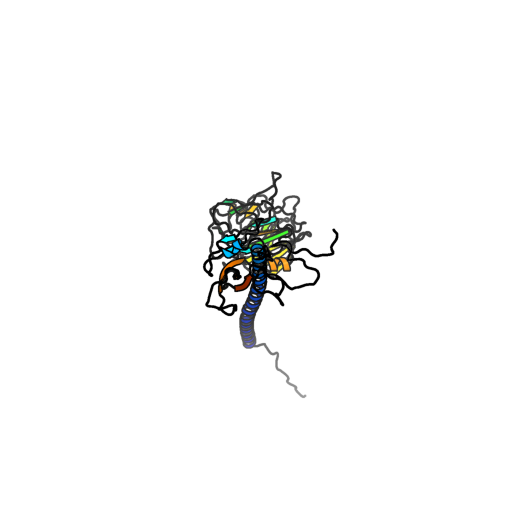OM 2681 N N . THR A 1 360 ? -12.117 -5.216 20.977 1.00 94.75 360 THR A N 1
ATOM 2682 C CA . THR A 1 360 ? -11.590 -6.330 20.192 1.00 94.75 360 THR A CA 1
ATOM 2683 C C . THR A 1 360 ? -10.857 -5.786 18.979 1.00 94.75 360 THR A C 1
ATOM 2685 O O . THR A 1 360 ? -11.349 -4.869 18.323 1.00 94.75 360 THR A O 1
ATOM 2688 N N . TYR A 1 361 ? -9.698 -6.361 18.681 1.00 89.31 361 TYR A N 1
ATOM 2689 C CA . TYR A 1 361 ? -8.917 -6.080 17.489 1.00 89.31 361 TYR A CA 1
ATOM 2690 C C . TYR A 1 361 ? -8.505 -7.380 16.794 1.00 89.31 361 TYR A C 1
ATOM 2692 O O . TYR A 1 361 ? -8.305 -8.411 17.437 1.00 89.31 361 TYR A O 1
ATOM 2700 N N . ALA A 1 362 ? -8.373 -7.341 15.476 1.00 84.31 362 ALA A N 1
ATOM 2701 C CA . ALA A 1 362 ? -7.923 -8.467 14.665 1.00 84.31 362 ALA A CA 1
ATOM 2702 C C . ALA A 1 362 ? -7.156 -7.961 13.444 1.00 84.31 362 ALA A C 1
ATOM 2704 O O . ALA A 1 362 ? -7.326 -6.815 13.046 1.00 84.31 362 ALA A O 1
ATOM 2705 N N . TRP A 1 363 ? -6.358 -8.823 12.831 1.00 74.31 363 TRP A N 1
ATOM 2706 C CA . TRP A 1 363 ? -5.782 -8.627 11.499 1.00 74.31 363 TRP A CA 1
ATOM 2707 C C . TRP A 1 363 ? -6.244 -9.781 10.593 1.00 74.31 363 TRP A C 1
ATOM 2709 O O . TRP A 1 363 ? -6.720 -10.798 11.119 1.00 74.31 363 TRP A O 1
ATOM 2719 N N . PRO A 1 364 ? -6.148 -9.662 9.256 1.00 64.31 364 PRO A N 1
ATOM 2720 C CA . PRO A 1 364 ? -6.531 -10.727 8.336 1.00 64.31 364 PRO A CA 1
ATOM 2721 C C . PRO A 1 364 ? -5.945 -12.088 8.737 1.00 64.31 364 PRO A C 1
ATOM 2723 O O . PRO A 1 364 ? -4.747 -12.223 8.990 1.00 64.31 364 PRO A O 1
ATOM 2726 N N . GLY A 1 365 ? -6.813 -13.099 8.834 1.00 59.59 365 GLY A N 1
ATOM 2727 C CA . GLY A 1 365 ? -6.439 -14.473 9.184 1.00 59.59 365 GLY A CA 1
ATOM 2728 C C . GLY A 1 365 ? -6.240 -14.765 10.679 1.00 59.59 365 GLY A C 1
ATOM 2729 O O . GLY A 1 365 ? -6.012 -15.924 11.023 1.00 59.59 365 GLY A O 1
ATOM 2730 N N . ALA A 1 366 ? -6.356 -13.779 11.576 1.00 67.94 366 ALA A N 1
ATOM 2731 C CA . ALA A 1 366 ? -6.268 -14.003 13.020 1.00 67.94 366 ALA A CA 1
ATOM 2732 C C . ALA A 1 366 ? -7.626 -14.041 13.724 1.00 67.94 366 ALA A C 1
ATOM 2734 O O . ALA A 1 366 ? -8.560 -13.309 13.395 1.00 67.94 366 ALA A O 1
ATOM 2735 N N . SER A 1 367 ? -7.700 -14.862 14.773 1.00 71.19 367 SER A N 1
ATOM 2736 C CA . SER A 1 367 ? -8.769 -14.788 15.768 1.00 71.19 367 SER A CA 1
ATOM 2737 C C . S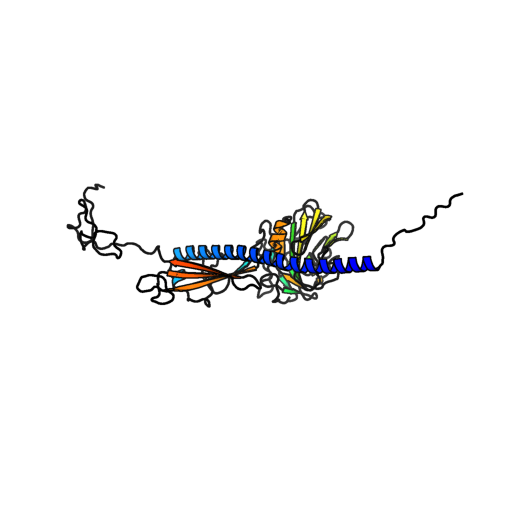ER A 1 367 ? -8.707 -13.443 16.499 1.00 71.19 367 SER A C 1
ATOM 2739 O O . SER A 1 367 ? -7.623 -12.959 16.824 1.00 71.19 367 SER A O 1
ATOM 2741 N N . GLY A 1 368 ? -9.868 -12.840 16.770 1.00 79.75 368 GLY A N 1
ATOM 2742 C CA . GLY A 1 368 ? -9.942 -11.558 17.472 1.00 79.75 368 GLY A CA 1
ATOM 2743 C C . GLY A 1 368 ? -9.309 -11.615 18.865 1.00 79.75 368 GLY A C 1
ATOM 2744 O O . GLY A 1 368 ? -9.605 -12.511 19.653 1.00 79.75 368 GLY A O 1
ATOM 2745 N N . ASN A 1 369 ? -8.455 -10.638 19.161 1.00 90.50 369 ASN A N 1
ATOM 2746 C CA . ASN A 1 369 ? -7.851 -10.407 20.469 1.00 90.50 369 ASN A CA 1
ATOM 2747 C C . ASN A 1 369 ? -8.628 -9.308 21.193 1.00 90.50 369 ASN A C 1
ATOM 2749 O O . ASN A 1 369 ? -9.097 -8.366 20.556 1.00 90.50 369 ASN A O 1
ATOM 2753 N N . SER A 1 370 ? -8.745 -9.384 22.519 1.00 93.81 370 SER A N 1
ATOM 2754 C CA . SER A 1 370 ? -9.567 -8.433 23.272 1.00 93.81 370 SER A CA 1
ATOM 2755 C C . SER A 1 370 ? -8.887 -7.927 24.536 1.00 93.81 370 SER A C 1
ATOM 2757 O O . SER A 1 370 ? -8.180 -8.664 25.221 1.00 93.81 370 SER A O 1
ATOM 2759 N N . ILE A 1 371 ? -9.169 -6.672 24.879 1.00 92.75 371 ILE A N 1
ATOM 2760 C CA . ILE A 1 371 ? -8.896 -6.088 26.193 1.00 92.75 371 ILE A CA 1
ATOM 2761 C C . ILE A 1 371 ? -10.199 -5.529 26.766 1.00 92.75 371 ILE A C 1
ATOM 2763 O O . ILE A 1 371 ? -11.038 -5.014 26.027 1.00 92.75 371 ILE A O 1
ATOM 2767 N N . SER A 1 372 ? -10.378 -5.613 28.083 1.00 94.62 372 SER A N 1
ATOM 2768 C CA . SER A 1 372 ? -11.578 -5.102 28.752 1.00 94.62 372 SER A CA 1
ATOM 2769 C C . SER A 1 372 ? -11.234 -4.143 29.882 1.00 94.62 372 SER A C 1
ATOM 2771 O O . SER A 1 372 ? -10.204 -4.289 30.538 1.00 94.62 372 SER A O 1
ATOM 2773 N N . SER A 1 373 ? -12.140 -3.208 30.157 1.00 93.00 373 SER A N 1
ATOM 2774 C CA . SER A 1 373 ? -12.104 -2.365 31.352 1.00 93.00 373 SER A CA 1
ATOM 2775 C C . SER A 1 373 ? -13.510 -2.036 31.846 1.00 93.00 373 SER A C 1
ATOM 2777 O O . SER A 1 373 ? -14.493 -2.175 31.119 1.00 93.00 373 SER A O 1
ATOM 2779 N N . TYR A 1 374 ? -13.603 -1.611 33.102 1.00 90.75 374 TYR A N 1
ATOM 2780 C CA . TYR A 1 374 ? -14.843 -1.166 33.725 1.00 90.75 374 TYR A CA 1
ATOM 2781 C C . TYR A 1 374 ? -14.901 0.360 33.712 1.00 90.75 374 TYR A C 1
ATOM 2783 O O . TYR A 1 374 ? -14.009 1.026 34.234 1.00 90.75 374 TYR A O 1
ATOM 2791 N N . LEU A 1 375 ? -15.976 0.910 33.155 1.00 89.94 375 LEU A N 1
ATOM 2792 C CA . LEU A 1 375 ? -16.286 2.335 33.208 1.00 89.94 375 LEU A CA 1
ATOM 2793 C C . LEU A 1 375 ? -17.362 2.554 34.263 1.00 89.94 375 LEU A C 1
ATOM 2795 O O . LEU A 1 375 ? -18.361 1.840 34.274 1.00 89.94 375 LEU A O 1
ATOM 2799 N N . THR A 1 376 ? -17.156 3.521 35.156 1.00 85.88 376 THR A N 1
ATOM 2800 C CA . THR A 1 376 ? -18.123 3.867 36.205 1.00 85.88 376 THR A CA 1
ATOM 2801 C C . THR A 1 376 ? -18.418 5.358 36.176 1.00 85.88 376 THR A C 1
ATOM 2803 O O . THR A 1 376 ? -17.503 6.177 36.100 1.00 85.88 376 THR A O 1
ATOM 2806 N N . ARG A 1 377 ? -19.698 5.717 36.270 1.00 80.25 377 ARG A N 1
ATOM 2807 C CA . ARG A 1 377 ? -20.180 7.098 36.340 1.00 80.25 377 ARG A CA 1
ATOM 2808 C C . ARG A 1 377 ? -19.703 7.763 37.641 1.00 80.25 377 ARG A C 1
ATOM 2810 O O . ARG A 1 377 ? -20.318 7.568 38.682 1.00 80.25 377 ARG A O 1
ATOM 2817 N N . PHE A 1 378 ? -18.638 8.571 37.590 1.00 64.75 378 PHE A N 1
ATOM 2818 C CA . PHE A 1 378 ? -18.109 9.280 38.775 1.00 64.75 378 PHE A CA 1
ATOM 2819 C C . PHE A 1 378 ? -18.395 10.793 38.804 1.00 64.75 378 PHE A C 1
ATOM 2821 O O . PHE A 1 378 ? -18.456 11.375 39.882 1.00 64.75 378 PHE A O 1
ATOM 2828 N N . ARG A 1 379 ? -18.610 11.448 37.649 1.00 56.53 379 ARG A N 1
ATOM 2829 C CA . ARG A 1 379 ? -18.760 12.923 37.569 1.00 56.53 379 ARG A CA 1
ATOM 2830 C C . ARG A 1 379 ? -20.160 13.469 37.853 1.00 56.53 379 ARG A C 1
ATOM 2832 O O . ARG A 1 379 ? -20.326 14.675 37.961 1.00 56.53 379 ARG A O 1
ATOM 2839 N N . ASN A 1 380 ? -21.161 12.607 37.988 1.00 51.44 380 ASN A N 1
ATOM 2840 C CA . ASN A 1 380 ? -22.554 13.037 38.143 1.00 51.44 380 ASN A CA 1
ATOM 2841 C C . ASN A 1 380 ? -23.039 13.096 39.598 1.00 51.44 380 ASN A C 1
ATOM 2843 O O . ASN A 1 380 ? -24.222 13.335 39.826 1.00 51.44 380 ASN A O 1
ATOM 2847 N N . ASN A 1 381 ? -22.148 12.940 40.580 1.00 48.19 381 ASN A N 1
ATOM 2848 C CA . ASN A 1 381 ? -22.474 13.309 41.953 1.00 48.19 381 ASN A CA 1
ATOM 2849 C C . ASN A 1 381 ? -22.198 14.802 42.154 1.00 48.19 381 ASN A C 1
ATOM 2851 O O . ASN A 1 381 ? -21.144 15.192 42.649 1.00 48.19 381 ASN A O 1
ATOM 2855 N N . ILE A 1 382 ? -23.172 15.642 41.798 1.00 50.78 382 ILE A N 1
ATOM 2856 C CA . ILE A 1 382 ? -23.321 16.921 42.493 1.00 50.78 382 ILE A CA 1
ATOM 2857 C C . ILE A 1 382 ? -23.856 16.560 43.879 1.00 50.78 382 ILE A C 1
ATOM 2859 O O . ILE A 1 382 ? -25.009 16.154 44.016 1.00 50.78 382 ILE A O 1
ATOM 2863 N N . ALA A 1 383 ? -23.018 16.674 44.908 1.00 53.66 383 ALA A N 1
ATOM 2864 C CA . ALA A 1 383 ? -23.488 16.640 46.285 1.00 53.66 383 ALA A CA 1
ATOM 2865 C C . ALA A 1 383 ? -24.274 17.935 46.546 1.00 53.66 383 ALA A C 1
ATOM 2867 O O . ALA A 1 383 ? -23.706 18.959 46.914 1.00 53.66 383 ALA A O 1
ATOM 2868 N N . SER A 1 384 ? -25.579 17.913 46.278 1.00 59.38 384 SER A N 1
ATOM 2869 C CA . SER A 1 384 ? -26.486 19.004 46.625 1.00 59.38 384 SER A CA 1
ATOM 2870 C C . SER A 1 384 ? -27.118 18.680 47.972 1.00 59.38 384 SER A C 1
ATOM 2872 O O . SER A 1 384 ? -28.069 17.907 48.049 1.00 59.38 384 SER A O 1
ATOM 2874 N N . GLN A 1 385 ? -26.538 19.222 49.042 1.00 66.38 385 GLN A N 1
ATOM 2875 C CA . GLN A 1 385 ? -27.185 19.224 50.346 1.00 66.38 385 GLN A CA 1
ATOM 2876 C C . GLN A 1 385 ? -28.122 20.429 50.412 1.00 66.38 385 GLN A C 1
ATOM 2878 O O . GLN A 1 385 ? -27.670 21.560 50.587 1.00 66.38 385 GLN A O 1
ATOM 2883 N N . THR A 1 386 ? -29.415 20.194 50.210 1.00 66.44 386 THR A N 1
ATOM 2884 C CA . THR A 1 386 ? -30.440 21.249 50.214 1.00 66.44 386 THR A CA 1
ATOM 2885 C C . THR A 1 386 ? -31.150 21.383 51.556 1.00 66.44 386 THR A C 1
ATOM 2887 O O . THR A 1 386 ? -31.941 22.307 51.718 1.00 66.44 386 THR A O 1
ATOM 2890 N N . ASP A 1 387 ? -30.912 20.462 52.495 1.00 71.06 387 ASP A N 1
ATOM 2891 C CA . ASP A 1 387 ? -31.594 20.440 53.784 1.00 71.06 387 ASP A CA 1
ATOM 2892 C C . ASP A 1 387 ? -30.651 20.040 54.928 1.00 71.06 387 ASP A C 1
ATOM 2894 O O . ASP A 1 387 ? -30.028 18.984 54.910 1.00 71.06 387 ASP A O 1
ATOM 2898 N N . TRP A 1 388 ? -30.593 20.893 55.948 1.00 77.00 388 TRP A N 1
ATOM 2899 C CA . TRP A 1 388 ? -29.793 20.710 57.163 1.00 77.00 388 TRP A CA 1
ATOM 2900 C C . TRP A 1 388 ? -30.668 20.553 58.422 1.00 77.00 388 TRP A C 1
ATOM 2902 O O . TRP A 1 388 ? -30.195 20.710 59.548 1.00 77.00 388 TRP A O 1
ATOM 2912 N N . SER A 1 389 ? -31.966 20.271 58.252 1.00 76.94 389 SER A N 1
ATOM 2913 C CA . SER A 1 389 ? -32.955 20.180 59.336 1.00 76.94 389 SER A CA 1
ATOM 2914 C C . SER A 1 389 ? -32.732 19.033 60.331 1.00 76.94 389 SER A C 1
ATOM 2916 O O . SER A 1 389 ? -33.304 19.058 61.421 1.00 76.94 389 SER A O 1
ATOM 2918 N N . GLY A 1 390 ? -31.901 18.041 59.996 1.00 76.94 390 GLY A N 1
ATOM 2919 C CA . GLY A 1 390 ? -31.589 16.889 60.849 1.00 76.94 390 GLY A CA 1
ATOM 2920 C C . GLY A 1 390 ? -30.740 17.233 62.074 1.00 76.94 390 GLY A C 1
ATOM 2921 O O . GLY A 1 390 ? -30.671 16.439 63.011 1.00 76.94 390 GLY A O 1
ATOM 2922 N N . GLY A 1 391 ? -30.149 18.431 62.106 1.00 77.38 391 GLY A N 1
ATOM 2923 C CA . GLY A 1 391 ? -29.429 18.945 63.265 1.00 77.38 391 GLY A CA 1
ATOM 2924 C C . GLY A 1 391 ? -28.057 18.302 63.485 1.00 77.38 391 GLY A C 1
ATOM 2925 O O . GLY A 1 391 ? -27.545 17.525 62.675 1.00 77.38 391 GLY A O 1
ATOM 2926 N N . SER A 1 392 ? -27.430 18.681 64.598 1.00 79.00 392 SER A N 1
ATOM 2927 C CA . SER A 1 392 ? -26.077 18.248 64.940 1.00 79.00 392 SER A CA 1
ATOM 2928 C C . SER A 1 392 ? -26.077 16.869 65.612 1.00 79.00 392 SER A C 1
ATOM 2930 O O . SER A 1 392 ? -26.883 16.642 66.514 1.00 79.00 392 SER A O 1
ATOM 2932 N N . GLY A 1 393 ? -25.144 15.982 65.254 1.00 74.31 393 GLY A N 1
ATOM 2933 C CA . GLY A 1 393 ? -25.024 14.654 65.885 1.00 74.31 393 GLY A CA 1
ATOM 2934 C C . GLY A 1 393 ? -24.506 13.538 64.977 1.00 74.31 393 GLY A C 1
ATOM 2935 O O . GLY A 1 393 ? -24.278 12.427 65.453 1.00 74.31 393 GLY A O 1
ATOM 2936 N N . GLU A 1 394 ? -24.277 13.828 63.695 1.00 77.44 394 GLU A N 1
ATOM 2937 C CA . GLU A 1 394 ? -23.708 12.875 62.741 1.00 77.44 394 GLU A CA 1
ATOM 2938 C C . GLU A 1 394 ? -22.192 12.770 62.951 1.00 77.44 394 GLU A C 1
ATOM 2940 O O . GLU A 1 394 ? -21.425 13.668 62.599 1.00 77.44 394 GLU A O 1
ATOM 2945 N N . ILE A 1 395 ? -21.754 11.677 63.580 1.00 67.19 395 ILE A N 1
ATOM 2946 C CA . ILE A 1 395 ? -20.345 11.423 63.891 1.00 67.19 395 ILE A CA 1
ATOM 2947 C C . ILE A 1 395 ? -19.805 10.367 62.923 1.00 67.19 395 ILE A C 1
ATOM 2949 O O . ILE A 1 395 ? -20.123 9.186 63.038 1.00 67.19 395 ILE A O 1
ATOM 2953 N N . GLY A 1 396 ? -18.933 10.791 62.007 1.00 66.12 396 GLY A N 1
ATOM 2954 C CA . GLY A 1 396 ? -18.215 9.910 61.082 1.00 66.12 396 GLY A CA 1
ATOM 2955 C C . GLY A 1 396 ? -18.536 10.163 59.603 1.00 66.12 396 GLY A C 1
ATOM 2956 O O . GLY A 1 396 ? -19.315 11.056 59.276 1.00 66.12 396 GLY A O 1
ATOM 2957 N N . PRO A 1 397 ? -17.898 9.416 58.685 1.00 58.41 397 PRO A N 1
ATOM 2958 C CA . PRO A 1 397 ? -18.173 9.524 57.257 1.00 58.41 397 PRO A CA 1
ATOM 2959 C C . PRO A 1 397 ? -19.582 9.006 56.943 1.00 58.41 397 PRO A C 1
ATOM 2961 O O . PRO A 1 397 ? -19.895 7.838 57.172 1.00 58.41 397 PRO A O 1
ATOM 2964 N N . VAL A 1 398 ? -20.423 9.878 56.393 1.00 62.31 398 VAL A N 1
ATOM 2965 C CA . VAL A 1 398 ? -21.792 9.553 55.986 1.00 62.31 398 VAL A CA 1
ATOM 2966 C C . VAL A 1 398 ? -21.758 8.799 54.649 1.00 62.31 398 VAL A C 1
ATOM 2968 O O . VAL A 1 398 ? -21.223 9.296 53.661 1.00 62.31 398 VAL A O 1
ATOM 2971 N N . THR A 1 399 ? -22.311 7.583 54.607 1.00 63.00 399 THR A N 1
ATOM 2972 C CA . THR A 1 399 ? -22.328 6.723 53.404 1.00 63.00 399 THR A CA 1
ATOM 2973 C C . THR A 1 399 ? -23.588 6.891 52.546 1.00 63.00 399 THR A C 1
ATOM 2975 O O . THR A 1 399 ? -23.637 6.383 51.426 1.00 63.00 399 THR A O 1
ATOM 2978 N N . GLN A 1 400 ? -24.592 7.623 53.044 1.00 66.19 400 GLN A N 1
ATOM 2979 C CA . GLN A 1 400 ? -25.810 8.031 52.333 1.00 66.19 400 GLN A CA 1
ATOM 2980 C C . GLN A 1 400 ? -26.218 9.434 52.792 1.00 66.19 400 GLN A C 1
ATOM 2982 O O . GLN A 1 400 ? -26.320 9.654 53.992 1.00 66.19 400 GLN A O 1
ATOM 2987 N N . MET A 1 401 ? -26.469 10.369 51.868 1.00 71.75 401 MET A N 1
ATOM 2988 C CA . MET A 1 401 ? -26.850 11.745 52.227 1.00 71.75 401 MET A CA 1
ATOM 2989 C C . MET A 1 401 ? -28.091 11.753 53.135 1.00 71.75 401 MET A C 1
ATOM 2991 O O . MET A 1 401 ? -29.131 11.202 52.776 1.00 71.75 401 MET A O 1
ATOM 2995 N N . ASN A 1 402 ? -27.967 12.385 54.301 1.00 76.38 402 ASN A N 1
ATOM 2996 C CA . ASN A 1 402 ? -29.043 12.643 55.258 1.00 76.38 402 ASN A CA 1
ATOM 2997 C C . ASN A 1 402 ? -29.107 14.152 55.551 1.00 76.38 402 ASN A C 1
ATOM 2999 O O . ASN A 1 402 ? -28.285 14.904 55.037 1.00 76.38 402 ASN A O 1
ATOM 3003 N N . SER A 1 403 ? -30.072 14.616 56.346 1.00 80.81 403 SER A N 1
ATOM 3004 C CA . SER A 1 403 ? -30.211 16.043 56.685 1.00 80.81 403 SER A CA 1
ATOM 3005 C C . SER A 1 403 ? -29.381 16.479 57.905 1.00 80.81 403 SER A C 1
ATOM 3007 O O . SER A 1 403 ? -29.563 17.589 58.404 1.00 80.81 403 SER A O 1
ATOM 3009 N N . GLY A 1 404 ? -28.505 15.611 58.423 1.00 80.19 404 GLY A N 1
ATOM 3010 C CA . GLY A 1 404 ? -27.701 15.855 59.620 1.00 80.19 404 GLY A CA 1
ATOM 3011 C C . GLY A 1 404 ? -26.271 16.303 59.307 1.00 80.19 404 GLY A C 1
ATOM 3012 O O . GLY A 1 404 ? -25.797 16.231 58.172 1.00 80.19 404 GLY A O 1
ATOM 3013 N N . PHE A 1 405 ? -25.561 16.784 60.329 1.00 77.69 405 PHE A N 1
ATOM 3014 C CA . PHE A 1 405 ? -24.162 17.208 60.209 1.00 77.69 405 PHE A CA 1
ATOM 3015 C C . PHE A 1 405 ? -23.361 16.970 61.498 1.00 77.69 405 PHE A C 1
ATOM 3017 O O . PHE A 1 405 ? -23.907 16.752 62.588 1.00 77.69 405 PHE A O 1
ATOM 3024 N N . ALA A 1 406 ? -22.034 17.019 61.370 1.00 76.25 406 ALA A N 1
ATOM 3025 C CA . ALA A 1 406 ? -21.123 16.940 62.505 1.00 76.25 406 ALA A CA 1
ATOM 3026 C C . ALA A 1 406 ? -21.146 18.252 63.304 1.00 76.25 406 ALA A C 1
ATOM 3028 O O . ALA A 1 406 ? -20.933 19.332 62.754 1.00 76.25 406 ALA A O 1
ATOM 3029 N N . ALA A 1 407 ? -21.393 18.165 64.610 1.00 70.69 407 ALA A N 1
ATOM 3030 C CA . ALA A 1 407 ? -21.463 19.334 65.482 1.00 70.69 407 ALA A CA 1
ATOM 3031 C C . ALA A 1 407 ? -20.099 20.046 65.599 1.00 70.69 407 ALA A C 1
ATOM 3033 O O . ALA A 1 407 ? -19.090 19.405 65.896 1.00 70.69 407 ALA A O 1
ATOM 3034 N N . HIS A 1 408 ? -20.077 21.375 65.457 1.00 71.62 408 HIS A N 1
ATOM 3035 C CA . HIS A 1 408 ? -18.939 22.221 65.835 1.00 71.62 408 HIS A CA 1
ATOM 3036 C C . HIS A 1 408 ? -19.439 23.489 66.537 1.00 71.62 408 HIS A C 1
ATOM 3038 O O . HIS A 1 408 ? -20.532 23.968 66.251 1.00 71.62 408 HIS A O 1
ATOM 3044 N N . SER A 1 409 ? -18.628 24.068 67.425 1.00 72.44 409 SER A N 1
ATOM 3045 C CA . SER A 1 409 ? -18.980 25.239 68.248 1.00 72.44 409 SER A CA 1
ATOM 3046 C C . SER A 1 409 ? -19.272 26.538 67.481 1.00 72.44 409 SER A C 1
ATOM 3048 O O . SER A 1 409 ? -19.648 27.519 68.109 1.00 72.44 409 SER A O 1
ATOM 3050 N N . ASN A 1 410 ? -19.071 26.568 66.159 1.00 70.44 410 ASN A N 1
ATOM 3051 C CA . ASN A 1 410 ? -19.093 27.793 65.346 1.00 70.44 410 ASN A CA 1
ATOM 3052 C C . ASN A 1 410 ? -20.146 27.724 64.224 1.00 70.44 410 ASN A C 1
ATOM 3054 O O . ASN A 1 410 ? -20.046 28.456 63.242 1.00 70.44 410 ASN A O 1
ATOM 3058 N N . ILE A 1 411 ? -21.084 26.778 64.319 1.00 68.88 411 ILE A N 1
ATOM 3059 C CA . ILE A 1 411 ? -22.131 26.549 63.323 1.00 68.88 411 ILE A CA 1
ATOM 3060 C C . ILE A 1 411 ? -23.476 26.878 63.967 1.00 68.88 411 ILE A C 1
ATOM 3062 O O . ILE A 1 411 ? -23.902 26.165 64.879 1.00 68.88 411 ILE A O 1
ATOM 3066 N N . ASP A 1 412 ? -24.148 27.917 63.469 1.00 70.81 412 ASP A N 1
ATOM 3067 C CA . ASP A 1 412 ? -25.550 28.180 63.794 1.00 70.81 412 ASP A CA 1
ATOM 3068 C C . ASP A 1 412 ? -26.454 27.508 62.753 1.00 70.81 412 ASP A C 1
ATOM 3070 O O . ASP A 1 412 ? -26.417 27.804 61.556 1.00 70.81 412 ASP A O 1
ATOM 3074 N N . TYR A 1 413 ? -27.247 26.563 63.247 1.00 72.25 413 TYR A N 1
ATOM 3075 C CA . TYR A 1 413 ? -28.229 25.772 62.506 1.00 72.25 413 TYR A CA 1
ATOM 3076 C C . TYR A 1 413 ? -29.636 25.892 63.109 1.00 72.25 413 TYR A C 1
ATOM 3078 O O . TYR A 1 413 ? -30.577 25.260 62.630 1.00 72.25 413 TYR A O 1
ATOM 3086 N N . ALA A 1 414 ? -29.783 26.656 64.196 1.00 70.62 414 ALA A N 1
ATOM 3087 C CA . ALA A 1 414 ? -31.027 26.761 64.948 1.00 70.62 414 ALA A CA 1
ATOM 3088 C C . ALA A 1 414 ? -31.885 27.943 64.479 1.00 70.62 414 ALA A C 1
ATOM 3090 O O . ALA A 1 414 ? -33.105 27.921 64.642 1.00 70.62 414 ALA A O 1
ATOM 3091 N N . THR A 1 415 ? -31.265 28.978 63.907 1.00 69.12 415 THR A N 1
ATOM 3092 C CA . THR A 1 415 ? -31.948 30.241 63.591 1.00 69.12 415 THR A CA 1
ATOM 3093 C C . THR A 1 415 ? -32.639 30.259 62.229 1.00 69.12 415 THR A C 1
ATOM 3095 O O . THR A 1 415 ? -33.630 30.972 62.075 1.00 69.12 415 THR A O 1
ATOM 3098 N N . THR A 1 416 ? -32.180 29.464 61.254 1.00 65.19 416 THR A N 1
ATOM 3099 C CA . THR A 1 416 ? -32.781 29.387 59.910 1.00 65.19 416 THR A CA 1
ATOM 3100 C C . THR A 1 416 ? -32.810 27.943 59.402 1.00 65.19 416 THR A C 1
ATOM 3102 O O . THR A 1 416 ? -31.770 27.323 59.186 1.00 65.19 416 THR A O 1
ATOM 3105 N N . ALA A 1 417 ? -34.013 27.398 59.192 1.00 64.38 417 ALA A N 1
ATOM 3106 C CA . ALA A 1 417 ? -34.196 26.032 58.705 1.00 64.38 417 ALA A CA 1
ATOM 3107 C C . ALA A 1 417 ? -33.627 25.859 57.284 1.00 64.38 417 ALA A C 1
ATOM 3109 O O . ALA A 1 417 ? -33.956 26.630 56.384 1.00 64.38 417 ALA A O 1
ATOM 3110 N N . GLY A 1 418 ? -32.797 24.830 57.082 1.00 65.06 418 GLY A N 1
ATOM 3111 C CA . GLY A 1 418 ? -32.212 24.505 55.776 1.00 65.06 418 GLY A CA 1
ATOM 3112 C C . GLY A 1 418 ? -30.935 25.276 55.411 1.00 65.06 418 GLY A C 1
ATOM 3113 O O . GLY A 1 418 ? -30.460 25.136 54.288 1.00 65.06 418 GLY A O 1
ATOM 3114 N N . SER A 1 419 ? -30.344 26.055 56.324 1.00 63.66 419 SER A N 1
ATOM 3115 C CA . SER A 1 419 ? -29.073 26.760 56.089 1.00 63.66 419 SER A CA 1
ATOM 3116 C C . SER A 1 419 ? -28.086 26.587 57.243 1.00 63.66 419 SER A C 1
ATOM 3118 O O . SER A 1 419 ? -28.502 26.473 58.391 1.00 63.66 419 SER A O 1
ATOM 3120 N N . ILE A 1 420 ? -26.788 26.628 56.936 1.00 66.50 420 ILE A N 1
ATOM 3121 C CA . ILE A 1 420 ? -25.694 26.690 57.913 1.00 66.50 420 ILE A CA 1
ATOM 3122 C C . ILE A 1 420 ? -25.014 28.053 57.792 1.00 66.50 420 ILE A C 1
ATOM 3124 O O . ILE A 1 420 ? -24.627 28.452 56.692 1.00 66.50 420 ILE A O 1
ATOM 3128 N N . ILE A 1 421 ? -24.836 28.741 58.920 1.00 67.62 421 ILE A N 1
ATOM 3129 C CA . ILE A 1 421 ? -24.061 29.983 59.014 1.00 67.62 421 ILE A CA 1
ATOM 3130 C C . ILE A 1 421 ? -22.821 29.710 59.873 1.00 67.62 421 ILE A C 1
ATOM 3132 O O . ILE A 1 421 ? -22.917 29.085 60.929 1.00 67.62 421 ILE A O 1
ATOM 3136 N N . ILE A 1 422 ? -21.648 30.146 59.399 1.00 67.12 422 ILE A N 1
ATOM 3137 C CA . ILE A 1 422 ? -20.406 30.094 60.179 1.00 67.12 422 ILE A CA 1
ATOM 3138 C C . ILE A 1 422 ? -20.261 31.418 60.920 1.00 67.12 422 ILE A C 1
ATOM 3140 O O . ILE A 1 422 ? -20.002 32.457 60.309 1.00 67.12 422 ILE A O 1
ATOM 3144 N N . ASP A 1 423 ? -20.389 31.367 62.239 1.00 63.28 423 ASP A N 1
ATOM 3145 C CA . ASP A 1 423 ? -20.229 32.547 63.077 1.00 63.28 423 ASP A CA 1
ATOM 3146 C C . ASP A 1 423 ? -18.756 32.979 63.126 1.00 63.28 423 ASP A C 1
ATOM 3148 O O . ASP A 1 423 ? -17.852 32.176 63.372 1.00 63.28 423 ASP A O 1
ATOM 3152 N N . GLY A 1 424 ? -18.504 34.273 62.900 1.00 63.47 424 GLY A N 1
ATOM 3153 C CA . GLY A 1 424 ? -17.166 34.872 62.996 1.00 63.47 424 GLY A CA 1
ATOM 3154 C C . GLY A 1 424 ? -16.396 35.022 61.680 1.00 63.47 424 GLY A C 1
ATOM 3155 O O . GLY A 1 424 ? -15.267 35.508 61.706 1.00 63.47 424 GLY A O 1
ATOM 3156 N N . LEU A 1 425 ? -16.992 34.682 60.534 1.00 50.16 425 LEU A N 1
ATOM 3157 C CA . LEU A 1 425 ? -16.503 35.151 59.236 1.00 50.16 425 LEU A CA 1
ATOM 3158 C C . LEU A 1 425 ? -17.203 36.472 58.900 1.00 50.16 425 LEU A C 1
ATOM 3160 O O . LEU A 1 425 ? -18.311 36.492 58.370 1.00 50.16 425 LEU A O 1
ATOM 3164 N N . THR A 1 426 ? -16.573 37.596 59.244 1.00 45.72 426 THR A N 1
ATOM 3165 C CA . THR A 1 426 ? -16.895 38.861 58.566 1.00 45.72 426 THR A CA 1
ATOM 3166 C C . THR A 1 426 ? -16.495 38.739 57.092 1.00 45.72 426 THR A C 1
ATOM 3168 O O . THR A 1 426 ? -15.475 38.094 56.838 1.00 45.72 426 THR A O 1
ATOM 3171 N N . PRO A 1 427 ? -17.267 39.310 56.149 1.00 48.56 427 PRO A N 1
ATOM 3172 C CA . PRO A 1 427 ? -16.985 39.202 54.717 1.00 48.56 427 PRO A CA 1
ATOM 3173 C C . PRO A 1 427 ? -15.563 39.615 54.333 1.00 48.56 427 PRO A C 1
ATOM 3175 O O . PRO A 1 427 ? -15.009 40.530 54.990 1.00 48.56 427 PRO A O 1
#

Radius of gyration: 33.92 Å; chains: 1; bounding box: 107×90×95 Å